Protein 5MTV (pdb70)

Radius of gyration: 25.91 Å; Cα contacts (8 Å, |Δi|>4): 513; chains: 1; bounding box: 41×86×57 Å

InterPro domains:
  IPR000261 EH domain [PF12763] (447-535)
  IPR000261 EH domain [PS50031] (447-535)
  IPR000261 EH domain [SM00027] (441-534)
  IPR000261 EH domain [cd00052] (451-515)
  IPR002048 EF-hand domain [PS50222] (479-514)
  IPR011992 EF-hand domain pair [SSF47473] (445-534)
  IPR018247 EF-Hand 1, calcium-binding site [PS00018] (492-504)
  IPR027417 P-loop containing nucleoside triphosphate hydrolase [G3DSA:3.40.50.300] (64-288)
  IPR027417 P-loop containing nucleoside triphosphate hydrolase [SSF52540] (56-325)
  IPR030381 Dynamin-type guanine nucleotide-binding (G) domain [PS51718] (58-289)
  IPR031692 EH domain-containing protein, N-terminal [PF16880] (27-59)
  IPR040990 Domain of unknown function DUF5600 [PF18150] (292-397)
  IPR045063 Dynamin, N-terminal [PF00350] (64-224)

Secondary structure (DSSP, 8-state):
-THHHHHHHHHHHIIIIIHHHHHHTTHHHHT-PPPPGGGTSPPPEEEEEEBTTSSHHHHHHHHHTS--TT--SS--TTT--EEEEEE-SSSEEEEHHHHTT-TTSTTSGGGGT-TTTGGGEEEEEE--TGGGT-EEEEPPPB----SS-HHHHHHHHHHH-SEEEEEEEGGG----HHHHHHHHHTTT-GGGEEEEEE-TTSS-HHHHHHHHHHHHHHHHHHH--SSPPPEEES--SSSPPSSGGGHHHHHHHHHHHHHHHHHHHHHHHHHHHHHHHHHHHHHHHHHHHHHHHHHTS-SSS-HHHHHHHHHHTHHHHHHHHHHTTT--STTSPPHHHHHHHHTTS-GGGSPPP-HHHHHHHHHIIIIIHHHHHHHHH--

Organism: Mus musculus (NCBI:txid10090)

Structure (mmCIF, N/CA/C/O backbone):
data_5MTV
#
_entry.id   5MTV
#
_cell.length_a   199.973
_cell.length_b   199.973
_cell.length_c   41.537
_cell.angle_alpha   90.00
_cell.angle_beta   90.00
_cell.angle_gamma   90.00
#
_symmetry.space_group_name_H-M   'P 42 21 2'
#
loop_
_entity.id
_entity.type
_entity.pdbx_description
1 polymer 'EH domain-containing protein 4'
2 non-polymer 'PHOSPHOTHIOPHOSPHORIC ACID-ADENYLATE ESTER'
3 non-polymer 'MAGNESIUM ION'
4 water water
#
loop_
_atom_site.group_PDB
_atom_site.id
_atom_site.type_symbol
_atom_site.label_atom_id
_atom_site.label_alt_id
_atom_site.label_comp_id
_atom_site.label_asym_id
_atom_site.label_entity_id
_atom_site.label_seq_id
_atom_site.pdbx_PDB_ins_code
_atom_site.Cartn_x
_atom_site.Cartn_y
_atom_site.Cartn_z
_atom_site.occupancy
_atom_site.B_iso_or_equiv
_atom_site.auth_seq_id
_atom_site.auth_comp_id
_atom_site.auth_asym_id
_atom_site.auth_atom_id
_atom_site.pdbx_PDB_model_num
ATOM 1 N N . GLY A 1 1 ? 78.742 171.887 43.104 1.00 75.10 19 GLY A N 1
ATOM 2 C CA . GLY A 1 1 ? 80.159 171.815 42.799 1.00 80.05 19 GLY A CA 1
ATOM 3 C C . GLY A 1 1 ? 80.509 172.562 41.528 1.00 83.61 19 GLY A C 1
ATOM 4 O O . GLY A 1 1 ? 80.739 173.771 41.550 1.00 93.44 19 GLY A O 1
ATOM 7 N N . GLY A 1 2 ? 80.555 171.834 40.411 1.00 133.89 20 GLY A N 1
ATOM 8 C CA . GLY A 1 2 ? 80.803 172.461 39.126 1.00 147.51 20 GLY A CA 1
ATOM 9 C C . GLY A 1 2 ? 79.746 173.469 38.731 1.00 136.53 20 GLY A C 1
ATOM 10 O O . GLY A 1 2 ? 80.013 174.343 37.901 1.00 138.84 20 GLY A O 1
ATOM 14 N N . SER A 1 3 ? 78.545 173.368 39.309 1.00 119.92 21 SER A N 1
ATOM 15 C CA . SER A 1 3 ? 77.502 174.350 39.044 1.00 112.73 21 SER A CA 1
ATOM 16 C C . SER A 1 3 ? 77.919 175.753 39.464 1.00 102.69 21 SER A C 1
ATOM 17 O O . SER A 1 3 ? 77.297 176.729 39.032 1.00 109.28 21 SER A O 1
ATOM 25 N N . GLN A 1 4 ? 78.956 175.876 40.297 1.00 120.87 22 GLN A N 1
ATOM 26 C CA . GLN A 1 4 ? 79.444 177.195 40.680 1.00 118.79 22 GLN A CA 1
ATOM 27 C C . GLN A 1 4 ? 80.016 177.942 39.482 1.00 117.50 22 GLN A C 1
ATOM 28 O O . GLN A 1 4 ? 79.992 179.178 39.453 1.00 117.85 22 GLN A O 1
ATOM 42 N N . THR A 1 5 ? 80.536 177.215 38.491 1.00 102.97 23 THR A N 1
ATOM 43 C CA . THR A 1 5 ? 80.986 177.858 37.261 1.00 113.01 23 THR A CA 1
ATOM 44 C C . THR A 1 5 ? 79.811 178.451 36.498 1.00 92.48 23 THR A C 1
ATOM 45 O O . THR A 1 5 ? 79.933 179.519 35.886 1.00 70.04 23 THR A O 1
ATOM 56 N N . VAL A 1 6 ? 78.665 177.770 36.520 1.00 81.42 24 VAL A N 1
ATOM 57 C CA . VAL A 1 6 ? 77.477 178.280 35.842 1.00 72.14 24 VAL A CA 1
ATOM 58 C C . VAL A 1 6 ? 76.954 179.514 36.564 1.00 67.81 24 VAL A C 1
ATOM 59 O O . VAL A 1 6 ? 76.621 180.528 35.939 1.00 66.64 24 VAL A O 1
ATOM 72 N N . THR A 1 7 ? 76.873 179.445 37.896 1.00 83.47 25 THR A N 1
ATOM 73 C CA . THR A 1 7 ? 76.432 180.595 38.679 1.00 84.19 25 THR A CA 1
ATOM 74 C C . THR A 1 7 ? 77.314 181.809 38.416 1.00 82.33 25 THR A C 1
ATOM 75 O O . THR A 1 7 ? 76.812 182.924 38.237 1.00 82.23 25 THR A O 1
ATOM 86 N N . GLY A 1 8 ? 78.634 181.613 38.394 1.00 61.71 26 GLY A N 1
ATOM 87 C CA . GLY A 1 8 ? 79.533 182.712 38.094 1.00 77.76 26 GLY A CA 1
ATOM 88 C C . GLY A 1 8 ? 79.433 183.185 36.659 1.00 71.38 26 GLY A C 1
ATOM 89 O O . GLY A 1 8 ? 79.698 184.355 36.368 1.00 64.78 26 GLY A O 1
ATOM 93 N N . GLY A 1 9 ? 79.054 182.291 35.744 1.00 63.42 27 GLY A N 1
ATOM 94 C CA . GLY A 1 9 ? 78.899 182.692 34.356 1.00 65.60 27 GLY A CA 1
ATOM 95 C C . GLY A 1 9 ? 77.709 183.607 34.147 1.00 67.39 27 GLY A C 1
ATOM 96 O O . GLY A 1 9 ? 77.769 184.545 33.347 1.00 60.55 27 GLY A O 1
ATOM 100 N N . LEU A 1 10 ? 76.611 183.349 34.860 1.00 54.28 28 LEU A N 1
ATOM 101 C CA . LEU A 1 10 ? 75.439 184.214 34.768 1.00 52.05 28 LEU A CA 1
ATOM 102 C C . LEU A 1 10 ? 75.713 185.568 35.407 1.00 58.97 28 LEU A C 1
ATOM 103 O O . LEU A 1 10 ? 75.412 186.616 34.824 1.00 78.88 28 LEU A O 1
ATOM 119 N N . ARG A 1 11 ? 76.278 185.561 36.614 1.00 89.68 29 ARG A N 1
ATOM 120 C CA . ARG A 1 11 ? 76.618 186.807 37.292 1.00 88.77 29 ARG A CA 1
ATOM 121 C C . ARG A 1 11 ? 77.505 187.679 36.414 1.00 88.32 29 ARG A C 1
ATOM 122 O O . ARG A 1 11 ? 77.257 188.880 36.254 1.00 88.81 29 ARG A O 1
ATOM 143 N N . SER A 1 12 ? 78.555 187.088 35.842 1.00 69.94 30 SER A N 1
ATOM 144 C CA . SER A 1 12 ? 79.462 187.842 34.984 1.00 69.98 30 SER A CA 1
ATOM 145 C C . SER A 1 12 ? 78.729 188.398 33.770 1.00 57.58 30 SER A C 1
ATOM 146 O O . SER A 1 12 ? 78.835 189.590 33.455 1.00 57.69 30 SER A O 1
ATOM 154 N N . LEU A 1 13 ? 77.980 187.542 33.072 1.00 64.17 31 LEU A N 1
ATOM 155 C CA . LEU A 1 13 ? 77.265 187.980 31.879 1.00 77.48 31 LEU A CA 1
ATOM 156 C C . LEU A 1 13 ? 76.246 189.062 32.201 1.00 64.13 31 LEU A C 1
ATOM 157 O O . LEU A 1 13 ? 76.020 189.965 31.386 1.00 63.58 31 LEU A O 1
ATOM 173 N N . TYR A 1 14 ? 75.620 188.992 33.375 1.00 54.77 32 TYR A N 1
ATOM 174 C CA . TYR A 1 14 ? 74.641 190.005 33.752 1.00 53.04 32 TYR A CA 1
ATOM 175 C C . TYR A 1 14 ? 75.316 191.339 34.046 1.00 61.28 32 TYR A C 1
ATOM 176 O O . TYR A 1 14 ? 74.913 192.381 33.515 1.00 67.52 32 TYR A O 1
ATOM 194 N N . GLN A 1 15 ? 76.349 191.326 34.891 1.00 67.35 33 GLN A N 1
ATOM 195 C CA . GLN A 1 15 ? 76.978 192.572 35.315 1.00 81.95 33 GLN A CA 1
ATOM 196 C C . GLN A 1 15 ? 77.702 193.266 34.168 1.00 66.08 33 GLN A C 1
ATOM 197 O O . GLN A 1 15 ? 77.762 194.500 34.135 1.00 72.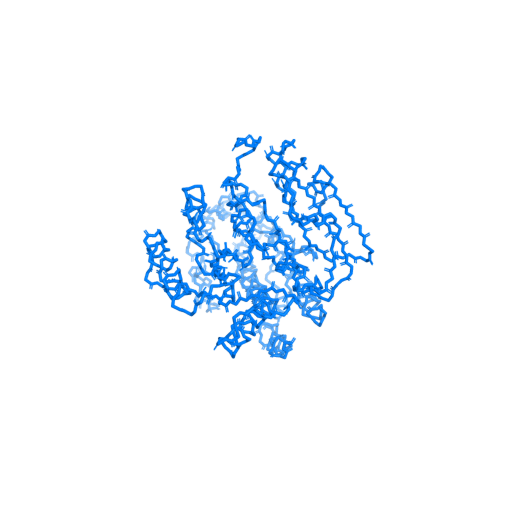88 33 GLN A O 1
ATOM 211 N N . ARG A 1 16 ? 78.247 192.503 33.219 1.00 70.38 34 ARG A N 1
ATOM 212 C CA . ARG A 1 16 ? 78.993 193.109 32.121 1.00 72.78 34 ARG A CA 1
ATOM 213 C C . ARG A 1 16 ? 78.075 193.571 30.994 1.00 68.79 34 ARG A C 1
ATOM 214 O O . ARG A 1 16 ? 78.257 194.668 30.455 1.00 68.12 34 ARG A O 1
ATOM 235 N N . LYS A 1 17 ? 77.086 192.757 30.628 1.00 66.81 35 LYS A N 1
ATOM 236 C CA . LYS A 1 17 ? 76.296 192.993 29.424 1.00 66.61 35 LYS A CA 1
ATOM 237 C C . LYS A 1 17 ? 74.917 193.581 29.698 1.00 63.88 35 LYS A C 1
ATOM 238 O O . LYS A 1 17 ? 74.461 194.446 28.943 1.00 62.15 35 LYS A O 1
ATOM 257 N N . VAL A 1 18 ? 74.237 193.138 30.748 1.00 59.57 36 VAL A N 1
ATOM 258 C CA . VAL A 1 18 ? 72.845 193.508 30.988 1.00 56.32 36 VAL A CA 1
ATOM 259 C C . VAL A 1 18 ? 72.734 194.687 31.944 1.00 53.19 36 VAL A C 1
ATOM 260 O O . VAL A 1 18 ? 72.023 195.653 31.668 1.00 51.13 36 VAL A O 1
ATOM 273 N N . LEU A 1 19 ? 73.419 194.618 33.083 1.00 52.88 37 LEU A N 1
ATOM 274 C CA . LEU A 1 19 ? 73.275 195.666 34.088 1.00 54.54 37 LEU A CA 1
ATOM 275 C C . LEU A 1 19 ? 73.579 197.057 33.546 1.00 53.49 37 LEU A C 1
ATOM 276 O O . LEU A 1 19 ? 72.872 198.005 33.931 1.00 58.56 37 LEU A O 1
ATOM 292 N N . PRO A 1 20 ? 74.580 197.260 32.684 1.00 64.97 38 PRO A N 1
ATOM 293 C CA . PRO A 1 20 ? 74.790 198.612 32.139 1.00 56.41 38 PRO A CA 1
ATOM 294 C C . PRO A 1 20 ? 73.586 199.146 31.386 1.00 60.46 38 PRO A C 1
ATOM 295 O O . PRO A 1 20 ? 73.265 200.336 31.499 1.00 64.60 38 PRO A O 1
ATOM 306 N N . LEU A 1 21 ? 72.906 198.297 30.614 1.00 63.80 39 LEU A N 1
ATOM 307 C CA . LEU A 1 21 ? 71.742 198.755 29.865 1.00 66.93 39 LEU A CA 1
ATOM 308 C C . LEU A 1 21 ? 70.554 199.004 30.784 1.00 63.06 39 LEU A C 1
ATOM 309 O O . LEU A 1 21 ? 69.715 199.863 30.492 1.00 63.45 39 LEU A O 1
ATOM 325 N N . GLU A 1 22 ? 70.464 198.269 31.894 1.00 57.50 40 GLU A N 1
ATOM 326 C CA . GLU A 1 22 ? 69.425 198.544 32.880 1.00 59.28 40 GLU A CA 1
ATOM 327 C C . GLU A 1 22 ? 69.654 199.893 33.548 1.00 61.44 40 GLU A C 1
ATOM 328 O O . GLU A 1 22 ? 68.732 200.709 33.658 1.00 65.73 40 GLU A O 1
ATOM 340 N N . GLU A 1 23 ? 70.885 200.143 33.998 1.00 59.16 41 GLU A N 1
ATOM 341 C CA . GLU A 1 23 ? 71.178 201.371 34.728 1.00 66.61 41 GLU A CA 1
ATOM 342 C C . GLU A 1 23 ? 71.001 202.600 33.847 1.00 60.48 41 GLU A C 1
ATOM 343 O O . GLU A 1 23 ? 70.462 203.620 34.292 1.00 61.41 41 GLU A O 1
ATOM 355 N N . ALA A 1 24 ? 71.446 202.522 32.591 1.00 56.98 42 ALA A N 1
ATOM 356 C CA . ALA A 1 24 ? 71.433 203.688 31.717 1.00 57.16 42 ALA A CA 1
ATOM 357 C C . ALA A 1 24 ? 70.037 204.263 31.524 1.00 57.64 42 ALA A C 1
ATOM 358 O O . ALA A 1 24 ? 69.907 205.455 31.220 1.00 58.89 42 ALA A O 1
ATOM 365 N N . TYR A 1 25 ? 68.991 203.453 31.695 1.00 57.06 43 TYR A N 1
ATOM 366 C CA . TYR A 1 25 ? 67.626 203.880 31.408 1.00 57.93 43 TYR A CA 1
ATOM 367 C C . TYR A 1 25 ? 66.695 203.696 32.602 1.00 60.14 43 TYR A C 1
ATOM 368 O O . TYR A 1 25 ? 65.474 203.655 32.430 1.00 60.98 43 TYR A O 1
ATOM 386 N N . ARG A 1 26 ? 67.249 203.598 33.810 1.00 61.58 44 ARG A N 1
ATOM 387 C CA . ARG A 1 26 ? 66.451 203.534 35.032 1.00 64.33 44 ARG A CA 1
ATOM 388 C C . ARG A 1 26 ? 65.501 202.340 35.013 1.00 63.10 44 ARG A C 1
ATOM 389 O O . ARG A 1 26 ? 64.370 202.413 35.498 1.00 67.74 44 ARG A O 1
ATOM 410 N N . PHE A 1 27 ? 65.970 201.232 34.439 1.00 70.56 45 PHE A N 1
ATOM 411 C CA . PHE A 1 27 ? 65.208 199.990 34.466 1.00 70.69 45 PHE A CA 1
ATOM 412 C C . PHE A 1 27 ? 64.740 199.662 35.878 1.00 72.46 45 PHE A C 1
ATOM 413 O O . PHE A 1 27 ? 63.617 199.183 36.076 1.00 74.09 45 PHE A O 1
ATOM 430 N N . HIS A 1 28 ? 65.585 199.932 36.876 1.00 65.62 46 HIS A N 1
ATOM 431 C CA . HIS A 1 28 ? 65.325 199.503 38.245 1.00 72.73 46 HIS A CA 1
ATOM 432 C C . HIS A 1 28 ? 64.240 200.316 38.936 1.00 71.96 46 HIS A C 1
ATOM 433 O O . HIS A 1 28 ? 63.780 199.912 40.010 1.00 76.35 46 HIS A O 1
ATOM 448 N N . GLU A 1 29 ? 63.823 201.441 38.360 1.00 70.03 47 GLU A N 1
ATOM 449 C CA . GLU A 1 29 ? 62.749 202.245 38.924 1.00 75.06 47 GLU A CA 1
ATOM 450 C C . GLU A 1 29 ? 61.399 201.953 38.284 1.00 74.57 47 GLU A C 1
ATOM 451 O O . GLU A 1 29 ? 60.374 202.406 38.802 1.00 78.64 47 GLU A O 1
ATOM 463 N N . PHE A 1 30 ? 61.376 201.202 37.183 1.00 73.42 48 PHE A N 1
ATOM 464 C CA . PHE A 1 30 ? 60.147 200.857 36.481 1.00 73.36 48 PHE A CA 1
ATOM 465 C C . PHE A 1 30 ? 59.714 199.417 36.722 1.00 79.64 48 PHE A C 1
ATOM 466 O O . PHE A 1 30 ? 58.550 199.163 37.049 1.00 77.19 48 PHE A O 1
ATOM 483 N N . HIS A 1 31 ? 60.632 198.465 36.567 1.00 73.27 49 HIS A N 1
ATOM 484 C CA . HIS A 1 31 ? 60.278 197.054 36.465 1.00 71.76 49 HIS A CA 1
ATOM 485 C C . HIS A 1 31 ? 60.806 196.247 37.647 1.00 72.65 49 HIS A C 1
ATOM 486 O O . HIS A 1 31 ? 60.015 195.739 38.446 1.00 81.46 49 HIS A O 1
ATOM 501 N N . SER A 1 32 ? 62.126 196.103 37.781 1.00 75.00 50 SER A N 1
ATOM 502 C CA . SER A 1 32 ? 62.678 195.251 38.819 1.00 78.68 50 SER A CA 1
ATOM 503 C C . SER A 1 32 ? 64.034 195.776 39.269 1.00 68.93 50 SER A C 1
ATOM 504 O O . SER A 1 32 ? 64.798 196.283 38.435 1.00 75.00 50 SER A O 1
ATOM 512 N N . PRO A 1 33 ? 64.368 195.661 40.554 1.00 79.09 51 PRO A N 1
ATOM 513 C CA . PRO A 1 33 ? 65.661 196.164 41.031 1.00 72.86 51 PRO A CA 1
ATOM 514 C C . PRO A 1 33 ? 66.820 195.351 40.473 1.00 64.45 51 PRO A C 1
ATOM 515 O O . PRO A 1 33 ? 66.651 194.305 39.841 1.00 65.22 51 PRO A O 1
ATOM 526 N N . ALA A 1 34 ? 68.024 195.858 40.726 1.00 80.69 52 ALA A N 1
ATOM 527 C CA . ALA A 1 34 ? 69.231 195.185 40.270 1.00 77.93 52 ALA A CA 1
ATOM 528 C C . ALA A 1 34 ? 69.360 193.819 40.928 1.00 86.56 52 ALA A C 1
ATOM 529 O O . ALA A 1 34 ? 69.025 193.642 42.103 1.00 78.15 52 ALA A O 1
ATOM 536 N N . LEU A 1 35 ? 69.851 192.847 40.163 1.00 70.80 53 LEU A N 1
ATOM 537 C CA . LEU A 1 35 ? 70.044 191.505 40.694 1.00 69.72 53 LEU A CA 1
ATOM 538 C C . LEU A 1 35 ? 71.256 191.470 41.615 1.00 79.57 53 LEU A C 1
ATOM 539 O O . LEU A 1 35 ? 72.347 191.916 41.246 1.00 90.17 53 LEU A O 1
ATOM 555 N N . GLU A 1 36 ? 71.060 190.939 42.815 1.00 92.54 54 GLU A N 1
ATOM 556 C CA . GLU A 1 36 ? 72.152 190.710 43.743 1.00 123.03 54 GLU A CA 1
ATOM 557 C C . GLU A 1 36 ? 72.768 189.338 43.484 1.00 94.55 54 GLU A C 1
ATOM 558 O O . GLU A 1 36 ? 72.225 188.513 42.747 1.00 102.51 54 GLU A O 1
ATOM 570 N N . ASP A 1 37 ? 73.925 189.096 44.104 1.00 104.05 55 ASP A N 1
ATOM 571 C CA . ASP A 1 37 ? 74.566 187.794 43.978 1.00 119.05 55 ASP A CA 1
ATOM 572 C C . ASP A 1 37 ? 73.725 186.687 44.601 1.00 96.95 55 ASP A C 1
ATOM 573 O O . ASP A 1 37 ? 73.935 185.511 44.285 1.00 105.38 55 ASP A O 1
ATOM 582 N N . ALA A 1 38 ? 72.775 187.037 45.474 1.00 101.78 56 ALA A N 1
ATOM 583 C CA . ALA A 1 38 ? 71.890 186.033 46.051 1.00 75.10 56 ALA A CA 1
ATOM 584 C C . ALA A 1 38 ? 70.905 185.500 45.020 1.00 85.33 56 ALA A C 1
ATOM 585 O O . ALA A 1 38 ? 70.418 184.372 45.153 1.00 70.62 56 ALA A O 1
ATOM 592 N N . ASP A 1 39 ? 70.599 186.291 43.993 1.00 86.92 57 ASP A N 1
ATOM 593 C CA . ASP A 1 39 ? 69.706 185.850 42.931 1.00 111.62 57 ASP A CA 1
ATOM 594 C C . ASP A 1 39 ? 70.369 184.876 41.966 1.00 88.16 57 ASP A C 1
ATOM 595 O O . ASP A 1 39 ? 69.690 184.359 41.073 1.00 88.58 57 ASP A O 1
ATOM 604 N N . PHE A 1 40 ? 71.667 184.617 42.122 1.00 91.75 58 PHE A N 1
ATOM 605 C CA . PHE A 1 40 ? 72.392 183.694 41.260 1.00 78.66 58 PHE A CA 1
ATOM 606 C C . PHE A 1 40 ? 72.850 182.432 41.972 1.00 74.52 58 PHE A C 1
ATOM 607 O O . PHE A 1 40 ? 73.008 181.397 41.321 1.00 69.99 58 PHE A O 1
ATOM 624 N N . GLU A 1 41 ? 73.058 182.488 43.286 1.00 78.35 59 GLU A N 1
ATOM 625 C CA . GLU A 1 41 ? 73.605 181.373 44.046 1.00 82.04 59 GLU A CA 1
ATOM 626 C C . GLU A 1 41 ? 72.529 180.513 44.698 1.00 86.84 59 GLU A C 1
ATOM 627 O O . GLU A 1 41 ? 72.853 179.661 45.531 1.00 102.91 59 GLU A O 1
ATOM 639 N N . ASN A 1 42 ? 71.261 180.714 44.346 1.00 108.54 60 ASN A N 1
ATOM 640 C CA . ASN A 1 42 ? 70.182 179.932 44.937 1.00 119.52 60 ASN A CA 1
ATOM 641 C C . ASN A 1 42 ? 70.314 178.471 44.529 1.00 109.13 60 ASN A C 1
ATOM 642 O O . ASN A 1 42 ? 70.375 178.153 43.337 1.00 111.32 60 ASN A O 1
ATOM 653 N N . LYS A 1 43 ? 70.357 177.580 45.523 1.00 99.01 61 LYS A N 1
ATOM 654 C CA . LYS A 1 43 ? 70.327 176.151 45.260 1.00 92.15 61 LYS A CA 1
ATOM 655 C C . LYS A 1 43 ? 68.888 175.644 45.270 1.00 85.21 61 LYS A C 1
ATOM 656 O O . LYS A 1 43 ? 68.039 176.191 45.978 1.00 50.69 61 LYS A O 1
ATOM 675 N N . PRO A 1 44 ? 68.564 174.604 44.504 1.00 64.28 62 PRO A N 1
ATOM 676 C CA . PRO A 1 44 ? 67.202 174.062 44.555 1.00 49.12 62 PRO A CA 1
ATOM 677 C C . PRO A 1 44 ? 66.919 173.389 45.890 1.00 49.73 62 PRO A C 1
ATOM 678 O O . PRO A 1 44 ? 67.799 172.789 46.511 1.00 50.44 62 PRO A O 1
ATOM 689 N N . MET A 1 45 ? 65.668 173.496 46.328 1.00 48.33 63 MET A N 1
ATOM 690 C CA . MET A 1 45 ? 65.228 172.926 47.592 1.00 49.14 63 MET A CA 1
ATOM 691 C C . MET A 1 45 ? 64.217 171.814 47.348 1.00 48.58 63 MET A C 1
ATOM 692 O O . MET A 1 45 ? 63.436 171.855 46.392 1.00 48.17 63 MET A O 1
ATOM 706 N N . ILE A 1 46 ? 64.241 170.818 48.231 1.00 49.46 64 ILE A N 1
ATOM 707 C CA . ILE A 1 46 ? 63.291 169.714 48.214 1.00 49.30 64 ILE A CA 1
ATOM 708 C C . ILE A 1 46 ? 62.506 169.752 49.514 1.00 50.55 64 ILE A C 1
ATOM 709 O O . ILE A 1 46 ? 63.094 169.868 50.596 1.00 51.41 64 ILE A O 1
ATOM 725 N N . LEU A 1 47 ? 61.185 169.655 49.409 1.00 50.60 65 LEU A N 1
ATOM 726 C CA . LEU A 1 47 ? 60.315 169.559 50.572 1.00 52.22 65 LEU A CA 1
ATOM 727 C C . LEU A 1 47 ? 59.878 168.112 50.755 1.00 52.01 65 LEU A C 1
ATOM 728 O O . LEU A 1 47 ? 59.360 167.493 49.820 1.00 51.59 65 LEU A O 1
ATOM 744 N N . LEU A 1 48 ? 60.092 167.578 51.952 1.00 52.63 66 LEU A N 1
ATOM 745 C CA . LEU A 1 48 ? 59.624 166.247 52.310 1.00 52.67 66 LEU A CA 1
ATOM 746 C C . LEU A 1 48 ? 58.332 166.381 53.102 1.00 54.77 66 LEU A C 1
ATOM 747 O O . LEU A 1 48 ? 58.318 166.988 54.179 1.00 56.40 66 LEU A O 1
ATOM 763 N N . VAL A 1 49 ? 57.253 165.817 52.567 1.00 55.30 67 VAL A N 1
ATOM 764 C CA . VAL A 1 49 ? 55.963 165.774 53.240 1.00 57.77 67 VAL A CA 1
ATOM 765 C C . VAL A 1 49 ? 55.601 164.314 53.457 1.00 57.69 67 VAL A C 1
ATOM 766 O O . VAL A 1 49 ? 55.813 163.476 52.573 1.00 56.37 67 VAL A O 1
ATOM 779 N N . GLY A 1 50 ? 55.063 164.009 54.628 1.00 59.58 68 GLY A N 1
ATOM 780 C CA . GLY A 1 50 ? 54.669 162.646 54.919 1.00 59.54 68 GLY A CA 1
ATOM 781 C C . GLY A 1 50 ? 54.200 162.508 56.346 1.00 61.64 68 GLY A C 1
ATOM 782 O O . GLY A 1 50 ? 54.382 163.397 57.184 1.00 67.11 68 GLY A O 1
ATOM 786 N N . GLN A 1 51 ? 53.586 161.360 56.610 1.00 62.27 69 GLN A N 1
ATOM 787 C CA . GLN A 1 51 ? 53.055 161.064 57.928 1.00 64.48 69 GLN A CA 1
ATOM 788 C C . GLN A 1 51 ? 54.162 160.578 58.859 1.00 63.15 69 GLN A C 1
ATOM 789 O O . GLN A 1 51 ? 55.293 160.309 58.448 1.00 65.98 69 GLN A O 1
ATOM 803 N N . TYR A 1 52 ? 53.813 160.467 60.137 1.00 78.69 70 TYR A N 1
ATOM 804 C CA . TYR A 1 52 ? 54.783 160.095 61.154 1.00 77.42 70 TYR A CA 1
ATOM 805 C C . TYR A 1 52 ? 55.319 158.689 60.903 1.00 72.79 70 TYR A C 1
ATOM 806 O O . TYR A 1 52 ? 54.606 157.799 60.433 1.00 85.62 70 TYR A O 1
ATOM 824 N N . SER A 1 53 ? 56.602 158.506 61.212 1.00 75.14 71 SER A N 1
ATOM 825 C CA . SER A 1 53 ? 57.251 157.197 61.177 1.00 71.31 71 SER A CA 1
ATOM 826 C C . SER A 1 53 ? 57.243 156.580 59.780 1.00 68.94 71 SER A C 1
ATOM 827 O O . SER A 1 53 ? 57.271 155.356 59.636 1.00 68.48 71 SER A O 1
ATOM 835 N N . THR A 1 54 ? 57.209 157.408 58.736 1.00 60.29 72 THR A N 1
ATOM 836 C CA . THR A 1 54 ? 57.297 156.898 57.373 1.00 65.72 72 THR A CA 1
ATOM 837 C C . THR A 1 54 ? 58.735 156.750 56.896 1.00 60.81 72 THR A C 1
ATOM 838 O O . THR A 1 54 ? 59.025 155.845 56.105 1.00 57.14 72 THR A O 1
ATOM 849 N N . GLY A 1 55 ? 59.640 157.617 57.350 1.00 56.88 73 GLY A N 1
ATOM 850 C CA . GLY A 1 55 ? 61.042 157.499 56.999 1.00 78.78 73 GLY A CA 1
ATOM 851 C C . GLY A 1 55 ? 61.644 158.744 56.382 1.00 56.62 73 GLY A C 1
ATOM 852 O O . GLY A 1 55 ? 62.674 158.663 55.707 1.00 72.86 73 GLY A O 1
ATOM 856 N N . LYS A 1 56 ? 61.017 159.902 56.597 1.00 75.73 74 LYS A N 1
ATOM 857 C CA . LYS A 1 56 ? 61.548 161.144 56.039 1.00 100.78 74 LYS A CA 1
ATOM 858 C C . LYS A 1 56 ? 62.964 161.404 56.533 1.00 145.84 74 LYS A C 1
ATOM 859 O O . LYS A 1 56 ? 63.885 161.633 55.742 1.00 114.01 74 LYS A O 1
ATOM 878 N N . THR A 1 57 ? 63.144 161.396 57.850 1.00 79.80 75 THR A N 1
ATOM 879 C CA . THR A 1 57 ? 64.426 161.724 58.445 1.00 57.12 75 THR A CA 1
ATOM 880 C C . THR A 1 57 ? 65.490 160.696 58.064 1.00 53.36 75 THR A C 1
ATOM 881 O O . THR A 1 57 ? 66.645 161.057 57.803 1.00 48.45 75 THR A O 1
ATOM 891 N N . THR A 1 58 ? 65.117 159.412 57.997 1.00 112.66 76 THR A N 1
ATOM 892 C CA . THR A 1 58 ? 66.057 158.390 57.541 1.00 69.97 76 THR A CA 1
ATOM 893 C C . THR A 1 58 ? 66.326 158.522 56.047 1.00 47.39 76 THR A C 1
ATOM 894 O O . THR A 1 58 ? 67.450 158.296 55.585 1.00 47.95 76 THR A O 1
ATOM 905 N N . PHE A 1 59 ? 65.295 158.871 55.277 1.00 45.71 77 PHE A N 1
ATOM 906 C CA . PHE A 1 59 ? 65.460 159.145 53.854 1.00 44.36 77 PHE A CA 1
ATOM 907 C C . PHE A 1 59 ? 66.565 160.172 53.619 1.00 46.08 77 PHE A C 1
ATOM 908 O O . PHE A 1 59 ? 67.453 159.969 52.783 1.00 51.90 77 PHE A O 1
ATOM 925 N N . ILE A 1 60 ? 66.528 161.282 54.360 1.00 49.25 78 ILE A N 1
ATOM 926 C CA . ILE A 1 60 ? 67.572 162.298 54.241 1.00 45.20 78 ILE A CA 1
ATOM 927 C C . ILE A 1 60 ? 68.932 161.698 54.573 1.00 47.82 78 ILE A C 1
ATOM 928 O O . ILE A 1 60 ? 69.896 161.833 53.810 1.00 52.40 78 ILE A O 1
ATOM 944 N N . ARG A 1 61 ? 69.030 161.039 55.729 1.00 55.20 79 ARG A N 1
ATOM 945 C CA . ARG A 1 61 ? 70.275 160.383 56.114 1.00 59.92 79 ARG A CA 1
ATOM 946 C C . ARG A 1 61 ? 70.782 159.480 54.998 1.00 56.88 79 ARG A C 1
ATOM 947 O O . ARG A 1 61 ? 71.978 159.469 54.687 1.00 56.95 79 ARG A O 1
ATOM 968 N N . TYR A 1 62 ? 69.876 158.723 54.375 1.00 53.44 80 TYR A N 1
ATOM 969 C CA . TYR A 1 62 ? 70.256 157.826 53.288 1.00 61.88 80 TYR A CA 1
ATOM 970 C C . TYR A 1 62 ? 70.887 158.595 52.131 1.00 53.55 80 TYR A C 1
ATOM 971 O O . TYR A 1 62 ? 71.914 158.175 51.584 1.00 54.27 80 TYR A O 1
ATOM 989 N N . LEU A 1 63 ? 70.290 159.727 51.749 1.00 48.09 81 LEU A N 1
ATOM 990 C CA . LEU A 1 63 ? 70.828 160.518 50.646 1.00 47.92 81 LEU A CA 1
ATOM 991 C C . LEU A 1 63 ? 72.167 161.138 51.019 1.00 53.22 81 LEU A C 1
ATOM 992 O O . LEU A 1 63 ? 73.135 161.057 50.254 1.00 51.53 81 LEU A O 1
ATOM 1008 N N . LEU A 1 64 ? 72.242 161.771 52.190 1.00 50.54 82 LEU A N 1
ATOM 1009 C CA . LEU A 1 64 ? 73.499 162.361 52.632 1.00 51.98 82 LEU A CA 1
ATOM 1010 C C . LEU A 1 64 ? 74.552 161.307 52.937 1.00 54.61 82 LEU A C 1
ATOM 1011 O O . LEU A 1 64 ? 75.747 161.614 52.893 1.00 56.91 82 LEU A O 1
ATOM 1027 N N . GLU A 1 65 ? 74.138 160.078 53.242 1.00 54.71 83 GLU A N 1
ATOM 1028 C CA . GLU A 1 65 ? 75.061 159.038 53.688 1.00 63.19 83 GLU A CA 1
ATOM 1029 C C . GLU A 1 65 ? 75.844 159.517 54.905 1.00 59.77 83 GLU A C 1
ATOM 1030 O O . GLU A 1 65 ? 77.021 159.196 55.079 1.00 63.00 83 GLU A O 1
ATOM 1042 N N . GLN A 1 66 ? 75.176 160.290 55.756 1.00 72.38 84 GLN A N 1
ATOM 1043 C CA . GLN A 1 66 ? 75.825 160.990 56.854 1.00 60.80 84 GLN A CA 1
ATOM 1044 C C . GLN A 1 66 ? 74.750 161.636 57.716 1.00 59.84 84 GLN A C 1
ATOM 1045 O O . GLN A 1 66 ? 73.717 162.079 57.206 1.00 63.24 84 GLN A O 1
ATOM 1059 N N . ASP A 1 67 ? 75.003 161.677 59.022 1.00 72.51 85 ASP A N 1
ATOM 1060 C CA . ASP A 1 67 ? 74.068 162.296 59.949 1.00 75.40 85 ASP A CA 1
ATOM 1061 C C . ASP A 1 67 ? 74.099 163.815 59.804 1.00 72.54 85 ASP A C 1
ATOM 1062 O O . ASP A 1 67 ? 75.056 164.397 59.288 1.00 73.81 85 ASP A O 1
ATOM 1071 N N . PHE A 1 68 ? 73.033 164.458 60.271 1.00 60.86 86 PHE A N 1
ATOM 1072 C CA . PHE A 1 68 ? 72.995 165.910 60.315 1.00 65.34 86 PHE A CA 1
ATOM 1073 C C . PHE A 1 68 ? 72.546 166.374 61.692 1.00 67.85 86 PHE A C 1
ATOM 1074 O O . PHE A 1 68 ? 71.841 165.646 62.398 1.00 61.32 86 PHE A O 1
ATOM 1091 N N . PRO A 1 69 ? 72.949 167.578 62.103 1.00 61.47 87 PRO A N 1
ATOM 1092 C CA . PRO A 1 69 ? 72.649 168.029 63.468 1.00 61.25 87 PRO A CA 1
ATOM 1093 C C . PRO A 1 69 ? 71.154 168.056 63.754 1.00 64.96 87 PRO A C 1
ATOM 1094 O O . PRO A 1 69 ? 70.352 168.524 62.943 1.00 61.15 87 PRO A O 1
ATOM 1105 N N . GLY A 1 70 ? 70.791 167.561 64.935 1.00 71.86 88 GLY A N 1
ATOM 1106 C CA . GLY A 1 70 ? 69.405 167.583 65.361 1.00 66.86 88 GLY A CA 1
ATOM 1107 C C . GLY A 1 70 ? 68.486 166.705 64.544 1.00 69.35 88 GLY A C 1
ATOM 1108 O O . GLY A 1 70 ? 67.280 166.967 64.483 1.00 80.96 88 GLY A O 1
ATOM 1109 N N . MET A 1 71 ? 69.024 165.660 63.912 1.00 82.67 89 MET A N 1
ATOM 1110 C CA . MET A 1 71 ? 68.196 164.808 63.066 1.00 99.99 89 MET A CA 1
ATOM 1111 C C . MET A 1 71 ? 67.094 164.141 63.882 1.00 83.54 89 MET A C 1
ATOM 1112 O O . MET A 1 71 ? 65.920 164.163 63.494 1.00 91.36 89 MET A O 1
ATOM 1126 N N . ARG A 1 72 ? 67.452 163.552 65.023 1.00 94.48 90 ARG A N 1
ATOM 1127 C CA . ARG A 1 72 ? 66.472 162.972 65.932 1.00 93.47 90 ARG A CA 1
ATOM 1128 C C . ARG A 1 72 ? 65.581 161.966 65.208 1.00 104.80 90 ARG A C 1
ATOM 1129 O O . ARG A 1 72 ? 64.517 162.325 64.696 1.00 93.66 90 ARG A O 1
ATOM 1150 N N . ILE A 1 73 ? 66.009 160.707 65.158 1.00 86.21 91 ILE A N 1
ATOM 1151 C CA . ILE A 1 73 ? 65.251 159.661 64.478 1.00 119.71 91 ILE A CA 1
ATOM 1152 C C . ILE A 1 73 ? 64.201 159.101 65.428 1.00 85.30 91 ILE A C 1
ATOM 1153 O O . ILE A 1 73 ? 64.519 158.668 66.542 1.00 99.83 91 ILE A O 1
ATOM 1169 N N . GLY A 1 74 ? 62.943 159.102 64.986 1.00 88.57 92 GLY A N 1
ATOM 1170 C CA . GLY A 1 74 ? 61.849 158.583 65.775 1.00 79.20 92 GLY A CA 1
ATOM 1171 C C . GLY A 1 74 ? 61.567 159.408 67.015 1.00 81.45 92 GLY A C 1
ATOM 1172 O O . GLY A 1 74 ? 61.721 158.941 68.148 1.00 76.74 92 GLY A O 1
ATOM 1176 N N . PRO A 1 75 ? 61.138 160.663 66.822 1.00 92.37 93 PRO A N 1
ATOM 1177 C CA . PRO A 1 75 ? 60.939 161.564 67.962 1.00 86.18 93 PRO A CA 1
ATOM 1178 C C . PRO A 1 75 ? 59.496 161.616 68.429 1.00 91.89 93 PRO A C 1
ATOM 1179 O O . PRO A 1 75 ? 58.615 161.001 67.821 1.00 102.02 93 PRO A O 1
ATOM 1190 N N . GLU A 1 76 ? 59.245 162.355 69.504 1.00 116.22 94 GLU A N 1
ATOM 1191 C CA . GLU A 1 76 ? 57.880 162.608 69.924 1.00 126.91 94 GLU A CA 1
ATOM 1192 C C . GLU A 1 76 ? 57.236 163.640 68.995 1.00 117.47 94 GLU A C 1
ATOM 1193 O O . GLU A 1 76 ? 57.909 164.555 68.516 1.00 115.92 94 GLU A O 1
ATOM 1205 N N . PRO A 1 77 ? 55.934 163.513 68.719 1.00 101.03 95 PRO A N 1
ATOM 1206 C CA . PRO A 1 77 ? 55.282 164.494 67.833 1.00 117.73 95 PRO A CA 1
ATOM 1207 C C . PRO A 1 77 ? 55.484 165.939 68.260 1.00 99.29 95 PRO A C 1
ATOM 1208 O O . PRO A 1 77 ? 55.726 166.802 67.407 1.00 103.61 95 PRO A O 1
ATOM 1219 N N . THR A 1 78 ? 55.387 166.230 69.559 1.00 111.57 96 THR A N 1
ATOM 1220 C CA . THR A 1 78 ? 55.553 167.604 70.022 1.00 100.74 96 THR A CA 1
ATOM 1221 C C . THR A 1 78 ? 56.953 168.121 69.715 1.00 109.90 96 THR A C 1
ATOM 1222 O O . THR A 1 78 ? 57.125 169.287 69.341 1.00 102.77 96 THR A O 1
ATOM 1233 N N . THR A 1 79 ? 57.967 167.268 69.868 1.00 104.50 97 THR A N 1
ATOM 1234 C CA . THR A 1 79 ? 59.342 167.668 69.599 1.00 120.42 97 THR A CA 1
ATOM 1235 C C . THR A 1 79 ? 59.671 167.664 68.111 1.00 100.29 97 THR A C 1
ATOM 1236 O O . THR A 1 79 ? 60.590 168.377 67.694 1.00 100.16 97 THR A O 1
ATOM 1247 N N . ASP A 1 80 ? 58.947 166.887 67.307 1.00 94.98 98 ASP A N 1
ATOM 1248 C CA . ASP A 1 80 ? 59.201 166.848 65.873 1.00 97.11 98 ASP A CA 1
ATOM 1249 C C . ASP A 1 80 ? 58.992 168.231 65.269 1.00 87.52 98 ASP A C 1
ATOM 1250 O O . ASP A 1 80 ? 58.052 168.946 65.626 1.00 82.21 98 ASP A O 1
ATOM 1259 N N . SER A 1 81 ? 59.872 168.610 64.342 1.00 64.71 99 SER A N 1
ATOM 1260 C CA . SER A 1 81 ? 59.906 169.987 63.869 1.00 70.34 99 SER A CA 1
ATOM 1261 C C . SER A 1 81 ? 60.435 170.056 62.443 1.00 76.80 99 SER A C 1
ATOM 1262 O O . SER A 1 81 ? 61.037 169.109 61.931 1.00 58.74 99 SER A O 1
ATOM 1270 N N . PHE A 1 82 ? 60.196 171.203 61.809 1.00 57.96 100 PHE A N 1
ATOM 1271 C CA . PHE A 1 82 ? 60.804 171.499 60.519 1.00 55.65 100 PHE A CA 1
ATOM 1272 C C . PHE A 1 82 ? 62.315 171.629 60.667 1.00 56.35 100 PHE A C 1
ATOM 1273 O O . PHE A 1 82 ? 62.814 172.124 61.682 1.00 56.15 100 PHE A O 1
ATOM 1290 N N . ILE A 1 83 ? 63.046 171.194 59.642 1.00 52.51 101 ILE A N 1
ATOM 1291 C CA . ILE A 1 83 ? 64.500 171.316 59.611 1.00 51.90 101 ILE A CA 1
ATOM 1292 C C . ILE A 1 83 ? 64.927 171.651 58.190 1.00 51.10 101 ILE A C 1
ATOM 1293 O O . ILE A 1 83 ? 64.582 170.933 57.246 1.00 49.23 101 ILE A O 1
ATOM 1309 N N . ALA A 1 84 ? 65.679 172.738 58.039 1.00 63.47 102 ALA A N 1
ATOM 1310 C CA . ALA A 1 84 ? 66.258 173.124 56.758 1.00 55.44 102 ALA A CA 1
ATOM 1311 C C . ALA A 1 84 ? 67.701 172.639 56.735 1.00 55.40 102 ALA A C 1
ATOM 1312 O O . ALA A 1 84 ? 68.561 173.196 57.424 1.00 68.71 102 ALA A O 1
ATOM 1319 N N . VAL A 1 85 ? 67.961 171.597 55.954 1.00 62.98 103 VAL A N 1
ATOM 1320 C CA . VAL A 1 85 ? 69.298 171.026 55.845 1.00 57.11 103 VAL A CA 1
ATOM 1321 C C . VAL A 1 85 ? 70.000 171.684 54.667 1.00 61.72 103 VAL A C 1
ATOM 1322 O O . VAL A 1 85 ? 69.587 171.515 53.514 1.00 56.70 103 VAL A O 1
ATOM 1335 N N . MET A 1 86 ? 71.065 172.429 54.959 1.00 61.79 104 MET A N 1
ATOM 1336 C CA . MET A 1 86 ? 71.780 173.201 53.955 1.00 61.04 104 MET A CA 1
ATOM 1337 C C . MET A 1 86 ? 73.274 173.040 54.183 1.00 63.56 104 MET A C 1
ATOM 1338 O O . MET A 1 86 ? 73.717 172.639 55.261 1.00 62.79 104 MET A O 1
ATOM 1352 N N . TYR A 1 87 ? 74.051 173.355 53.151 1.00 54.52 105 TYR A N 1
ATOM 1353 C CA . TYR A 1 87 ? 75.496 173.210 53.240 1.00 56.45 105 TYR A CA 1
ATOM 1354 C C . TYR A 1 87 ? 76.075 174.170 54.274 1.00 57.86 105 TYR A C 1
ATOM 1355 O O . TYR A 1 87 ? 75.524 175.241 54.543 1.00 67.42 105 TYR A O 1
ATOM 1373 N N . GLY A 1 88 ? 77.200 173.769 54.856 1.00 66.08 106 GLY A N 1
ATOM 1374 C CA . GLY A 1 88 ? 77.902 174.608 55.806 1.00 70.98 106 GLY A CA 1
ATOM 1375 C C . GLY A 1 88 ? 79.340 174.171 55.939 1.00 67.80 106 GLY A C 1
ATOM 1376 O O . GLY A 1 88 ? 79.663 172.989 55.786 1.00 79.12 106 GLY A O 1
ATOM 1380 N N . GLU A 1 89 ? 80.216 175.138 56.222 1.00 80.53 107 GLU A N 1
ATOM 1381 C CA . GLU A 1 89 ? 81.631 174.826 56.396 1.00 75.66 107 GLU A CA 1
ATOM 1382 C C . GLU A 1 89 ? 81.843 173.847 57.543 1.00 73.86 107 GLU A C 1
ATOM 1383 O O . GLU A 1 89 ? 82.641 172.909 57.429 1.00 75.77 107 GLU A O 1
ATOM 1395 N N . THR A 1 90 ? 81.136 174.045 58.654 1.00 68.48 108 THR A N 1
ATOM 1396 C CA . THR A 1 90 ? 81.270 173.200 59.830 1.00 70.00 108 THR A CA 1
ATOM 1397 C C . THR A 1 90 ? 79.895 172.717 60.266 1.00 70.93 108 THR A C 1
ATOM 1398 O O . THR A 1 90 ? 78.885 173.393 60.053 1.00 74.92 108 THR A O 1
ATOM 1409 N N . GLU A 1 91 ? 79.869 171.541 60.883 1.00 100.91 109 GLU A N 1
ATOM 1410 C CA . GLU A 1 91 ? 78.623 170.942 61.357 1.00 100.06 109 GLU A CA 1
ATOM 1411 C C . GLU A 1 91 ? 78.077 171.777 62.508 1.00 100.38 109 GLU A C 1
ATOM 1412 O O . GLU A 1 91 ? 78.537 171.669 63.646 1.00 102.31 109 GLU A O 1
ATOM 1424 N N . GLY A 1 92 ? 77.086 172.619 62.209 1.00 79.23 110 GLY A N 1
ATOM 1425 C CA . GLY A 1 92 ? 76.426 173.425 63.213 1.00 87.39 110 GLY A CA 1
ATOM 1426 C C . GLY A 1 92 ? 74.934 173.485 62.952 1.00 66.85 110 GLY A C 1
ATOM 1427 O O . GLY A 1 92 ? 74.426 172.869 62.015 1.00 59.58 110 GLY A O 1
ATOM 1431 N N . SER A 1 93 ? 74.240 174.239 63.801 1.00 69.75 111 SER A N 1
ATOM 1432 C CA . SER A 1 93 ? 72.799 174.394 63.673 1.00 68.30 111 SER A CA 1
ATOM 1433 C C . SER A 1 93 ? 72.406 175.804 64.090 1.00 70.19 111 SER A C 1
ATOM 1434 O O . SER A 1 93 ? 73.134 176.485 64.817 1.00 66.44 111 SER A O 1
ATOM 1442 N N . THR A 1 94 ? 71.231 176.231 63.623 1.00 60.81 112 THR A N 1
ATOM 1443 C CA . THR A 1 94 ? 70.763 177.597 63.825 1.00 62.02 112 THR A CA 1
ATOM 1444 C C . THR A 1 94 ? 69.276 177.600 64.168 1.00 62.31 112 THR A C 1
ATOM 1445 O O . THR A 1 94 ? 68.459 177.187 63.336 1.00 60.77 112 THR A O 1
ATOM 1456 N N . PRO A 1 95 ? 68.875 178.053 65.359 1.00 64.60 113 PRO A N 1
ATOM 1457 C CA . PRO A 1 95 ? 67.444 178.063 65.685 1.00 65.50 113 PRO A CA 1
ATOM 1458 C C . PRO A 1 95 ? 66.662 178.986 64.762 1.00 65.35 113 PRO A C 1
ATOM 1459 O O . PRO A 1 95 ? 67.189 179.964 64.228 1.00 65.52 113 PRO A O 1
ATOM 1470 N N . GLY A 1 96 ? 65.380 178.658 64.583 1.00 65.45 114 GLY A N 1
ATOM 1471 C CA . GLY A 1 96 ? 64.530 179.399 63.667 1.00 65.71 114 GLY A CA 1
ATOM 1472 C C . GLY A 1 96 ? 64.271 180.832 64.078 1.00 68.66 114 GLY A C 1
ATOM 1473 O O . GLY A 1 96 ? 63.909 181.651 63.228 1.00 69.21 114 GLY A O 1
ATOM 1477 N N . ASN A 1 97 ? 64.440 181.155 65.361 1.00 71.07 115 ASN A N 1
ATOM 1478 C CA . ASN A 1 97 ? 64.236 182.530 65.802 1.00 74.19 115 ASN A CA 1
ATOM 1479 C C . ASN A 1 97 ? 65.301 183.461 65.238 1.00 73.78 115 ASN A C 1
ATOM 1480 O O . ASN A 1 97 ? 65.041 184.655 65.048 1.00 75.93 115 ASN A O 1
ATOM 1491 N N . ALA A 1 98 ? 66.497 182.940 64.965 1.00 71.34 116 ALA A N 1
ATOM 1492 C CA . ALA A 1 98 ? 67.564 183.716 64.347 1.00 71.07 116 ALA A CA 1
ATOM 1493 C C . ALA A 1 98 ? 67.657 183.499 62.846 1.00 68.92 116 ALA A C 1
ATOM 1494 O O . ALA A 1 98 ? 68.064 184.412 62.121 1.00 69.62 116 ALA A O 1
ATOM 1501 N N . LEU A 1 99 ? 67.289 182.309 62.371 1.00 72.50 117 LEU A N 1
ATOM 1502 C CA . LEU A 1 99 ? 67.313 182.029 60.940 1.00 71.97 117 LEU A CA 1
ATOM 1503 C C . LEU A 1 99 ? 66.371 182.946 60.172 1.00 73.88 117 LEU A C 1
ATOM 1504 O O . LEU A 1 99 ? 66.666 183.325 59.033 1.00 78.25 117 LEU A O 1
ATOM 1520 N N . VAL A 1 100 ? 65.236 183.309 60.773 1.00 94.90 118 VAL A N 1
ATOM 1521 C CA . VAL A 1 100 ? 64.286 184.200 60.109 1.00 112.41 118 VAL A CA 1
ATOM 1522 C C . VAL A 1 100 ? 64.909 185.559 59.833 1.00 97.59 118 VAL A C 1
ATOM 1523 O O . VAL A 1 100 ? 64.495 186.262 58.904 1.00 107.87 118 VAL A O 1
ATOM 1536 N N . VAL A 1 101 ? 65.893 185.966 60.634 1.00 100.87 119 VAL A N 1
ATOM 1537 C CA . VAL A 1 101 ? 66.485 187.288 60.468 1.00 87.29 119 VAL A CA 1
ATOM 1538 C C . VAL A 1 101 ? 67.563 187.298 59.395 1.00 97.28 119 VAL A C 1
ATOM 1539 O O . VAL A 1 101 ? 67.899 188.369 58.874 1.00 84.52 119 VAL A O 1
ATOM 1552 N N . ASP A 1 102 ? 68.105 186.137 59.045 1.00 85.75 120 ASP A N 1
ATOM 1553 C CA . ASP A 1 102 ? 69.241 186.053 58.139 1.00 98.58 120 ASP A CA 1
ATOM 1554 C C . ASP A 1 102 ? 68.866 186.587 56.759 1.00 90.98 120 ASP A C 1
ATOM 1555 O O . ASP A 1 102 ? 68.049 185.971 56.064 1.00 90.37 120 ASP A O 1
ATOM 1564 N N . PRO A 1 103 ? 69.434 187.716 56.320 1.00 94.87 121 PRO A N 1
ATOM 1565 C CA . PRO A 1 103 ? 69.109 188.218 54.975 1.00 95.41 121 PRO A CA 1
ATOM 1566 C C . PRO A 1 103 ? 69.663 187.353 53.859 1.00 96.87 121 PRO A C 1
ATOM 1567 O O . PRO A 1 103 ? 69.156 187.425 52.733 1.00 102.12 121 PRO A O 1
ATOM 1578 N N . LYS A 1 104 ? 70.684 186.542 54.132 1.00 99.88 122 LYS A N 1
ATOM 1579 C CA . LYS A 1 104 ? 71.253 185.634 53.147 1.00 99.18 122 LYS A CA 1
ATOM 1580 C C . LYS A 1 104 ? 70.513 184.302 53.088 1.00 98.44 122 LYS A C 1
ATOM 1581 O O . LYS A 1 104 ? 71.064 183.318 52.583 1.00 99.09 122 LYS A O 1
ATOM 1600 N N . LYS A 1 105 ? 69.283 184.253 53.589 1.00 97.25 123 LYS A N 1
ATOM 1601 C CA . LYS A 1 105 ? 68.484 183.041 53.597 1.00 107.78 123 LYS A CA 1
ATOM 1602 C C . LYS A 1 105 ? 67.109 183.336 53.018 1.00 95.99 123 LYS A C 1
ATOM 1603 O O . LYS A 1 105 ? 66.581 184.437 53.200 1.00 97.73 123 LYS A O 1
ATOM 1622 N N . PRO A 1 106 ? 66.502 182.374 52.323 1.00 79.57 124 PRO A N 1
ATOM 1623 C CA . PRO A 1 106 ? 65.151 182.573 51.788 1.00 80.55 124 PRO A CA 1
ATOM 1624 C C . PRO A 1 106 ? 64.037 182.382 52.805 1.00 78.02 124 PRO A C 1
ATOM 1625 O O . PRO A 1 106 ? 62.868 182.340 52.413 1.00 75.17 124 PRO A O 1
ATOM 1636 N N . PHE A 1 107 ? 64.369 182.270 54.089 1.00 71.61 125 PHE A N 1
ATOM 1637 C CA . PHE A 1 107 ? 63.394 182.015 55.139 1.00 67.97 125 PHE A CA 1
ATOM 1638 C C . PHE A 1 107 ? 62.991 183.281 55.880 1.00 81.30 125 PHE A C 1
ATOM 1639 O O . PHE A 1 107 ? 62.392 183.195 56.956 1.00 69.00 125 PHE A O 1
ATOM 1656 N N . ARG A 1 108 ? 63.303 184.454 55.328 1.00 83.20 126 ARG A N 1
ATOM 1657 C CA . ARG A 1 108 ? 63.033 185.702 56.033 1.00 105.75 126 ARG A CA 1
ATOM 1658 C C . ARG A 1 108 ? 61.540 186.000 56.099 1.00 89.37 126 ARG A C 1
ATOM 1659 O O . ARG A 1 108 ? 61.077 186.617 57.065 1.00 100.52 126 ARG A O 1
ATOM 1680 N N . LYS A 1 109 ? 60.775 185.571 55.095 1.00 104.84 127 LYS A N 1
ATOM 1681 C CA . LYS A 1 109 ? 59.333 185.794 55.097 1.00 108.77 127 LYS A CA 1
ATOM 1682 C C . LYS A 1 109 ? 58.596 184.875 56.062 1.00 106.51 127 LYS A C 1
ATOM 1683 O O . LYS A 1 109 ? 57.472 185.196 56.461 1.00 109.75 127 LYS A O 1
ATOM 1702 N N . LEU A 1 110 ? 59.194 183.742 56.441 1.00 92.07 128 LEU A N 1
ATOM 1703 C CA . LEU A 1 110 ? 58.565 182.847 57.405 1.00 101.95 128 LEU A CA 1
ATOM 1704 C C . LEU A 1 110 ? 58.310 183.515 58.747 1.00 102.71 128 LEU A C 1
ATOM 1705 O O . LEU A 1 110 ? 57.564 182.961 59.562 1.00 91.27 128 LEU A O 1
ATOM 1721 N N . SER A 1 111 ? 58.910 184.680 58.998 1.00 93.23 129 SER A N 1
ATOM 1722 C CA . SER A 1 111 ? 58.706 185.371 60.264 1.00 91.05 129 SER A CA 1
ATOM 1723 C C . SER A 1 111 ? 57.235 185.663 60.535 1.00 92.02 129 SER A C 1
ATOM 1724 O O . SER A 1 111 ? 56.864 185.886 61.692 1.00 97.22 129 SER A O 1
ATOM 1732 N N . ARG A 1 112 ? 56.388 185.660 59.501 1.00 102.43 130 ARG A N 1
ATOM 1733 C CA . ARG A 1 112 ? 54.984 186.010 59.685 1.00 107.11 130 ARG A CA 1
ATOM 1734 C C . ARG A 1 112 ? 54.234 184.993 60.538 1.00 108.77 130 ARG A C 1
ATOM 1735 O O . ARG A 1 112 ? 53.188 185.332 61.101 1.00 111.67 130 ARG A O 1
ATOM 1756 N N . PHE A 1 113 ? 54.733 183.761 60.640 1.00 87.59 131 PHE A N 1
ATOM 1757 C CA . PHE A 1 113 ? 54.092 182.768 61.498 1.00 87.81 131 PHE A CA 1
ATOM 1758 C C . PHE A 1 113 ? 54.535 182.936 62.948 1.00 110.37 131 PHE A C 1
ATOM 1759 O O . PHE A 1 113 ? 53.701 182.990 63.858 1.00 132.60 131 PHE A O 1
ATOM 1776 N N . GLY A 1 114 ? 55.843 183.010 63.179 1.00 117.91 132 GLY A N 1
ATOM 1777 C CA . GLY A 1 114 ? 56.376 183.472 64.446 1.00 126.22 132 GLY A CA 1
ATOM 1778 C C . GLY A 1 114 ? 56.197 182.555 65.639 1.00 121.10 132 GLY A C 1
ATOM 1779 O O . GLY A 1 114 ? 55.354 181.653 65.640 1.00 123.93 132 GLY A O 1
ATOM 1783 N N . ASN A 1 115 ? 57.016 182.796 66.664 1.00 122.49 133 ASN A N 1
ATOM 1784 C CA . ASN A 1 115 ? 56.959 182.117 67.955 1.00 144.67 133 ASN A CA 1
ATOM 1785 C C . ASN A 1 115 ? 56.764 180.608 67.827 1.00 120.66 133 ASN A C 1
ATOM 1786 O O . ASN A 1 115 ? 57.745 179.862 67.737 1.00 117.00 133 ASN A O 1
ATOM 1797 N N . ALA A 1 116 ? 55.512 180.141 67.816 1.00 109.24 134 ALA A N 1
ATOM 1798 C CA . ALA A 1 116 ? 55.253 178.708 67.930 1.00 110.93 134 ALA A CA 1
ATOM 1799 C C . ALA A 1 116 ? 55.884 177.929 66.786 1.00 99.01 134 ALA A C 1
ATOM 1800 O O . ALA A 1 116 ? 56.310 176.784 66.976 1.00 84.60 134 ALA A O 1
ATOM 1807 N N . PHE A 1 117 ? 55.952 178.525 65.596 1.00 87.48 135 PHE A N 1
ATOM 1808 C CA . PHE A 1 117 ? 56.613 177.866 64.477 1.00 76.41 135 PHE A CA 1
ATOM 1809 C C . PHE A 1 117 ? 58.128 177.994 64.573 1.00 73.79 135 PHE A C 1
ATOM 1810 O O . PHE A 1 117 ? 58.853 177.032 64.294 1.00 70.58 135 PHE A O 1
ATOM 1827 N N . LEU A 1 118 ? 58.623 179.169 64.965 1.00 81.93 136 LEU A N 1
ATOM 1828 C CA . LEU A 1 118 ? 60.065 179.364 65.071 1.00 80.27 136 LEU A CA 1
ATOM 1829 C C . LEU A 1 118 ? 60.677 178.453 66.125 1.00 82.66 136 LEU A C 1
ATOM 1830 O O . LEU A 1 118 ? 61.814 177.995 65.965 1.00 74.87 136 LEU A O 1
ATOM 1846 N N . ASN A 1 119 ? 59.946 178.179 67.205 1.00 82.89 137 ASN A N 1
ATOM 1847 C CA . ASN A 1 119 ? 60.387 177.176 68.165 1.00 77.42 137 ASN A CA 1
ATOM 1848 C C . ASN A 1 119 ? 60.342 175.767 67.589 1.00 74.81 137 ASN A C 1
ATOM 1849 O O . ASN A 1 119 ? 60.803 174.832 68.251 1.00 83.75 137 ASN A O 1
ATOM 1860 N N . ARG A 1 120 ? 59.797 175.598 66.382 1.00 81.81 138 ARG A N 1
ATOM 1861 C CA . ARG A 1 120 ? 59.756 174.316 65.689 1.00 89.39 138 ARG A CA 1
ATOM 1862 C C . ARG A 1 120 ? 60.445 174.404 64.333 1.00 80.23 138 ARG A C 1
ATOM 1863 O O . ARG A 1 120 ? 60.049 173.732 63.378 1.00 83.37 138 ARG A O 1
ATOM 1884 N N . PHE A 1 121 ? 61.477 175.234 64.232 1.00 98.40 139 PHE A N 1
ATOM 1885 C CA . PHE A 1 121 ? 62.168 175.429 62.968 1.00 61.86 139 PHE A CA 1
ATOM 1886 C C . PHE A 1 121 ? 63.636 175.707 63.245 1.00 61.26 139 PHE A C 1
ATOM 1887 O O . PHE A 1 121 ? 63.971 176.458 64.166 1.00 76.21 139 PHE A O 1
ATOM 1904 N N . MET A 1 122 ? 64.504 175.092 62.447 1.00 63.62 140 MET A N 1
ATOM 1905 C CA . MET A 1 122 ? 65.938 175.263 62.611 1.00 71.53 140 MET A CA 1
ATOM 1906 C C . MET A 1 122 ? 66.626 174.937 61.295 1.00 61.28 140 MET A C 1
ATOM 1907 O O . MET A 1 122 ? 66.053 174.289 60.415 1.00 59.83 140 MET A O 1
ATOM 1921 N N . CYS A 1 123 ? 67.870 175.394 61.178 1.00 67.30 141 CYS A N 1
ATOM 1922 C CA . CYS A 1 123 ? 68.714 175.114 60.022 1.00 65.65 141 CYS A CA 1
ATOM 1923 C C . CYS A 1 123 ? 69.905 174.295 60.494 1.00 68.14 141 CYS A C 1
ATOM 1924 O O . CYS A 1 123 ? 70.793 174.822 61.172 1.00 66.79 141 CYS A O 1
ATOM 1932 N N . SER A 1 124 ? 69.919 173.011 60.151 1.00 57.11 142 SER A N 1
ATOM 1933 C CA . SER A 1 124 ? 71.072 172.163 60.413 1.00 54.41 142 SER A CA 1
ATOM 1934 C C . SER A 1 124 ? 72.015 172.249 59.221 1.00 54.00 142 SER A C 1
ATOM 1935 O O . SER A 1 124 ? 71.605 172.014 58.080 1.00 52.95 142 SER A O 1
ATOM 1943 N N . GLN A 1 125 ? 73.269 172.599 59.485 1.00 61.41 143 GLN A N 1
ATOM 1944 C CA . GLN A 1 125 ? 74.256 172.822 58.440 1.00 62.50 143 GLN A CA 1
ATOM 1945 C C . GLN A 1 125 ? 75.418 171.859 58.624 1.00 61.40 143 GLN A C 1
ATOM 1946 O O . GLN A 1 125 ? 75.813 171.556 59.754 1.00 61.92 143 GLN A O 1
ATOM 1960 N N . LEU A 1 126 ? 75.963 171.377 57.506 1.00 57.32 144 LEU A N 1
ATOM 1961 C CA . LEU A 1 126 ? 77.070 170.438 57.560 1.00 59.12 144 LEU A CA 1
ATOM 1962 C C . LEU A 1 126 ? 77.733 170.376 56.197 1.00 59.73 144 LEU A C 1
ATOM 1963 O O . LEU A 1 126 ? 77.034 170.487 55.180 1.00 58.09 144 LEU A O 1
ATOM 1979 N N . PRO A 1 127 ? 79.058 170.208 56.127 1.00 68.17 145 PRO A N 1
ATOM 1980 C CA . PRO A 1 127 ? 79.706 170.023 54.822 1.00 63.64 145 PRO A CA 1
ATOM 1981 C C . PRO A 1 127 ? 79.399 168.657 54.231 1.00 73.75 145 PRO A C 1
ATOM 1982 O O . PRO A 1 127 ? 79.821 167.632 54.773 1.00 65.67 145 PRO A O 1
ATOM 1993 N N . ASN A 1 128 ? 78.657 168.631 53.126 1.00 61.16 146 ASN A N 1
ATOM 1994 C CA . ASN A 1 128 ? 78.222 167.382 52.519 1.00 60.29 146 ASN A CA 1
ATOM 1995 C C . ASN A 1 128 ? 78.125 167.577 51.014 1.00 60.32 146 ASN A C 1
ATOM 1996 O O . ASN A 1 128 ? 77.717 168.643 50.548 1.00 59.62 146 ASN A O 1
ATOM 2007 N N . GLN A 1 129 ? 78.515 166.546 50.260 1.00 61.58 147 GLN A N 1
ATOM 2008 C CA . GLN A 1 129 ? 78.483 166.640 48.802 1.00 62.21 147 GLN A CA 1
ATOM 2009 C C . GLN A 1 129 ? 77.088 166.983 48.304 1.00 59.23 147 GLN A C 1
ATOM 2010 O O . GLN A 1 129 ? 76.917 167.857 47.446 1.00 59.62 147 GLN A O 1
ATOM 2024 N N . VAL A 1 130 ? 76.076 166.288 48.825 1.00 56.69 148 VAL A N 1
ATOM 2025 C CA . VAL A 1 130 ? 74.706 166.499 48.367 1.00 54.24 148 VAL A CA 1
ATOM 2026 C C . VAL A 1 130 ? 74.295 167.952 48.562 1.00 53.73 148 VAL A C 1
ATOM 2027 O O . VAL A 1 130 ? 73.600 168.533 47.721 1.00 53.35 148 VAL A O 1
ATOM 2040 N N . LEU A 1 131 ? 74.722 168.562 49.668 1.00 66.25 149 LEU A N 1
ATOM 2041 C CA . LEU A 1 131 ? 74.265 169.903 50.009 1.00 61.00 149 LEU A CA 1
ATOM 2042 C C . LEU A 1 131 ? 74.948 170.993 49.194 1.00 58.48 149 LEU A C 1
ATOM 2043 O O . LEU A 1 131 ? 74.458 172.127 49.175 1.00 65.58 149 LEU A O 1
ATOM 2059 N N . LYS A 1 132 ? 76.061 170.688 48.526 1.00 58.09 150 LYS A N 1
ATOM 2060 C CA . LYS A 1 132 ? 76.662 171.652 47.613 1.00 60.57 150 LYS A CA 1
ATOM 2061 C C . LYS A 1 132 ? 75.819 171.872 46.367 1.00 60.43 150 LYS A C 1
ATOM 2062 O O . LYS A 1 132 ? 76.098 172.806 45.608 1.00 62.62 150 LYS A O 1
ATOM 2081 N N . SER A 1 133 ? 74.806 171.038 46.139 1.00 60.55 151 SER A N 1
ATOM 2082 C CA . SER A 1 133 ? 73.996 171.095 44.932 1.00 58.40 151 SER A CA 1
ATOM 2083 C C . SER A 1 133 ? 72.519 171.340 45.197 1.00 65.35 151 SER A C 1
ATOM 2084 O O . SER A 1 133 ? 71.832 171.862 44.318 1.00 57.93 151 SER A O 1
ATOM 2092 N N . ILE A 1 134 ? 72.012 170.975 46.374 1.00 53.85 152 ILE A N 1
ATOM 2093 C CA . ILE A 1 134 ? 70.602 171.123 46.714 1.00 52.08 152 ILE A CA 1
ATOM 2094 C C . ILE A 1 134 ? 70.482 171.276 48.226 1.00 50.89 152 ILE A C 1
ATOM 2095 O O . ILE A 1 134 ? 71.422 171.011 48.977 1.00 51.14 152 ILE A O 1
ATOM 2111 N N . SER A 1 135 ? 69.309 171.714 48.673 1.00 50.06 153 SER A N 1
ATOM 2112 C CA . SER A 1 135 ? 68.958 171.733 50.084 1.00 49.14 153 SER A CA 1
ATOM 2113 C C . SER A 1 135 ? 67.695 170.910 50.290 1.00 47.64 153 SER A C 1
ATOM 2114 O O . SER A 1 135 ? 66.879 170.758 49.375 1.00 47.50 153 SER A O 1
ATOM 2122 N N . ILE A 1 136 ? 67.540 170.371 51.496 1.00 46.89 154 ILE A N 1
ATOM 2123 C CA . ILE A 1 136 ? 66.416 169.507 51.830 1.00 45.82 154 ILE A CA 1
ATOM 2124 C C . ILE A 1 136 ? 65.703 170.085 53.041 1.00 46.29 154 ILE A C 1
ATOM 2125 O O . ILE A 1 136 ? 66.344 170.572 53.979 1.00 47.00 154 ILE A O 1
ATOM 2141 N N . ILE A 1 137 ? 64.376 170.024 53.019 1.00 49.87 155 ILE A N 1
ATOM 2142 C CA . ILE A 1 137 ? 63.538 170.571 54.078 1.00 51.25 155 ILE A CA 1
ATOM 2143 C C . ILE A 1 137 ? 62.675 169.438 54.614 1.00 52.05 155 ILE A C 1
ATOM 2144 O O . ILE A 1 137 ? 61.722 169.005 53.953 1.00 51.50 155 ILE A O 1
ATOM 2160 N N . ASP A 1 138 ? 63.009 168.954 55.807 1.00 51.40 156 ASP A N 1
ATOM 2161 C CA . ASP A 1 138 ? 62.230 167.915 56.464 1.00 50.40 156 ASP A CA 1
ATOM 2162 C C . ASP A 1 138 ? 61.090 168.564 57.233 1.00 52.79 156 ASP A C 1
ATOM 2163 O O . ASP A 1 138 ? 61.308 169.517 57.987 1.00 62.21 156 ASP A O 1
ATOM 2172 N N . SER A 1 139 ? 59.881 168.058 57.033 1.00 60.20 157 SER A N 1
ATOM 2173 C CA . SER A 1 139 ? 58.712 168.572 57.727 1.00 62.37 157 SER A CA 1
ATOM 2174 C C . SER A 1 139 ? 58.325 167.647 58.872 1.00 69.56 157 SER A C 1
ATOM 2175 O O . SER A 1 139 ? 58.703 166.473 58.893 1.00 62.00 157 SER A O 1
ATOM 2183 N N . PRO A 1 140 ? 57.575 168.143 59.855 1.00 59.19 158 PRO A N 1
ATOM 2184 C CA . PRO A 1 140 ? 57.117 167.262 60.934 1.00 69.56 158 PRO A CA 1
ATOM 2185 C C . PRO A 1 140 ? 56.210 166.166 60.395 1.00 63.96 158 PRO A C 1
ATOM 2186 O O . PRO A 1 140 ? 55.408 166.386 59.484 1.00 59.89 158 PRO A O 1
ATOM 2197 N N . GLY A 1 141 ? 56.350 164.974 60.964 1.00 62.23 159 GLY A N 1
ATOM 2198 C CA . GLY A 1 141 ? 55.506 163.862 60.581 1.00 57.49 159 GLY A CA 1
ATOM 2199 C C . GLY A 1 141 ? 54.046 164.156 60.848 1.00 69.97 159 GLY A C 1
ATOM 2200 O O . GLY A 1 141 ? 53.679 164.534 61.964 1.00 71.66 159 GLY A O 1
ATOM 2204 N N . ILE A 1 142 ? 53.204 163.992 59.828 1.00 61.64 160 ILE A N 1
ATOM 2205 C CA . ILE A 1 142 ? 51.777 164.233 59.993 1.00 63.14 160 ILE A CA 1
ATOM 2206 C C . ILE A 1 142 ? 51.185 163.126 60.854 1.00 65.49 160 ILE A C 1
ATOM 2207 O O . ILE A 1 142 ? 51.480 161.940 60.658 1.00 79.40 160 ILE A O 1
ATOM 2223 N N . LEU A 1 143 ? 50.352 163.512 61.813 1.00 95.84 161 LEU A N 1
ATOM 2224 C CA . LEU A 1 143 ? 49.837 162.585 62.812 1.00 117.04 161 LEU A CA 1
ATOM 2225 C C . LEU A 1 143 ? 48.640 161.805 62.281 1.00 97.27 161 LEU A C 1
ATOM 2226 O O . LEU A 1 143 ? 48.603 160.577 62.362 1.00 101.39 161 LEU A O 1
ATOM 2242 N N . ILE A 1 150 ? 47.962 167.118 69.568 1.00 134.72 168 ILE A N 1
ATOM 2243 C CA . ILE A 1 150 ? 47.240 166.902 68.321 1.00 137.12 168 ILE A CA 1
ATOM 2244 C C . ILE A 1 150 ? 47.089 168.228 67.582 1.00 140.35 168 ILE A C 1
ATOM 2245 O O . ILE A 1 150 ? 46.986 168.257 66.356 1.00 129.47 168 ILE A O 1
ATOM 2260 N N . SER A 1 151 ? 47.078 169.325 68.338 1.00 129.21 169 SER A N 1
ATOM 2261 C CA . SER A 1 151 ? 46.898 170.668 67.795 1.00 132.60 169 SER A CA 1
ATOM 2262 C C . SER A 1 151 ? 48.168 171.468 68.054 1.00 123.47 169 SER A C 1
ATOM 2263 O O . SER A 1 151 ? 48.505 171.752 69.208 1.00 127.60 169 SER A O 1
ATOM 2271 N N . ARG A 1 152 ? 48.865 171.830 66.983 1.00 117.61 170 ARG A N 1
ATOM 2272 C CA . ARG A 1 152 ? 50.112 172.577 67.088 1.00 120.89 170 ARG A CA 1
ATOM 2273 C C . ARG A 1 152 ? 49.803 174.022 67.485 1.00 125.90 170 ARG A C 1
ATOM 2274 O O . ARG A 1 152 ? 48.687 174.365 67.885 1.00 121.14 170 ARG A O 1
ATOM 2295 N N . GLY A 1 153 ? 50.811 174.888 67.383 1.00 115.85 171 GLY A N 1
ATOM 2296 C CA . GLY A 1 153 ? 50.654 176.304 67.653 1.00 99.59 171 GLY A CA 1
ATOM 2297 C C . GLY A 1 153 ? 50.751 177.192 66.434 1.00 97.88 171 GLY A C 1
ATOM 2298 O O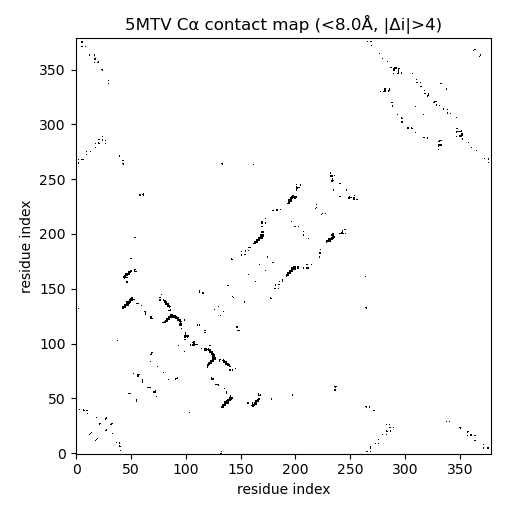 . GLY A 1 153 ? 50.879 178.415 66.587 1.00 100.05 171 GLY A O 1
ATOM 2302 N N . TYR A 1 154 ? 50.693 176.632 65.229 1.00 91.17 172 TYR A N 1
ATOM 2303 C CA . TYR A 1 154 ? 50.816 177.395 63.998 1.00 89.71 172 TYR A CA 1
ATOM 2304 C C . TYR A 1 154 ? 50.028 176.678 62.913 1.00 88.74 172 TYR A C 1
ATOM 2305 O O . TYR A 1 154 ? 49.774 175.474 63.002 1.00 87.47 172 TYR A O 1
ATOM 2323 N N . ASP A 1 155 ? 49.643 177.426 61.884 1.00 97.02 173 ASP A N 1
ATOM 2324 C CA . ASP A 1 155 ? 48.901 176.844 60.768 1.00 100.82 173 ASP A CA 1
ATOM 2325 C C . ASP A 1 155 ? 49.825 175.891 60.023 1.00 90.58 173 ASP A C 1
ATOM 2326 O O . ASP A 1 155 ? 50.621 176.305 59.177 1.00 87.95 173 ASP A O 1
ATOM 2335 N N . PHE A 1 156 ? 49.720 174.599 60.341 1.00 81.83 174 PHE A N 1
ATOM 2336 C CA . PHE A 1 156 ? 50.621 173.609 59.762 1.00 76.68 174 PHE A CA 1
ATOM 2337 C C . PHE A 1 156 ? 50.435 173.487 58.256 1.00 129.93 174 PHE A C 1
ATOM 2338 O O . PHE A 1 156 ? 51.395 173.189 57.536 1.00 71.10 174 PHE A O 1
ATOM 2355 N N . CYS A 1 157 ? 49.218 173.710 57.758 1.00 93.25 175 CYS A N 1
ATOM 2356 C CA . CYS A 1 157 ? 48.977 173.580 56.325 1.00 129.93 175 CYS A CA 1
ATOM 2357 C C . CYS A 1 157 ? 49.589 174.740 55.550 1.00 91.85 175 CYS A C 1
ATOM 2358 O O . CYS A 1 157 ? 50.212 174.533 54.502 1.00 88.95 175 CYS A O 1
ATOM 2366 N N . GLN A 1 158 ? 49.424 175.968 56.045 1.00 92.93 176 GLN A N 1
ATOM 2367 C CA . GLN A 1 158 ? 49.929 177.129 55.319 1.00 97.84 176 GLN A CA 1
ATOM 2368 C C . GLN A 1 158 ? 51.450 177.138 55.255 1.00 91.04 176 GLN A C 1
ATOM 2369 O O . GLN A 1 158 ? 52.022 177.603 54.263 1.00 86.89 176 GLN A O 1
ATOM 2383 N N . VAL A 1 159 ? 52.122 176.636 56.294 1.00 88.76 177 VAL A N 1
ATOM 2384 C CA . VAL A 1 159 ? 53.581 176.598 56.276 1.00 86.11 177 VAL A CA 1
ATOM 2385 C C . VAL A 1 159 ? 54.074 175.541 55.294 1.00 79.45 177 VAL A C 1
ATOM 2386 O O . VAL A 1 159 ? 55.084 175.737 54.608 1.00 78.29 177 VAL A O 1
ATOM 2399 N N . LEU A 1 160 ? 53.380 174.402 55.214 1.00 81.47 178 LEU A N 1
ATOM 2400 C CA . LEU A 1 160 ? 53.655 173.454 54.139 1.00 71.65 178 LEU A CA 1
ATOM 2401 C C . LEU A 1 160 ? 53.385 174.095 52.786 1.00 72.95 178 LEU A C 1
ATOM 2402 O O . LEU A 1 160 ? 54.191 173.982 51.855 1.00 71.88 178 LEU A O 1
ATOM 2418 N N . GLN A 1 161 ? 52.245 174.777 52.663 1.00 79.11 179 GLN A N 1
ATOM 2419 C CA . GLN A 1 161 ? 51.908 175.452 51.416 1.00 84.26 179 GLN A CA 1
ATOM 2420 C C . GLN A 1 161 ? 52.905 176.559 51.100 1.00 78.40 179 GLN A C 1
ATOM 2421 O O . GLN A 1 161 ? 53.114 176.891 49.928 1.00 78.78 179 GLN A O 1
ATOM 2435 N N . TRP A 1 162 ? 53.533 177.134 52.128 1.00 76.43 180 TRP A N 1
ATOM 2436 C CA . TRP A 1 162 ? 54.514 178.192 51.905 1.00 80.09 180 TRP A CA 1
ATOM 2437 C C . TRP A 1 162 ? 55.786 177.634 51.275 1.00 75.87 180 TRP A C 1
ATOM 2438 O O . TRP A 1 162 ? 56.310 178.196 50.307 1.00 73.00 180 TRP A O 1
ATOM 2459 N N . PHE A 1 163 ? 56.301 176.529 51.818 1.00 71.89 181 PHE A N 1
ATOM 2460 C CA . PHE A 1 163 ? 57.472 175.893 51.223 1.00 60.53 181 PHE A CA 1
ATOM 2461 C C . PHE A 1 163 ? 57.171 175.390 49.818 1.00 63.12 181 PHE A C 1
ATOM 2462 O O . PHE A 1 163 ? 58.000 175.525 48.910 1.00 71.93 181 PHE A O 1
ATOM 2479 N N . ALA A 1 164 ? 55.986 174.809 49.620 1.00 67.66 182 ALA A N 1
ATOM 2480 C CA . ALA A 1 164 ? 55.672 174.165 48.349 1.00 63.56 182 ALA A CA 1
ATOM 2481 C C . ALA A 1 164 ? 55.808 175.125 47.175 1.00 65.28 182 ALA A C 1
ATOM 2482 O O . ALA A 1 164 ? 56.112 174.694 46.056 1.00 73.68 182 ALA A O 1
ATOM 2489 N N . GLU A 1 165 ? 55.589 176.421 47.401 1.00 81.93 183 GLU A N 1
ATOM 2490 C CA . GLU A 1 165 ? 55.624 177.386 46.308 1.00 83.06 183 GLU A CA 1
ATOM 2491 C C . GLU A 1 165 ? 57.047 177.771 45.923 1.00 95.34 183 GLU A C 1
ATOM 2492 O O . GLU A 1 165 ? 57.305 178.083 44.754 1.00 83.32 183 GLU A O 1
ATOM 2504 N N . ARG A 1 166 ? 57.973 177.755 46.877 1.00 74.63 184 ARG A N 1
ATOM 2505 C CA . ARG A 1 166 ? 59.350 178.167 46.644 1.00 89.28 184 ARG A CA 1
ATOM 2506 C C . ARG A 1 166 ? 60.298 176.987 46.491 1.00 83.88 184 ARG A C 1
ATOM 2507 O O . ARG A 1 166 ? 61.498 177.194 46.280 1.00 73.10 184 ARG A O 1
ATOM 2528 N N . VAL A 1 167 ? 59.790 175.766 46.580 1.00 59.15 185 VAL A N 1
ATOM 2529 C CA . VAL A 1 167 ? 60.597 174.556 46.495 1.00 56.16 185 VAL A CA 1
ATOM 2530 C C . VAL A 1 167 ? 60.545 174.028 45.068 1.00 56.56 185 VAL A C 1
ATOM 2531 O O . VAL A 1 167 ? 59.551 174.201 44.352 1.00 63.61 185 VAL A O 1
ATOM 2544 N N . ASP A 1 168 ? 61.631 173.380 44.645 1.00 61.49 186 ASP A N 1
ATOM 2545 C CA . ASP A 1 168 ? 61.724 172.841 43.294 1.00 69.07 186 ASP A CA 1
ATOM 2546 C C . ASP A 1 168 ? 61.153 171.436 43.176 1.00 60.78 186 ASP A C 1
ATOM 2547 O O . ASP A 1 168 ? 60.701 171.049 42.091 1.00 60.71 186 ASP A O 1
ATOM 2556 N N . ARG A 1 169 ? 61.165 170.663 44.259 1.00 52.05 187 ARG A N 1
ATOM 2557 C CA . ARG A 1 169 ? 60.713 169.278 44.237 1.00 60.34 187 ARG A CA 1
ATOM 2558 C C . ARG A 1 169 ? 60.027 168.967 45.558 1.00 50.39 187 ARG A C 1
ATOM 2559 O O . ARG A 1 169 ? 60.583 169.235 46.626 1.00 50.88 187 ARG A O 1
ATOM 2580 N N . ILE A 1 170 ? 58.818 168.419 45.480 1.00 51.77 188 ILE A N 1
ATOM 2581 C CA . ILE A 1 170 ? 58.056 168.000 46.652 1.00 54.06 188 ILE A CA 1
ATOM 2582 C C . ILE A 1 170 ? 57.955 166.483 46.609 1.00 54.14 188 ILE A C 1
ATOM 2583 O O . ILE A 1 170 ? 57.497 165.916 45.610 1.00 50.94 188 ILE A O 1
ATOM 2599 N N . ILE A 1 171 ? 58.386 165.823 47.679 1.00 52.21 189 ILE A N 1
ATOM 2600 C CA . ILE A 1 171 ? 58.367 164.366 47.747 1.00 43.75 189 ILE A CA 1
ATOM 2601 C C . ILE A 1 171 ? 57.345 163.955 48.798 1.00 46.00 189 ILE A C 1
ATOM 2602 O O . ILE A 1 171 ? 57.554 164.157 50.000 1.00 44.29 189 ILE A O 1
ATOM 2618 N N . LEU A 1 172 ? 56.234 163.383 48.340 1.00 56.61 190 LEU A N 1
ATOM 2619 C CA . LEU A 1 172 ? 55.275 162.738 49.226 1.00 55.98 190 LEU A CA 1
ATOM 2620 C C . LEU A 1 172 ? 55.779 161.344 49.576 1.00 54.61 190 LEU A C 1
ATOM 2621 O O . LEU A 1 172 ? 56.125 160.563 48.685 1.00 52.98 190 LEU A O 1
ATOM 2637 N N . LEU A 1 173 ? 55.831 161.033 50.869 1.00 46.45 191 LEU A N 1
ATOM 2638 C CA . LEU A 1 173 ? 56.358 159.759 51.343 1.00 52.84 191 LEU A CA 1
ATOM 2639 C C . LEU A 1 173 ? 55.260 158.955 52.020 1.00 48.95 191 LEU A C 1
ATOM 2640 O O . LEU A 1 173 ? 54.550 159.467 52.891 1.00 50.71 191 LEU A O 1
ATOM 2656 N N . PHE A 1 174 ? 55.134 157.695 51.612 1.00 46.45 192 PHE A N 1
ATOM 2657 C CA . PHE A 1 174 ? 54.260 156.727 52.252 1.00 49.11 192 PHE A CA 1
ATOM 2658 C C . PHE A 1 174 ? 55.076 155.471 52.513 1.00 52.00 192 PHE A C 1
ATOM 2659 O O . PHE A 1 174 ? 56.082 155.219 51.846 1.00 52.23 192 PHE A O 1
ATOM 2676 N N . ASP A 1 175 ? 54.650 154.682 53.497 1.00 56.55 193 ASP A N 1
ATOM 2677 C CA . ASP A 1 175 ? 55.328 153.436 53.830 1.00 63.32 193 ASP A CA 1
ATOM 2678 C C . ASP A 1 175 ? 54.383 152.270 53.587 1.00 56.87 193 ASP A C 1
ATOM 2679 O O . ASP A 1 175 ? 53.227 152.299 54.020 1.00 57.50 193 ASP A O 1
ATOM 2688 N N . ALA A 1 176 ? 54.883 151.249 52.886 1.00 49.73 194 ALA A N 1
ATOM 2689 C CA . ALA A 1 176 ? 54.044 150.114 52.522 1.00 52.55 194 ALA A CA 1
ATOM 2690 C C . ALA A 1 176 ? 53.559 149.351 53.748 1.00 56.49 194 ALA A C 1
ATOM 2691 O O . ALA A 1 176 ? 52.447 148.809 53.741 1.00 64.85 194 ALA A O 1
ATOM 2698 N N . HIS A 1 177 ? 54.372 149.295 54.804 1.00 62.46 195 HIS A N 1
ATOM 2699 C CA . HIS A 1 177 ? 54.008 148.526 55.988 1.00 76.39 195 HIS A CA 1
ATOM 2700 C C . HIS A 1 177 ? 52.765 149.075 56.675 1.00 62.75 195 HIS A C 1
ATOM 2701 O O . HIS A 1 177 ? 52.144 148.361 57.470 1.00 70.56 195 HIS A O 1
ATOM 2716 N N . LYS A 1 178 ? 52.386 150.321 56.391 1.00 67.78 196 LYS A N 1
ATOM 2717 C CA . LYS A 1 178 ? 51.231 150.921 57.044 1.00 80.62 196 LYS A CA 1
ATOM 2718 C C . LYS A 1 178 ? 50.755 152.155 56.289 1.00 68.63 196 LYS A C 1
ATOM 2719 O O . LYS A 1 178 ? 50.839 153.274 56.803 1.00 81.64 196 LYS A O 1
ATOM 2738 N N . LEU A 1 179 ? 50.259 151.961 55.071 1.00 80.09 197 LEU A N 1
ATOM 2739 C CA . LEU A 1 179 ? 49.668 153.053 54.304 1.00 71.04 197 LEU A CA 1
ATOM 2740 C C . LEU A 1 179 ? 48.335 153.439 54.935 1.00 86.79 197 LEU A C 1
ATOM 2741 O O . LEU A 1 179 ? 47.353 152.698 54.830 1.00 106.20 197 LEU A O 1
ATOM 2757 N N . ASP A 1 180 ? 48.297 154.597 55.594 1.00 104.19 198 ASP A N 1
ATOM 2758 C CA . ASP A 1 180 ? 47.085 155.093 56.244 1.00 119.80 198 ASP A CA 1
ATOM 2759 C C . ASP A 1 180 ? 46.893 156.569 55.897 1.00 105.45 198 ASP A C 1
ATOM 2760 O O . ASP A 1 180 ? 46.935 157.451 56.754 1.00 107.10 198 ASP A O 1
ATOM 2769 N N . ILE A 1 181 ? 46.677 156.832 54.609 1.00 88.76 199 ILE A N 1
ATOM 2770 C CA . ILE A 1 181 ? 46.444 158.185 54.114 1.00 96.60 199 ILE A CA 1
ATOM 2771 C C . ILE A 1 181 ? 45.314 158.813 54.918 1.00 93.13 199 ILE A C 1
ATOM 2772 O O . ILE A 1 181 ? 44.172 158.341 54.880 1.00 85.06 199 ILE A O 1
ATOM 2788 N N . SER A 1 182 ? 45.623 159.883 55.643 1.00 83.22 200 SER A N 1
ATOM 2789 C CA . SER A 1 182 ? 44.679 160.510 56.550 1.00 85.03 200 SER A CA 1
ATOM 2790 C C . SER A 1 182 ? 44.080 161.760 55.909 1.00 89.53 200 SER A C 1
ATOM 2791 O O . SER A 1 182 ? 44.449 162.171 54.806 1.00 83.01 200 SER A O 1
ATOM 2799 N N . ASP A 1 183 ? 43.137 162.374 56.626 1.00 99.23 201 ASP A N 1
ATOM 2800 C CA . ASP A 1 183 ? 42.494 163.585 56.128 1.00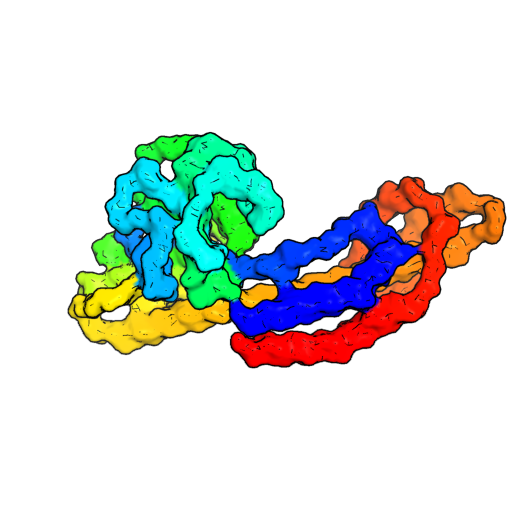 96.17 201 ASP A CA 1
ATOM 2801 C C . ASP A 1 183 ? 43.436 164.781 56.203 1.00 97.70 201 ASP A C 1
ATOM 2802 O O . ASP A 1 183 ? 43.455 165.620 55.294 1.00 110.63 201 ASP A O 1
ATOM 2811 N N . GLU A 1 184 ? 44.223 164.880 57.277 1.00 105.73 202 GLU A N 1
ATOM 2812 C CA . GLU A 1 184 ? 45.217 165.944 57.361 1.00 119.12 202 GLU A CA 1
ATOM 2813 C C . GLU A 1 184 ? 46.216 165.842 56.215 1.00 99.75 202 GLU A C 1
ATOM 2814 O O . GLU A 1 184 ? 46.610 166.859 55.632 1.00 99.43 202 GLU A O 1
ATOM 2826 N N . PHE A 1 185 ? 46.638 164.621 55.878 1.00 100.05 203 PHE A N 1
ATOM 2827 C CA . PHE A 1 185 ? 47.551 164.439 54.756 1.00 86.36 203 PHE A CA 1
ATOM 2828 C C . PHE A 1 185 ? 46.863 164.762 53.435 1.00 82.04 203 PHE A C 1
ATOM 2829 O O . PHE A 1 185 ? 47.454 165.410 52.562 1.00 82.56 203 PHE A O 1
ATOM 2846 N N . SER A 1 186 ? 45.617 164.313 53.266 1.00 92.07 204 SER A N 1
ATOM 2847 C CA . SER A 1 186 ? 44.870 164.643 52.057 1.00 89.37 204 SER A CA 1
ATOM 2848 C C . SER A 1 186 ? 44.703 166.149 51.913 1.00 93.42 204 SER A C 1
ATOM 2849 O O . SER A 1 186 ? 44.887 166.701 50.822 1.00 95.84 204 SER A O 1
ATOM 2857 N N . GLU A 1 187 ? 44.355 166.831 53.007 1.00 102.20 205 GLU A N 1
ATOM 2858 C CA . GLU A 1 187 ? 44.218 168.283 52.965 1.00 121.92 205 GLU A CA 1
ATOM 2859 C C . GLU A 1 187 ? 45.512 168.941 52.506 1.00 101.62 205 GLU A C 1
ATOM 2860 O O . GLU A 1 187 ? 45.489 169.898 51.723 1.00 103.05 205 GLU A O 1
ATOM 2872 N N . ALA A 1 188 ? 46.653 168.439 52.980 1.00 85.10 206 ALA A N 1
ATOM 2873 C CA . ALA A 1 188 ? 47.939 168.982 52.555 1.00 74.51 206 ALA A CA 1
ATOM 2874 C C . ALA A 1 188 ? 48.140 168.802 51.056 1.00 73.58 206 ALA A C 1
ATOM 2875 O O . ALA A 1 188 ? 48.461 169.757 50.340 1.00 72.24 206 ALA A O 1
ATOM 2882 N N . ILE A 1 189 ? 47.961 167.575 50.563 1.00 75.50 207 ILE A N 1
ATOM 2883 C CA . ILE A 1 189 ? 48.174 167.301 49.144 1.00 70.52 207 ILE A CA 1
ATOM 2884 C C . ILE A 1 189 ? 47.269 168.170 48.282 1.00 76.77 207 ILE A C 1
ATOM 2885 O O . ILE A 1 189 ? 47.662 168.592 47.187 1.00 78.64 207 ILE A O 1
ATOM 2901 N N . LYS A 1 190 ? 46.049 168.447 48.746 1.00 96.14 208 LYS A N 1
ATOM 2902 C CA . LYS A 1 190 ? 45.163 169.331 47.997 1.00 95.27 208 LYS A CA 1
ATOM 2903 C C . LYS A 1 190 ? 45.715 170.751 47.953 1.00 95.86 208 LYS A C 1
ATOM 2904 O O . LYS A 1 190 ? 45.567 171.451 46.944 1.00 104.58 208 LYS A O 1
ATOM 2923 N N . ALA A 1 191 ? 46.357 171.193 49.037 1.00 96.48 209 ALA A N 1
ATOM 2924 C CA . ALA A 1 191 ? 46.978 172.512 49.040 1.00 96.71 209 ALA A CA 1
ATOM 2925 C C . ALA A 1 191 ? 48.125 172.589 48.042 1.00 108.03 209 ALA A C 1
ATOM 2926 O O . ALA A 1 191 ? 48.423 173.671 47.523 1.00 97.22 209 ALA A O 1
ATOM 2933 N N . PHE A 1 192 ? 48.776 171.460 47.760 1.00 87.51 210 PHE A N 1
ATOM 2934 C CA . PHE A 1 192 ? 49.872 171.428 46.801 1.00 83.84 210 PHE A CA 1
ATOM 2935 C C . PHE A 1 192 ? 49.396 171.463 45.356 1.00 85.68 210 PHE A C 1
ATOM 2936 O O . PHE A 1 192 ? 50.224 171.643 44.456 1.00 96.68 210 PHE A O 1
ATOM 2953 N N . ARG A 1 193 ? 48.100 171.292 45.110 1.00 110.92 211 ARG A N 1
ATOM 2954 C CA . ARG A 1 193 ? 47.593 171.327 43.747 1.00 131.61 211 ARG A CA 1
ATOM 2955 C C . ARG A 1 193 ? 47.935 172.665 43.101 1.00 117.36 211 ARG A C 1
ATOM 2956 O O . ARG A 1 193 ? 48.075 173.689 43.774 1.00 121.83 211 ARG A O 1
ATOM 2977 N N . GLY A 1 194 ? 48.072 172.648 41.778 1.00 106.48 212 GLY A N 1
ATOM 2978 C CA . GLY A 1 194 ? 48.582 173.790 41.052 1.00 114.01 212 GLY A CA 1
ATOM 2979 C C . GLY A 1 194 ? 50.087 173.816 40.923 1.00 112.77 212 GLY A C 1
ATOM 2980 O O . GLY A 1 194 ? 50.629 174.760 40.336 1.00 101.97 212 GLY A O 1
ATOM 2984 N N . GLN A 1 195 ? 50.777 172.813 41.467 1.00 104.58 213 GLN A N 1
ATOM 2985 C CA . GLN A 1 195 ? 52.220 172.670 41.326 1.00 103.35 213 GLN A CA 1
ATOM 2986 C C . GLN A 1 195 ? 52.588 171.201 41.182 1.00 101.96 213 GLN A C 1
ATOM 2987 O O . GLN A 1 195 ? 53.648 170.768 41.648 1.00 112.12 213 GLN A O 1
ATOM 3001 N N . ASP A 1 196 ? 51.708 170.427 40.541 1.00 121.76 214 ASP A N 1
ATOM 3002 C CA . ASP A 1 196 ? 51.900 168.985 40.437 1.00 128.50 214 ASP A CA 1
ATOM 3003 C C . ASP A 1 196 ? 53.218 168.649 39.757 1.00 117.11 214 ASP A C 1
ATOM 3004 O O . ASP A 1 196 ? 53.818 167.606 40.045 1.00 116.17 214 ASP A O 1
ATOM 3013 N N . ASP A 1 197 ? 53.685 169.515 38.855 1.00 102.81 215 ASP A N 1
ATOM 3014 C CA . ASP A 1 197 ? 54.953 169.287 38.173 1.00 102.55 215 ASP A CA 1
ATOM 3015 C C . ASP A 1 197 ? 56.135 169.225 39.133 1.00 98.07 215 ASP A C 1
ATOM 3016 O O . ASP A 1 197 ? 57.219 168.796 38.723 1.00 69.70 215 ASP A O 1
ATOM 3025 N N . LYS A 1 198 ? 55.958 169.644 40.386 1.00 67.60 216 LYS A N 1
ATOM 3026 C CA . LYS A 1 198 ? 57.009 169.541 41.389 1.00 72.47 216 LYS A CA 1
ATOM 3027 C C . LYS A 1 198 ? 56.927 168.264 42.211 1.00 56.50 216 LYS A C 1
ATOM 3028 O O . LYS A 1 198 ? 57.900 167.924 42.893 1.00 56.69 216 LYS A O 1
ATOM 3047 N N . ILE A 1 199 ? 55.804 167.560 42.175 1.00 53.23 217 ILE A N 1
ATOM 3048 C CA . ILE A 1 199 ? 55.548 166.484 43.124 1.00 51.03 217 ILE A CA 1
ATOM 3049 C C . ILE A 1 199 ? 56.128 165.177 42.603 1.00 50.91 217 ILE A C 1
ATOM 3050 O O . ILE A 1 199 ? 56.071 164.873 41.405 1.00 50.04 217 ILE A O 1
ATOM 3066 N N . ARG A 1 200 ? 56.702 164.410 43.524 1.00 47.00 218 ARG A N 1
ATOM 3067 C CA . ARG A 1 200 ? 57.103 163.033 43.296 1.00 45.47 218 ARG A CA 1
ATOM 3068 C C . ARG A 1 200 ? 56.722 162.245 44.536 1.00 44.31 218 ARG A C 1
ATOM 3069 O O . ARG A 1 200 ? 56.673 162.792 45.639 1.00 44.31 218 ARG A O 1
ATOM 3090 N N . VAL A 1 201 ? 56.440 160.964 44.358 1.00 46.12 219 VAL A N 1
ATOM 3091 C CA . VAL A 1 201 ? 56.030 160.120 45.470 1.00 45.30 219 VAL A CA 1
ATOM 3092 C C . VAL A 1 201 ? 57.118 159.093 45.729 1.00 44.61 219 VAL A C 1
ATOM 3093 O O . VAL A 1 201 ? 57.890 158.726 44.836 1.00 44.48 219 VAL A O 1
ATOM 3106 N N . VAL A 1 202 ? 57.178 158.637 46.974 1.00 41.43 220 VAL A N 1
ATOM 3107 C CA . VAL A 1 202 ? 58.097 157.593 47.398 1.00 40.82 220 VAL A CA 1
ATOM 3108 C C . VAL A 1 202 ? 57.302 156.592 48.219 1.00 41.24 220 VAL A C 1
ATOM 3109 O O . VAL A 1 202 ? 56.756 156.943 49.271 1.00 42.11 220 VAL A O 1
ATOM 3122 N N . LEU A 1 203 ? 57.223 155.356 47.734 1.00 43.36 221 LEU A N 1
ATOM 3123 C CA . LEU A 1 203 ? 56.612 154.268 48.492 1.00 43.98 221 LEU A CA 1
ATOM 3124 C C . LEU A 1 203 ? 57.733 153.565 49.245 1.00 44.07 221 LEU A C 1
ATOM 3125 O O . LEU A 1 203 ? 58.504 152.796 48.666 1.00 44.43 221 LEU A O 1
ATOM 3141 N N . ASN A 1 204 ? 57.826 153.838 50.538 1.00 42.79 222 ASN A N 1
ATOM 3142 C CA . ASN A 1 204 ? 58.956 153.432 51.355 1.00 43.40 222 ASN A CA 1
ATOM 3143 C C . ASN A 1 204 ? 58.661 152.123 52.079 1.00 44.94 222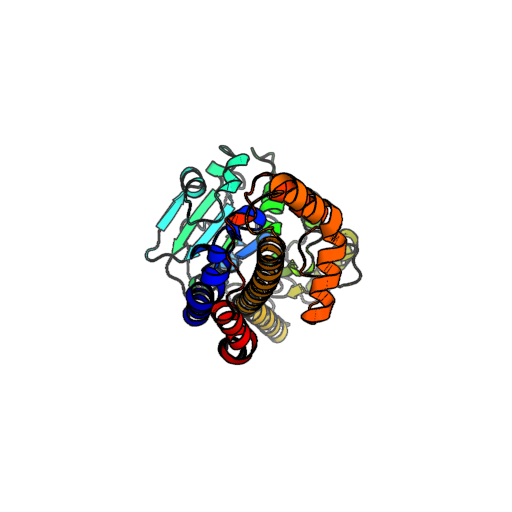 ASN A C 1
ATOM 3144 O O . ASN A 1 204 ? 57.515 151.678 52.173 1.00 45.58 222 ASN A O 1
ATOM 3155 N N . LYS A 1 205 ? 59.725 151.506 52.595 1.00 50.63 223 LYS A N 1
ATOM 3156 C CA . LYS A 1 205 ? 59.621 150.258 53.353 1.00 52.27 223 LYS A CA 1
ATOM 3157 C C . LYS A 1 205 ? 59.010 149.137 52.515 1.00 53.44 223 LYS A C 1
ATOM 3158 O O . LYS A 1 205 ? 58.401 148.208 53.051 1.00 54.61 223 LYS A O 1
ATOM 3177 N N . ALA A 1 206 ? 59.173 149.210 51.192 1.00 46.57 224 ALA A N 1
ATOM 3178 C CA . ALA A 1 206 ? 58.503 148.276 50.295 1.00 50.45 224 ALA A CA 1
ATOM 3179 C C . ALA A 1 206 ? 58.962 146.836 50.481 1.00 48.48 224 ALA A C 1
ATOM 3180 O O . ALA A 1 206 ? 58.291 145.924 49.986 1.00 53.60 224 ALA A O 1
ATOM 3187 N N . ASP A 1 207 ? 60.078 146.606 51.169 1.00 52.06 225 ASP A N 1
ATOM 3188 C CA . ASP A 1 207 ? 60.574 145.256 51.399 1.00 53.72 225 ASP A CA 1
ATOM 3189 C C . ASP A 1 207 ? 60.013 144.624 52.667 1.00 54.64 225 ASP A C 1
ATOM 3190 O O . ASP A 1 207 ? 60.275 143.443 52.920 1.00 61.42 225 ASP A O 1
ATOM 3199 N N . GLN A 1 208 ? 59.253 145.376 53.466 1.00 60.87 226 GLN A N 1
ATOM 3200 C CA . GLN A 1 208 ? 58.694 144.845 54.703 1.00 62.04 226 GLN A CA 1
ATOM 3201 C C . GLN A 1 208 ? 57.476 143.964 54.464 1.00 62.87 226 GLN A C 1
ATOM 3202 O O . GLN A 1 208 ? 57.176 143.105 55.301 1.00 63.31 226 GLN A O 1
ATOM 3216 N N . VAL A 1 209 ? 56.774 144.156 53.355 1.00 55.67 227 VAL A N 1
ATOM 3217 C CA . VAL A 1 209 ? 55.589 143.385 53.042 1.00 56.47 227 VAL A CA 1
ATOM 3218 C C . VAL A 1 209 ? 55.942 142.343 51.986 1.00 56.42 227 VAL A C 1
ATOM 3219 O O . VAL A 1 209 ? 56.999 142.391 51.361 1.00 55.50 227 VAL A O 1
ATOM 3232 N N . ASP A 1 210 ? 55.045 141.380 51.785 1.00 57.77 228 ASP A N 1
ATOM 3233 C CA . ASP A 1 210 ? 55.227 140.424 50.707 1.00 57.80 228 ASP A CA 1
ATOM 3234 C C . ASP A 1 210 ? 54.782 141.046 49.385 1.00 55.07 228 ASP A C 1
ATOM 3235 O O . ASP A 1 210 ? 54.110 142.080 49.348 1.00 53.59 228 ASP A O 1
ATOM 3244 N N . THR A 1 211 ? 55.174 140.403 48.284 1.00 54.86 229 THR A N 1
ATOM 3245 C CA . THR A 1 211 ? 54.989 141.011 46.969 1.00 52.67 229 THR A CA 1
ATOM 3246 C C . THR A 1 211 ? 53.525 141.343 46.708 1.00 52.17 229 THR A C 1
ATOM 3247 O O . THR A 1 211 ? 53.213 142.414 46.175 1.00 50.49 229 THR A O 1
ATOM 3258 N N . GLN A 1 212 ? 52.611 140.444 47.077 1.00 54.04 230 GLN A N 1
ATOM 3259 C CA . GLN A 1 212 ? 51.196 140.691 46.821 1.00 54.15 230 GLN A CA 1
ATOM 3260 C C . GLN A 1 212 ? 50.697 141.895 47.610 1.00 53.73 230 GLN A C 1
ATOM 3261 O O . GLN A 1 212 ? 50.015 142.770 47.065 1.00 52.81 230 GLN A O 1
ATOM 3275 N N . GLN A 1 213 ? 51.028 141.959 48.901 1.00 54.80 231 GLN A N 1
ATOM 3276 C CA . GLN A 1 213 ? 50.611 143.104 49.702 1.00 54.73 231 GLN A CA 1
ATOM 3277 C C . GLN A 1 213 ? 51.199 144.398 49.163 1.00 52.16 231 GLN A C 1
ATOM 3278 O O . GLN A 1 213 ? 50.577 145.459 49.282 1.00 51.87 231 GLN A O 1
ATOM 3292 N N . LEU A 1 214 ? 52.391 144.335 48.570 1.00 50.71 232 LEU A N 1
ATOM 3293 C CA . LEU A 1 214 ? 52.968 145.526 47.958 1.00 48.60 232 LEU A CA 1
ATOM 3294 C C . LEU A 1 214 ? 52.099 146.022 46.810 1.00 47.89 232 LEU A C 1
ATOM 3295 O O . LEU A 1 214 ? 51.923 147.232 46.631 1.00 52.11 232 LEU A O 1
ATOM 3311 N N . MET A 1 215 ? 51.545 145.100 46.021 1.00 49.59 233 MET A N 1
ATOM 3312 C CA . MET A 1 215 ? 50.665 145.498 44.928 1.00 54.74 233 MET A CA 1
ATOM 3313 C C . MET A 1 215 ? 49.322 145.988 45.449 1.00 49.74 233 MET A C 1
ATOM 3314 O O . MET A 1 215 ? 48.683 146.835 44.815 1.00 51.70 233 MET A O 1
ATOM 3328 N N . ARG A 1 216 ? 48.879 145.470 46.595 1.00 56.13 234 ARG A N 1
ATOM 3329 C CA . ARG A 1 216 ? 47.645 145.957 47.201 1.00 56.87 234 ARG A CA 1
ATOM 3330 C C . ARG A 1 216 ? 47.823 147.374 47.726 1.00 66.17 234 ARG A C 1
ATOM 3331 O O . ARG A 1 216 ? 47.005 148.259 47.451 1.00 58.67 234 ARG A O 1
ATOM 3352 N N . VAL A 1 217 ? 48.892 147.606 48.489 1.00 51.58 235 VAL A N 1
ATOM 3353 C CA . VAL A 1 217 ? 49.139 148.929 49.051 1.00 57.87 235 VAL A CA 1
ATOM 3354 C C . VAL A 1 217 ? 49.429 149.930 47.941 1.00 55.27 235 VAL A C 1
ATOM 3355 O O . VAL A 1 217 ? 48.828 151.008 47.879 1.00 51.14 235 VAL A O 1
ATOM 3368 N N . TYR A 1 218 ? 50.366 149.591 47.053 1.00 47.72 236 TYR A N 1
ATOM 3369 C CA . TYR A 1 218 ? 50.690 150.477 45.941 1.00 46.57 236 TYR A CA 1
ATOM 3370 C C . TYR A 1 218 ? 49.446 150.816 45.130 1.00 48.84 236 TYR A C 1
ATOM 3371 O O . TYR A 1 218 ? 49.275 151.959 44.690 1.00 48.02 236 TYR A O 1
ATOM 3389 N N . GLY A 1 219 ? 48.560 149.841 44.933 1.00 49.16 237 GLY A N 1
ATOM 3390 C CA . GLY A 1 219 ? 47.329 150.116 44.212 1.00 50.90 237 GLY A CA 1
ATOM 3391 C C . GLY A 1 219 ? 46.420 151.069 44.964 1.00 52.77 237 GLY A C 1
ATOM 3392 O O . GLY A 1 219 ? 45.827 151.974 44.371 1.00 53.96 237 GLY A O 1
ATOM 3396 N N . ALA A 1 220 ? 46.299 150.881 46.281 1.00 53.52 238 ALA A N 1
ATOM 3397 C CA . ALA A 1 220 ? 45.487 151.784 47.089 1.00 55.72 238 ALA A CA 1
ATOM 3398 C C . ALA A 1 220 ? 46.058 153.195 47.075 1.00 54.81 238 ALA A C 1
ATOM 3399 O O . ALA A 1 220 ? 45.308 154.177 47.011 1.00 56.77 238 ALA A O 1
ATOM 3406 N N . LEU A 1 221 ? 47.385 153.316 47.132 1.00 52.20 239 LEU A N 1
ATOM 3407 C CA . LEU A 1 221 ? 48.018 154.631 47.119 1.00 51.36 239 LEU A CA 1
ATOM 3408 C C . LEU A 1 221 ? 47.642 155.406 45.863 1.00 58.92 239 LEU A C 1
ATOM 3409 O O . LEU A 1 221 ? 47.211 156.562 45.938 1.00 57.83 239 LEU A O 1
ATOM 3425 N N . MET A 1 222 ? 47.803 154.784 44.693 1.00 51.22 240 MET A N 1
ATOM 3426 C CA . MET A 1 222 ? 47.474 155.458 43.443 1.00 52.25 240 MET A CA 1
ATOM 3427 C C . MET A 1 222 ? 45.971 155.640 43.285 1.00 55.45 240 MET A C 1
ATOM 3428 O O . MET A 1 222 ? 45.524 156.635 42.704 1.00 57.34 240 MET A O 1
ATOM 3442 N N . TRP A 1 223 ? 45.182 154.692 43.791 1.00 56.52 241 TRP A N 1
ATOM 3443 C CA . TRP A 1 223 ? 43.730 154.818 43.733 1.00 62.77 241 TRP A CA 1
ATOM 3444 C C . TRP A 1 223 ? 43.270 156.094 44.424 1.00 62.27 241 TRP A C 1
ATOM 3445 O O . TRP A 1 223 ? 42.551 156.910 43.836 1.00 64.98 241 TRP A O 1
ATOM 3466 N N . SER A 1 224 ? 43.681 156.286 45.676 1.00 68.65 242 SER A N 1
ATOM 3467 C CA . SER A 1 224 ? 43.256 157.446 46.446 1.00 69.27 242 SER A CA 1
ATOM 3468 C C . SER A 1 224 ? 44.065 158.697 46.134 1.00 69.12 242 SER A C 1
ATOM 3469 O O . SER A 1 224 ? 43.693 159.780 46.597 1.00 70.21 242 SER A O 1
ATOM 3477 N N . LEU A 1 225 ? 45.153 158.584 45.37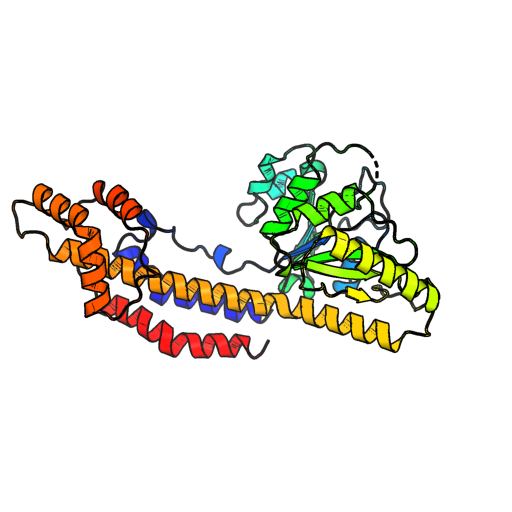2 1.00 64.57 243 LEU A N 1
ATOM 3478 C CA . LEU A 1 225 ? 45.890 159.774 44.958 1.00 61.85 243 LEU A CA 1
ATOM 3479 C C . LEU A 1 225 ? 45.179 160.482 43.811 1.00 76.52 243 LEU A C 1
ATOM 3480 O O . LEU A 1 225 ? 44.787 161.647 43.932 1.00 81.44 243 LEU A O 1
ATOM 3496 N N . GLY A 1 226 ? 45.013 159.792 42.682 1.00 74.78 244 GLY A N 1
ATOM 3497 C CA . GLY A 1 226 ? 44.231 160.356 41.596 1.00 79.87 244 GLY A CA 1
ATOM 3498 C C . GLY A 1 226 ? 42.855 160.798 42.045 1.00 86.35 244 GLY A C 1
ATOM 3499 O O . GLY A 1 226 ? 42.314 161.782 41.535 1.00 90.49 244 GLY A O 1
ATOM 3503 N N . LYS A 1 227 ? 42.273 160.083 43.011 1.00 90.57 245 LYS A N 1
ATOM 3504 C CA . LYS A 1 227 ? 40.990 160.485 43.577 1.00 90.16 245 LYS A CA 1
ATOM 3505 C C . LYS A 1 227 ? 41.080 161.850 44.247 1.00 90.48 245 LYS A C 1
ATOM 3506 O O . LYS A 1 227 ? 40.077 162.566 44.338 1.00 105.60 245 LYS A O 1
ATOM 3525 N N . VAL A 1 228 ? 42.269 162.227 44.717 1.00 90.42 246 VAL A N 1
ATOM 3526 C CA . VAL A 1 228 ? 42.485 163.508 45.381 1.00 112.11 246 VAL A CA 1
ATOM 3527 C C . VAL A 1 228 ? 42.940 164.538 44.358 1.00 92.67 246 VAL A C 1
ATOM 3528 O O . VAL A 1 228 ? 42.261 165.545 44.126 1.00 106.96 246 VAL A O 1
ATOM 3541 N N . ILE A 1 229 ? 44.096 164.289 43.741 1.00 92.84 247 ILE A N 1
ATOM 3542 C CA . ILE A 1 229 ? 44.724 165.299 42.897 1.00 91.55 247 ILE A CA 1
ATOM 3543 C C . ILE A 1 229 ? 43.866 165.602 41.673 1.00 95.54 247 ILE A C 1
ATOM 3544 O O . ILE A 1 229 ? 43.861 166.737 41.181 1.00 105.81 247 ILE A O 1
ATOM 3560 N N . ASN A 1 230 ? 43.118 164.618 41.173 1.00 117.50 248 ASN A N 1
ATOM 3561 C CA . ASN A 1 230 ? 42.131 164.844 40.114 1.00 140.53 248 ASN A CA 1
ATOM 3562 C C . ASN A 1 230 ? 42.771 165.444 38.862 1.00 123.14 248 ASN A C 1
ATOM 3563 O O . ASN A 1 230 ? 42.293 166.438 38.312 1.00 128.20 248 ASN A O 1
ATOM 3574 N N . THR A 1 231 ? 43.857 164.827 38.398 1.00 93.26 249 THR A N 1
ATOM 3575 C CA . THR A 1 231 ? 44.500 165.298 37.181 1.00 140.60 249 THR A CA 1
ATOM 3576 C C . THR A 1 231 ? 44.808 164.124 36.261 1.00 91.79 249 THR A C 1
ATOM 3577 O O . THR A 1 231 ? 45.166 163.042 36.740 1.00 112.04 249 THR A O 1
ATOM 3588 N N . PRO A 1 232 ? 44.681 164.301 34.942 1.00 124.16 250 PRO A N 1
ATOM 3589 C CA . PRO A 1 232 ? 45.006 163.192 34.030 1.00 76.95 250 PRO A CA 1
ATOM 3590 C C . PRO A 1 232 ? 46.461 162.766 34.093 1.00 73.63 250 PRO A C 1
ATOM 3591 O O . PRO A 1 232 ? 46.766 161.594 33.835 1.00 83.36 250 PRO A O 1
ATOM 3602 N N . GLU A 1 233 ? 47.368 163.681 34.424 1.00 87.45 251 GLU A N 1
ATOM 3603 C CA . GLU A 1 233 ? 48.795 163.380 34.466 1.00 97.33 251 GLU A CA 1
ATOM 3604 C C . GLU A 1 233 ? 49.088 162.566 35.720 1.00 79.81 251 GLU A C 1
ATOM 3605 O O . GLU A 1 233 ? 49.044 163.093 36.836 1.00 78.89 251 GLU A O 1
ATOM 3617 N N . VAL A 1 234 ? 49.388 161.284 35.533 1.00 67.98 252 VAL A N 1
ATOM 3618 C CA . VAL A 1 234 ? 49.597 160.367 36.650 1.00 86.81 252 VAL A CA 1
ATOM 3619 C C . VAL A 1 234 ? 50.978 160.602 37.246 1.00 64.05 252 VAL A C 1
ATOM 3620 O O . VAL A 1 234 ? 51.984 160.642 36.528 1.00 64.32 252 VAL A O 1
ATOM 3633 N N . LEU A 1 235 ? 51.025 160.752 38.568 1.00 67.40 253 LEU A N 1
ATOM 3634 C CA . LEU A 1 235 ? 52.269 161.027 39.271 1.00 52.05 253 LEU A CA 1
ATOM 3635 C C . LEU A 1 235 ? 53.208 159.824 39.224 1.00 49.73 253 LEU A C 1
ATOM 3636 O O . LEU A 1 235 ? 52.793 158.672 39.068 1.00 49.30 253 LEU A O 1
ATOM 3652 N N . ARG A 1 236 ? 54.497 160.113 39.364 1.00 48.56 254 ARG A N 1
ATOM 3653 C CA . ARG A 1 236 ? 55.519 159.082 39.451 1.00 46.81 254 ARG A CA 1
ATOM 3654 C C . ARG A 1 236 ? 55.700 158.669 40.905 1.00 46.45 254 ARG A C 1
ATOM 3655 O O . ARG A 1 236 ? 55.819 159.522 41.790 1.00 44.72 254 ARG A O 1
ATOM 3676 N N . VAL A 1 237 ? 55.704 157.362 41.146 1.00 54.42 255 VAL A N 1
ATOM 3677 C CA . VAL A 1 237 ? 55.987 156.798 42.459 1.00 54.66 255 VAL A CA 1
ATOM 3678 C C . VAL A 1 237 ? 57.305 156.046 42.367 1.00 55.31 255 VAL A C 1
ATOM 3679 O O . VAL A 1 237 ? 57.517 155.263 41.434 1.00 56.65 255 VAL A O 1
ATOM 3692 N N . TYR A 1 238 ? 58.190 156.291 43.326 1.00 43.09 256 TYR A N 1
ATOM 3693 C CA . TYR A 1 238 ? 59.421 155.528 43.464 1.00 60.73 256 TYR A CA 1
ATOM 3694 C C . TYR A 1 238 ? 59.217 154.506 44.576 1.00 41.69 256 TYR A C 1
ATOM 3695 O O . TYR A 1 238 ? 58.981 154.878 45.731 1.00 44.57 256 TYR A O 1
ATOM 3713 N N . ILE A 1 239 ? 59.289 153.224 44.221 1.00 48.47 257 ILE A N 1
ATOM 3714 C CA . ILE A 1 239 ? 59.042 152.125 45.148 1.00 48.12 257 ILE A CA 1
ATOM 3715 C C . ILE A 1 239 ? 60.380 151.555 45.592 1.00 48.37 257 ILE A C 1
ATOM 3716 O O . ILE A 1 239 ? 61.218 151.194 44.756 1.00 47.40 257 ILE A O 1
ATOM 3732 N N . GLY A 1 240 ? 60.579 151.461 46.900 1.00 45.30 258 GLY A N 1
ATOM 3733 C CA . GLY A 1 240 ? 61.795 150.872 47.417 1.00 44.08 258 GLY A CA 1
ATOM 3734 C C . GLY A 1 240 ? 61.895 151.051 48.916 1.00 50.38 258 GLY A C 1
ATOM 3735 O O . GLY A 1 240 ? 60.982 151.561 49.574 1.00 43.62 258 GLY A O 1
ATOM 3739 N N . SER A 1 241 ? 63.033 150.604 49.443 1.00 56.76 259 SER A N 1
ATOM 3740 C CA . SER A 1 241 ? 63.380 150.753 50.853 1.00 57.24 259 SER A CA 1
ATOM 3741 C C . SER A 1 241 ? 64.629 151.620 50.919 1.00 55.64 259 SER A C 1
ATOM 3742 O O . SER A 1 241 ? 65.733 151.152 50.619 1.00 57.08 259 SER A O 1
ATOM 3750 N N . PHE A 1 242 ? 64.456 152.878 51.319 1.00 48.40 260 PHE A N 1
ATOM 3751 C CA . PHE A 1 242 ? 65.507 153.884 51.192 1.00 47.48 260 PHE A CA 1
ATOM 3752 C C . PHE A 1 242 ? 66.214 154.053 52.534 1.00 47.59 260 PHE A C 1
ATOM 3753 O O . PHE A 1 242 ? 65.932 154.960 53.318 1.00 51.23 260 PHE A O 1
ATOM 3770 N N . TRP A 1 243 ? 67.151 153.143 52.790 1.00 57.68 261 TRP A N 1
ATOM 3771 C CA . TRP A 1 243 ? 68.090 153.266 53.898 1.00 69.55 261 TRP A CA 1
ATOM 3772 C C . TRP A 1 243 ? 69.196 152.238 53.688 1.00 59.46 261 TRP A C 1
ATOM 3773 O O . TRP A 1 243 ? 69.142 151.419 52.767 1.00 69.06 261 TRP A O 1
ATOM 3794 N N . ALA A 1 244 ? 70.204 152.295 54.557 1.00 69.14 262 ALA A N 1
ATOM 3795 C CA . ALA A 1 244 ? 71.416 151.505 54.377 1.00 69.50 262 ALA A CA 1
ATOM 3796 C C . ALA A 1 244 ? 71.276 150.059 54.836 1.00 71.31 262 ALA A C 1
ATOM 3797 O O . ALA A 1 244 ? 72.212 149.277 54.641 1.00 72.94 262 ALA A O 1
ATOM 3804 N N . GLN A 1 245 ? 70.151 149.681 55.429 1.00 65.31 263 GLN A N 1
ATOM 3805 C CA . GLN A 1 245 ? 70.018 148.347 55.988 1.00 77.04 263 GLN A CA 1
ATOM 3806 C C . GLN A 1 245 ? 69.828 147.303 54.891 1.00 67.55 263 GLN A C 1
ATOM 3807 O O . GLN A 1 245 ? 69.487 147.635 53.754 1.00 66.99 263 GLN A O 1
ATOM 3821 N N . PRO A 1 246 ? 70.037 146.028 55.211 1.00 68.21 264 PRO A N 1
ATOM 3822 C CA . PRO A 1 246 ? 69.738 144.971 54.241 1.00 68.47 264 PRO A CA 1
ATOM 3823 C C . PRO A 1 246 ? 68.246 144.867 53.973 1.00 66.14 264 PRO A C 1
ATOM 3824 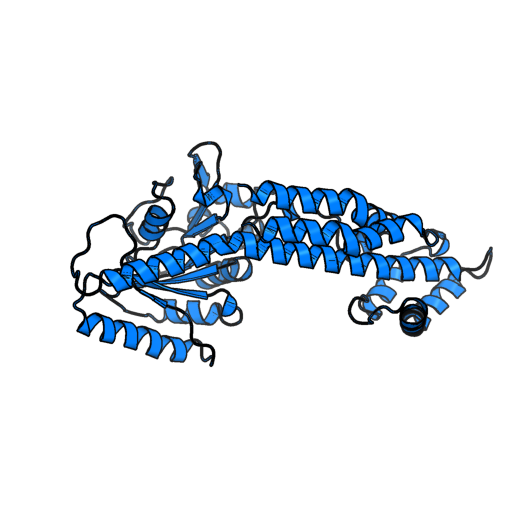O O . PRO A 1 246 ? 67.406 145.336 54.745 1.00 64.17 264 PRO A O 1
ATOM 3835 N N . LEU A 1 247 ? 67.922 144.230 52.853 1.00 70.70 265 LEU A N 1
ATOM 3836 C CA . LEU A 1 247 ? 66.533 143.996 52.495 1.00 64.98 265 LEU A CA 1
ATOM 3837 C C . LEU A 1 247 ? 65.963 142.845 53.315 1.00 74.51 265 LEU A C 1
ATOM 3838 O O . LEU A 1 247 ? 66.687 141.947 53.753 1.00 86.31 265 LEU A O 1
ATOM 3854 N N . GLN A 1 248 ? 64.648 142.884 53.526 1.00 79.76 266 GLN A N 1
ATOM 3855 C CA . GLN A 1 248 ? 63.942 141.766 54.164 1.00 101.83 266 GLN A CA 1
ATOM 3856 C C . GLN A 1 248 ? 63.385 140.838 53.088 1.00 83.64 266 GLN A C 1
ATOM 3857 O O . GLN A 1 248 ? 63.872 139.719 52.908 1.00 96.07 266 GLN A O 1
ATOM 3871 N N . ASN A 1 249 ? 62.368 141.297 52.362 1.00 91.78 267 ASN A N 1
ATOM 3872 C CA . ASN A 1 249 ? 61.810 140.542 51.245 1.00 85.17 267 ASN A CA 1
ATOM 3873 C C . ASN A 1 249 ? 62.614 140.881 49.995 1.00 82.81 267 ASN A C 1
ATOM 3874 O O . ASN A 1 249 ? 62.502 141.987 49.455 1.00 83.63 267 ASN A O 1
ATOM 3885 N N . THR A 1 250 ? 63.419 139.928 49.533 1.00 83.46 268 THR A N 1
ATOM 3886 C CA . THR A 1 250 ? 64.350 140.157 48.436 1.00 76.75 268 THR A CA 1
ATOM 3887 C C . THR A 1 250 ? 63.764 139.835 47.067 1.00 67.83 268 THR A C 1
ATOM 3888 O O . THR A 1 250 ? 64.473 139.963 46.064 1.00 70.59 268 THR A O 1
ATOM 3899 N N . ASP A 1 251 ? 62.495 139.426 46.995 1.00 81.78 269 ASP A N 1
ATOM 3900 C CA . ASP A 1 251 ? 61.908 139.052 45.714 1.00 79.24 269 ASP A CA 1
ATOM 3901 C C . ASP A 1 251 ? 61.896 140.208 44.721 1.00 78.32 269 ASP A C 1
ATOM 3902 O O . ASP A 1 251 ? 61.845 139.968 43.510 1.00 77.94 269 ASP A O 1
ATOM 3911 N N . ASN A 1 252 ? 61.951 141.451 45.199 1.00 65.88 270 ASN A N 1
ATOM 3912 C CA . ASN A 1 252 ? 61.870 142.629 44.343 1.00 72.77 270 ASN A CA 1
ATOM 3913 C C . ASN A 1 252 ? 63.160 143.440 44.392 1.00 63.60 270 ASN A C 1
ATOM 3914 O O . ASN A 1 252 ? 63.143 144.662 44.232 1.00 62.75 270 ASN A O 1
ATOM 3925 N N . ARG A 1 253 ? 64.292 142.765 44.601 1.00 66.10 271 ARG A N 1
ATOM 3926 C CA . ARG A 1 253 ? 65.564 143.468 44.734 1.00 65.25 271 ARG A CA 1
ATOM 3927 C C . ARG A 1 253 ? 65.878 144.284 43.485 1.00 64.04 271 ARG A C 1
ATOM 3928 O O . ARG A 1 253 ? 66.188 145.478 43.572 1.00 62.97 271 ARG A O 1
ATOM 3949 N N . ARG A 1 254 ? 65.801 143.657 42.308 1.00 63.18 272 ARG A N 1
ATOM 3950 C CA . ARG A 1 254 ? 66.079 144.377 41.068 1.00 62.46 272 ARG A CA 1
ATOM 3951 C C . ARG A 1 254 ? 65.188 145.605 40.934 1.00 61.30 272 ARG A C 1
ATOM 3952 O O . ARG A 1 254 ? 65.635 146.658 40.466 1.00 60.86 272 ARG A O 1
ATOM 3973 N N . LEU A 1 255 ? 63.922 145.486 41.336 1.00 61.20 273 LEU A N 1
ATOM 3974 C CA . LEU A 1 255 ? 62.989 146.599 41.197 1.00 60.38 273 LEU A CA 1
ATOM 3975 C C . LEU A 1 255 ? 63.376 147.759 42.105 1.00 59.97 273 LEU A C 1
ATOM 3976 O O . LEU A 1 255 ? 63.465 148.908 41.657 1.00 59.16 273 LEU A O 1
ATOM 3992 N N . PHE A 1 256 ? 63.609 147.476 43.389 1.00 60.69 274 PHE A N 1
ATOM 3993 C CA . PHE A 1 256 ? 63.906 148.541 44.343 1.00 60.65 274 PHE A CA 1
ATOM 3994 C C . PHE A 1 256 ? 65.174 149.292 43.960 1.00 60.22 274 PHE A C 1
ATOM 3995 O O . PHE A 1 256 ? 65.249 150.518 44.110 1.00 59.67 274 PHE A O 1
ATOM 4012 N N . GLU A 1 257 ? 66.184 148.576 43.464 1.00 65.25 275 GLU A N 1
ATOM 4013 C CA . GLU A 1 257 ? 67.427 149.228 43.064 1.00 74.47 275 GLU A CA 1
ATOM 4014 C C . GLU A 1 257 ? 67.214 150.133 41.857 1.00 64.67 275 GLU A C 1
ATOM 4015 O O . GLU A 1 257 ? 67.741 151.250 41.811 1.00 68.02 275 GLU A O 1
ATOM 4027 N N . ALA A 1 258 ? 66.447 149.668 40.868 1.00 59.07 276 ALA A N 1
ATOM 4028 C CA . ALA A 1 258 ? 66.168 150.496 39.699 1.00 58.25 276 ALA A CA 1
ATOM 4029 C C . ALA A 1 258 ? 65.368 151.733 40.083 1.00 57.38 276 ALA A C 1
ATOM 4030 O O . ALA A 1 258 ? 65.602 152.824 39.551 1.00 56.73 276 ALA A O 1
ATOM 4037 N N . GLU A 1 259 ? 64.415 151.581 41.006 1.00 57.54 277 GLU A N 1
ATOM 4038 C CA . GLU A 1 259 ? 63.609 152.715 41.442 1.00 57.04 277 GLU A CA 1
ATOM 4039 C C . GLU A 1 259 ? 64.435 153.718 42.235 1.00 56.91 277 GLU A C 1
ATOM 4040 O O . GLU A 1 259 ? 64.190 154.926 42.149 1.00 56.29 277 GLU A O 1
ATOM 4052 N N . ALA A 1 260 ? 65.411 153.242 43.011 1.00 57.67 278 ALA A N 1
ATOM 4053 C CA . ALA A 1 260 ? 66.290 154.153 43.735 1.00 57.86 278 ALA A CA 1
ATOM 4054 C C . ALA A 1 260 ? 67.166 154.951 42.776 1.00 57.18 278 ALA A C 1
ATOM 4055 O O . ALA A 1 260 ? 67.447 156.131 43.018 1.00 56.85 278 ALA A O 1
ATOM 4062 N N . GLN A 1 261 ? 67.608 154.325 41.683 1.00 57.13 279 GLN A N 1
ATOM 4063 C CA . GLN A 1 261 ? 68.412 155.040 40.698 1.00 56.74 279 GLN A CA 1
ATOM 4064 C C . GLN A 1 261 ? 67.585 156.090 39.966 1.00 55.64 279 GLN A C 1
ATOM 4065 O O . GLN A 1 261 ? 68.060 157.207 39.731 1.00 55.19 279 GLN A O 1
ATOM 4079 N N . ASP A 1 262 ? 66.348 155.754 39.593 1.00 55.34 280 ASP A N 1
ATOM 4080 C CA . ASP A 1 262 ? 65.468 156.751 38.993 1.00 54.58 280 ASP A CA 1
ATOM 4081 C C . ASP A 1 262 ? 65.284 157.942 39.923 1.00 54.19 280 ASP A C 1
ATOM 4082 O O . ASP A 1 262 ? 65.193 159.088 39.468 1.00 53.57 280 ASP A O 1
ATOM 4091 N N . LEU A 1 263 ? 65.232 157.688 41.232 1.00 54.74 281 LEU A N 1
ATOM 4092 C CA . LEU A 1 263 ? 65.089 158.769 42.200 1.00 54.74 281 LEU A CA 1
ATOM 4093 C C . LEU A 1 263 ? 66.375 159.579 42.319 1.00 54.66 281 LEU A C 1
ATOM 4094 O O . LEU A 1 263 ? 66.336 160.814 42.353 1.00 54.21 281 LEU A O 1
ATOM 4110 N N . PHE A 1 264 ? 67.524 158.902 42.393 1.00 55.29 282 PHE A N 1
ATOM 4111 C CA . PHE A 1 264 ? 68.800 159.610 42.429 1.00 55.51 282 PHE A CA 1
ATOM 4112 C C . PHE A 1 264 ? 68.980 160.483 41.194 1.00 54.58 282 PHE A C 1
ATOM 4113 O O . PHE A 1 264 ? 69.428 161.631 41.295 1.00 54.35 282 PHE A O 1
ATOM 4130 N N . ARG A 1 265 ? 68.639 159.955 40.017 1.00 63.88 283 ARG A N 1
ATOM 4131 C CA . ARG A 1 265 ? 68.782 160.732 38.791 1.00 58.51 283 ARG A CA 1
ATOM 4132 C C . ARG A 1 265 ? 67.867 161.949 38.801 1.00 57.25 283 ARG A C 1
ATOM 4133 O O . ARG A 1 265 ? 68.227 163.010 38.277 1.00 57.80 283 ARG A O 1
ATOM 4154 N N . ASP A 1 266 ? 66.678 161.818 39.390 1.00 56.37 284 ASP A N 1
ATOM 4155 C CA . ASP A 1 266 ? 65.761 162.950 39.447 1.00 54.80 284 ASP A CA 1
ATOM 4156 C C . ASP A 1 266 ? 66.307 164.047 40.352 1.00 62.38 284 ASP A C 1
ATOM 4157 O O . ASP A 1 266 ? 66.318 165.225 39.980 1.00 56.09 284 ASP A O 1
ATOM 4166 N N . ILE A 1 267 ? 66.763 163.678 41.550 1.00 52.83 285 ILE A N 1
ATOM 4167 C CA . ILE A 1 267 ? 67.320 164.665 42.470 1.00 59.52 285 ILE A CA 1
ATOM 4168 C C . ILE A 1 267 ? 68.578 165.282 41.876 1.00 56.73 285 ILE A C 1
ATOM 4169 O O . ILE A 1 267 ? 68.773 166.503 41.915 1.00 53.25 285 ILE A O 1
ATOM 4185 N N . GLN A 1 268 ? 69.455 164.446 41.319 1.00 57.19 286 GLN A N 1
ATOM 4186 C CA . GLN A 1 268 ? 70.705 164.948 40.764 1.00 64.89 286 GLN A CA 1
ATOM 4187 C C . GLN A 1 268 ? 70.479 165.829 39.546 1.00 58.37 286 GLN A C 1
ATOM 4188 O O . GLN A 1 268 ? 71.390 166.565 39.152 1.00 60.09 286 GLN A O 1
ATOM 4202 N N . SER A 1 269 ? 69.291 165.778 38.945 1.00 51.76 287 SER A N 1
ATOM 4203 C CA . SER A 1 269 ? 68.985 166.628 37.803 1.00 55.72 287 SER A CA 1
ATOM 4204 C C . SER A 1 269 ? 68.500 168.011 38.216 1.00 50.83 287 SER A C 1
ATOM 4205 O O . SER A 1 269 ? 68.572 168.942 37.408 1.00 50.60 287 SER A O 1
ATOM 4213 N N . LEU A 1 270 ? 68.018 168.166 39.449 1.00 50.73 288 LEU A N 1
ATOM 4214 C CA . LEU A 1 270 ? 67.465 169.443 39.900 1.00 50.46 288 LEU A CA 1
ATOM 4215 C C . LEU A 1 270 ? 68.407 170.623 39.693 1.00 50.27 288 LEU A C 1
ATOM 4216 O O . LEU A 1 270 ? 67.975 171.630 39.111 1.00 49.69 288 LEU A O 1
ATOM 4232 N N . PRO A 1 271 ? 69.667 170.588 40.136 1.00 54.99 289 PRO A N 1
ATOM 4233 C CA . PRO A 1 271 ? 70.524 171.769 39.927 1.00 55.16 289 PRO A CA 1
ATOM 4234 C C . PRO A 1 271 ? 70.684 172.139 38.463 1.00 59.70 289 PRO A C 1
ATOM 4235 O O . PRO A 1 271 ? 70.673 173.330 38.128 1.00 62.75 289 PRO A O 1
ATOM 4246 N N . GLN A 1 272 ? 70.832 171.153 37.575 1.00 64.94 290 GLN A N 1
ATOM 4247 C CA . GLN A 1 272 ? 70.883 171.458 36.149 1.00 65.61 290 GLN A CA 1
ATOM 4248 C C . GLN A 1 272 ? 69.564 172.040 35.663 1.00 63.09 290 GLN A C 1
ATOM 4249 O O . GLN A 1 272 ? 69.553 172.898 34.774 1.00 62.89 290 GLN A O 1
ATOM 4263 N N . LYS A 1 273 ? 68.445 171.592 36.234 1.00 58.87 291 LYS A N 1
ATOM 4264 C CA . LYS A 1 273 ? 67.148 172.140 35.857 1.00 56.46 291 LYS A CA 1
ATOM 4265 C C . LYS A 1 273 ? 67.005 173.588 36.306 1.00 67.66 291 LYS A C 1
ATOM 4266 O O . LYS A 1 273 ? 66.351 174.386 35.625 1.00 54.21 291 LYS A O 1
ATOM 4285 N N . ALA A 1 274 ? 67.612 173.945 37.441 1.00 48.61 292 ALA A N 1
ATOM 4286 C CA . ALA A 1 274 ? 67.561 175.325 37.911 1.00 57.09 292 ALA A CA 1
ATOM 4287 C C . ALA A 1 274 ? 68.483 176.219 37.092 1.00 50.02 292 ALA A C 1
ATOM 4288 O O . ALA A 1 274 ? 68.156 177.382 36.828 1.00 47.91 292 ALA A O 1
ATOM 4295 N N . ALA A 1 275 ? 69.643 175.699 36.687 1.00 52.18 293 ALA A N 1
ATOM 4296 C CA . ALA A 1 275 ? 70.537 176.475 35.835 1.00 48.51 293 ALA A CA 1
ATOM 4297 C C . ALA A 1 275 ? 69.846 176.865 34.534 1.00 53.80 293 ALA A C 1
ATOM 4298 O O . ALA A 1 275 ? 70.051 177.970 34.019 1.00 55.89 293 ALA A O 1
ATOM 4305 N N . VAL A 1 276 ? 69.018 175.972 33.991 1.00 51.48 294 VAL A N 1
ATOM 4306 C CA . VAL A 1 276 ? 68.267 176.288 32.780 1.00 48.95 294 VAL A CA 1
ATOM 4307 C C . VAL A 1 276 ? 67.234 177.371 33.062 1.00 52.68 294 VAL A C 1
ATOM 4308 O O . VAL A 1 276 ? 67.043 178.291 32.258 1.00 63.16 294 VAL A O 1
ATOM 4321 N N . ARG A 1 277 ? 66.546 177.280 34.202 1.00 60.89 295 ARG A N 1
ATOM 4322 C CA . ARG A 1 277 ? 65.529 178.272 34.534 1.00 69.02 295 ARG A CA 1
ATOM 4323 C C . ARG A 1 277 ? 66.153 179.644 34.749 1.00 64.65 295 ARG A C 1
ATOM 4324 O O . ARG A 1 277 ? 65.635 180.653 34.256 1.00 60.99 295 ARG A O 1
ATOM 4345 N N . LYS A 1 278 ? 67.266 179.703 35.486 1.00 57.15 296 LYS A N 1
ATOM 4346 C CA . LYS A 1 278 ? 67.971 180.966 35.663 1.00 80.51 296 LYS A CA 1
ATOM 4347 C C . LYS A 1 278 ? 68.437 181.522 34.327 1.00 58.53 296 LYS A C 1
ATOM 4348 O O . LYS A 1 278 ? 68.350 182.731 34.084 1.00 58.72 296 LYS A O 1
ATOM 4367 N N . LEU A 1 279 ? 68.948 180.655 33.451 1.00 54.31 297 LEU A N 1
ATOM 4368 C CA . LEU A 1 279 ? 69.426 181.119 32.154 1.00 47.54 297 LEU A CA 1
ATOM 4369 C C . LEU A 1 279 ? 68.293 181.721 31.334 1.00 48.73 297 LEU A C 1
ATOM 4370 O O . LEU A 1 279 ? 68.487 182.722 30.635 1.00 49.10 297 LEU A O 1
ATOM 4386 N N . ASN A 1 280 ? 67.101 181.124 31.402 1.00 52.06 298 ASN A N 1
ATOM 4387 C CA . ASN A 1 280 ? 65.964 181.675 30.676 1.00 47.94 298 ASN A CA 1
ATOM 4388 C C . ASN A 1 280 ? 65.512 182.995 31.288 1.00 49.76 298 ASN A C 1
ATOM 4389 O O . ASN A 1 280 ? 65.112 183.915 30.565 1.00 60.94 298 ASN A O 1
ATOM 4400 N N . ASP A 1 281 ? 65.573 183.110 32.617 1.00 57.10 299 ASP A N 1
ATOM 4401 C CA . ASP A 1 281 ? 65.212 184.366 33.265 1.00 68.42 299 ASP A CA 1
ATOM 4402 C C . ASP A 1 281 ? 66.149 185.490 32.840 1.00 57.11 299 ASP A C 1
ATOM 4403 O O . ASP A 1 281 ? 65.704 186.611 32.568 1.00 56.96 299 ASP A O 1
ATOM 4412 N N . LEU A 1 282 ? 67.451 185.207 32.771 1.00 53.71 300 LEU A N 1
ATOM 4413 C CA . LEU A 1 282 ? 68.408 186.224 32.350 1.00 54.11 300 LEU A CA 1
ATOM 4414 C C . LEU A 1 282 ? 68.151 186.658 30.912 1.00 51.02 300 LEU A C 1
ATOM 4415 O O . LEU A 1 282 ? 68.334 187.832 30.567 1.00 47.17 300 LEU A O 1
ATOM 4431 N N . ILE A 1 283 ? 67.734 185.723 30.057 1.00 48.12 301 ILE A N 1
ATOM 4432 C CA . ILE A 1 283 ? 67.411 186.066 28.676 1.00 48.19 301 ILE A CA 1
ATOM 4433 C C . ILE A 1 283 ? 66.164 186.937 28.622 1.00 48.37 301 ILE A C 1
ATOM 4434 O O . ILE A 1 283 ? 66.100 187.910 27.860 1.00 51.68 301 ILE A O 1
ATOM 4450 N N . LYS A 1 284 ? 65.148 186.597 29.417 1.00 55.71 302 LYS A N 1
ATOM 4451 C CA . LYS A 1 284 ? 63.909 187.365 29.398 1.00 57.51 302 LYS A CA 1
ATOM 4452 C C . LYS A 1 284 ? 64.114 188.751 29.998 1.00 56.90 302 LYS A C 1
ATOM 4453 O O . LYS A 1 284 ? 63.575 189.739 29.488 1.00 57.79 302 LYS A O 1
ATOM 4472 N N . ARG A 1 285 ? 64.897 188.848 31.076 1.00 54.37 303 ARG A N 1
ATOM 4473 C CA . ARG A 1 285 ? 65.243 190.161 31.613 1.00 51.84 303 ARG A CA 1
ATOM 4474 C C . ARG A 1 285 ? 66.016 190.979 30.587 1.00 51.04 303 ARG A C 1
ATOM 4475 O O . ARG A 1 285 ? 65.748 192.171 30.402 1.00 52.02 303 ARG A O 1
ATOM 4496 N N . ALA A 1 286 ? 66.977 190.352 29.905 1.00 47.51 304 ALA A N 1
ATOM 4497 C CA . ALA A 1 286 ? 67.751 191.062 28.894 1.00 47.79 304 ALA A CA 1
ATOM 4498 C C . ALA A 1 286 ? 66.852 191.600 27.789 1.00 48.54 304 ALA A C 1
ATOM 4499 O O . ALA A 1 286 ? 67.022 192.739 27.339 1.00 53.55 304 ALA A O 1
ATOM 4506 N N . ARG A 1 287 ? 65.889 190.794 27.335 1.00 54.17 305 ARG A N 1
ATOM 4507 C CA . ARG A 1 287 ? 64.972 191.252 26.298 1.00 54.29 305 ARG A CA 1
ATOM 4508 C C . ARG A 1 287 ? 64.089 192.386 26.796 1.00 55.45 305 ARG A C 1
ATOM 4509 O O . ARG A 1 287 ? 63.727 193.276 26.018 1.00 56.11 305 ARG A O 1
ATOM 4530 N N . LEU A 1 288 ? 63.727 192.370 28.080 1.00 59.43 306 LEU A N 1
ATOM 4531 C CA . LEU A 1 288 ? 62.898 193.437 28.627 1.00 63.55 306 LEU A CA 1
ATOM 4532 C C . LEU A 1 288 ? 63.682 194.732 28.773 1.00 66.40 306 LEU A C 1
ATOM 4533 O O . LEU A 1 288 ? 63.111 195.819 28.636 1.00 62.88 306 LEU A O 1
ATOM 4549 N N . ALA A 1 289 ? 64.985 194.639 29.049 1.00 50.39 307 ALA A N 1
ATOM 4550 C CA . ALA A 1 289 ? 65.801 195.841 29.177 1.00 48.51 307 ALA A CA 1
ATOM 4551 C C . ALA A 1 289 ? 65.990 196.523 27.827 1.00 49.09 307 ALA A C 1
ATOM 4552 O O . ALA A 1 289 ? 66.026 197.756 27.750 1.00 49.27 307 ALA A O 1
ATOM 4559 N N . LYS A 1 290 ? 66.114 195.739 26.753 1.00 53.06 308 LYS A N 1
ATOM 4560 C CA . LYS A 1 290 ? 66.162 196.319 25.414 1.00 53.78 308 LYS A CA 1
ATOM 4561 C C . LYS A 1 290 ? 64.899 197.118 25.122 1.00 61.00 308 LYS A C 1
ATOM 4562 O O . LYS A 1 290 ? 64.965 198.288 24.727 1.00 55.87 308 LYS A O 1
ATOM 4581 N N . VAL A 1 291 ? 63.733 196.494 25.299 1.00 54.97 309 VAL A N 1
ATOM 4582 C CA . VAL A 1 291 ? 62.470 197.177 25.031 1.00 67.21 309 VAL A CA 1
ATOM 4583 C C . VAL A 1 291 ? 62.382 198.457 25.850 1.00 62.83 309 VAL A C 1
ATOM 4584 O O . VAL A 1 291 ? 62.101 199.539 25.319 1.00 58.84 309 VAL A O 1
ATOM 4597 N N . HIS A 1 292 ? 62.617 198.351 27.159 1.00 51.92 310 HIS A N 1
ATOM 4598 C CA . HIS A 1 292 ? 62.602 199.531 28.017 1.00 51.54 310 HIS A CA 1
ATOM 4599 C C . HIS A 1 292 ? 63.526 200.615 27.477 1.00 53.84 310 HIS A C 1
ATOM 4600 O O . HIS A 1 292 ? 63.177 201.802 27.482 1.00 56.44 310 HIS A O 1
ATOM 4615 N N . ALA A 1 293 ? 64.710 200.226 27.003 1.00 56.43 311 ALA A N 1
ATOM 4616 C CA . ALA A 1 293 ? 65.652 201.200 26.464 1.00 57.98 311 ALA A CA 1
ATOM 4617 C C . ALA A 1 293 ? 65.106 201.843 25.196 1.00 63.73 311 ALA A C 1
ATOM 4618 O O . ALA A 1 293 ? 65.181 203.066 25.026 1.00 76.29 311 ALA A O 1
ATOM 4625 N N . TYR A 1 294 ? 64.552 201.034 24.291 1.00 63.01 312 TYR A N 1
ATOM 4626 C CA . TYR A 1 294 ? 63.966 201.582 23.072 1.00 92.46 312 TYR A CA 1
ATOM 4627 C C . TYR A 1 294 ? 62.845 202.563 23.391 1.00 65.07 312 TYR A C 1
ATOM 4628 O O . TYR A 1 294 ? 62.676 203.571 22.696 1.00 80.34 312 TYR A O 1
ATOM 4646 N N . ILE A 1 295 ? 62.070 202.287 24.440 1.00 96.17 313 ILE A N 1
ATOM 4647 C CA . ILE A 1 295 ? 60.963 203.168 24.804 1.00 55.86 313 ILE A CA 1
ATOM 4648 C C . ILE A 1 295 ? 61.494 204.502 25.313 1.00 55.34 313 ILE A C 1
ATOM 4649 O O . ILE A 1 295 ? 61.205 205.563 24.749 1.00 56.35 313 ILE A O 1
ATOM 4665 N N . ILE A 1 296 ? 62.269 204.465 26.401 1.00 69.47 314 ILE A N 1
ATOM 4666 C CA . ILE A 1 296 ? 62.822 205.689 26.976 1.00 55.30 314 ILE A CA 1
ATOM 4667 C C . ILE A 1 296 ? 63.557 206.492 25.911 1.00 59.41 314 ILE A C 1
ATOM 4668 O O . ILE A 1 296 ? 63.458 207.725 25.860 1.00 62.25 314 ILE A O 1
ATOM 4684 N N . SER A 1 297 ? 64.302 205.807 25.040 1.00 57.83 315 SER A N 1
ATOM 4685 C CA . SER A 1 297 ? 65.050 206.503 23.999 1.00 57.07 315 SER A CA 1
ATOM 4686 C C . SER A 1 297 ? 64.116 207.206 23.024 1.00 58.67 315 SER A C 1
ATOM 4687 O O . SER A 1 297 ? 64.396 208.327 22.585 1.00 68.40 315 SER A O 1
ATOM 4695 N N . TYR A 1 298 ? 63.002 206.563 22.667 1.00 75.08 316 TYR A N 1
ATOM 4696 C CA . TYR A 1 298 ? 62.054 207.184 21.748 1.00 75.65 316 TYR A CA 1
ATOM 4697 C C . TYR A 1 298 ? 61.356 208.374 22.390 1.00 76.58 316 TYR A C 1
ATOM 4698 O O . TYR A 1 298 ? 61.051 209.356 21.704 1.00 77.37 316 TYR A O 1
ATOM 4716 N N . LEU A 1 299 ? 61.093 208.309 23.698 1.00 69.62 317 LEU A N 1
ATOM 4717 C CA . LEU A 1 299 ? 60.505 209.451 24.389 1.00 66.55 317 LEU A CA 1
ATOM 4718 C C . LEU A 1 299 ? 61.479 210.622 24.435 1.00 65.79 317 LEU A C 1
ATOM 4719 O O . LEU A 1 299 ? 61.085 211.773 24.220 1.00 71.13 317 LEU A O 1
ATOM 4735 N N . LYS A 1 300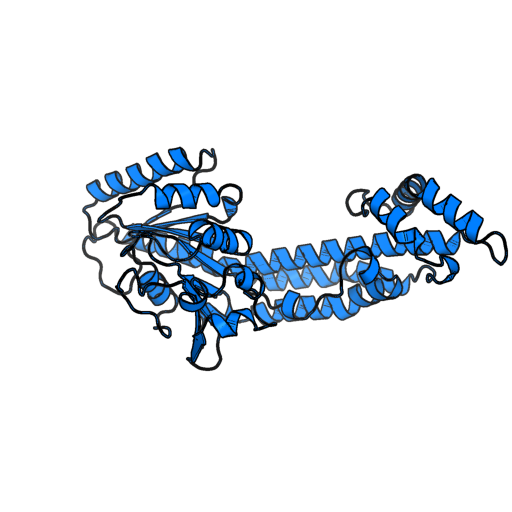 ? 62.755 210.346 24.713 1.00 65.91 318 LYS A N 1
ATOM 4736 C CA . LYS A 1 300 ? 63.770 211.394 24.671 1.00 70.02 318 LYS A CA 1
ATOM 4737 C C . LYS A 1 300 ? 63.890 211.986 23.274 1.00 65.62 318 LYS A C 1
ATOM 4738 O O . LYS A 1 300 ? 63.955 213.210 23.112 1.00 73.80 318 LYS A O 1
ATOM 4757 N N . LYS A 1 301 ? 63.917 211.130 22.251 1.00 78.25 319 LYS A N 1
ATOM 4758 C CA . LYS A 1 301 ? 64.165 211.594 20.890 1.00 70.60 319 LYS A CA 1
ATOM 4759 C C . LYS A 1 301 ? 63.074 212.538 20.403 1.00 71.62 319 LYS A C 1
ATOM 4760 O O . LYS A 1 301 ? 63.344 213.432 19.593 1.00 82.01 319 LYS A O 1
ATOM 4779 N N . GLU A 1 302 ? 61.844 212.358 20.873 1.00 86.82 320 GLU A N 1
ATOM 4780 C CA . GLU A 1 302 ? 60.710 213.112 20.358 1.00 95.96 320 GLU A CA 1
ATOM 4781 C C . GLU A 1 302 ? 60.447 214.399 21.129 1.00 88.57 320 GLU A C 1
ATOM 4782 O O . GLU A 1 302 ? 59.524 215.138 20.770 1.00 89.45 320 GLU A O 1
ATOM 4794 N N . MET A 1 303 ? 61.227 214.691 22.168 1.00 83.05 321 MET A N 1
ATOM 4795 C CA . MET A 1 303 ? 61.027 215.914 22.923 1.00 76.83 321 MET A CA 1
ATOM 4796 C C . MET A 1 303 ? 61.522 217.118 22.124 1.00 74.06 321 MET A C 1
ATOM 4797 O O . MET A 1 303 ? 62.385 216.988 21.253 1.00 65.03 321 MET A O 1
ATOM 4811 N N . PRO A 1 304 ? 60.988 218.303 22.402 1.00 67.24 322 PRO A N 1
ATOM 4812 C CA . PRO A 1 304 ? 61.452 219.506 21.706 1.00 67.47 322 PRO A CA 1
ATOM 4813 C C . PRO A 1 304 ? 62.806 219.975 22.219 1.00 67.98 322 PRO A C 1
ATOM 4814 O O . PRO A 1 304 ? 63.274 219.584 23.290 1.00 76.94 322 PRO A O 1
ATOM 4825 N N . ASN A 1 305 ? 63.435 220.839 21.420 1.00 79.44 323 ASN A N 1
ATOM 4826 C CA . ASN A 1 305 ? 64.753 221.356 21.765 1.00 88.04 323 ASN A CA 1
ATOM 4827 C C . ASN A 1 305 ? 64.705 222.367 22.903 1.00 78.82 323 ASN A C 1
ATOM 4828 O O . ASN A 1 305 ? 65.719 222.558 23.582 1.00 78.20 323 ASN A O 1
ATOM 4839 N N . MET A 1 306 ? 63.563 223.017 23.131 1.00 70.91 324 MET A N 1
ATOM 4840 C CA . MET A 1 306 ? 63.492 224.042 24.166 1.00 71.67 324 MET A CA 1
ATOM 4841 C C . MET A 1 306 ? 62.123 224.121 24.832 1.00 66.51 324 MET A C 1
ATOM 4842 O O . MET A 1 306 ? 62.005 223.881 26.038 1.00 63.83 324 MET A O 1
ATOM 4856 N N . PHE A 1 307 ? 61.087 224.461 24.072 1.00 66.19 325 PHE A N 1
ATOM 4857 C CA . PHE A 1 307 ? 59.794 224.801 24.645 1.00 67.93 325 PHE A CA 1
ATOM 4858 C C . PHE A 1 307 ? 58.734 223.787 24.238 1.00 69.01 325 PHE A C 1
ATOM 4859 O O . PHE A 1 307 ? 58.901 223.023 23.284 1.00 68.79 325 PHE A O 1
ATOM 4876 N N . GLY A 1 308 ? 57.630 223.796 24.984 1.00 70.43 326 GLY A N 1
ATOM 4877 C CA . GLY A 1 308 ? 56.583 222.813 24.800 1.00 71.60 326 GLY A CA 1
ATOM 4878 C C . GLY A 1 308 ? 56.869 221.483 25.452 1.00 69.87 326 GLY A C 1
ATOM 4879 O O . GLY A 1 308 ? 56.319 220.463 25.026 1.00 74.45 326 GLY A O 1
ATOM 4883 N N . LYS A 1 309 ? 57.712 221.465 26.485 1.00 71.20 327 LYS A N 1
ATOM 4884 C CA . LYS A 1 309 ? 58.164 220.207 27.069 1.00 70.92 327 LYS A CA 1
ATOM 4885 C C . LYS A 1 309 ? 57.029 219.497 27.800 1.00 73.65 327 LYS A C 1
ATOM 4886 O O . LYS A 1 309 ? 56.713 218.339 27.504 1.00 88.02 327 LYS A O 1
ATOM 4905 N N . GLU A 1 310 ? 56.402 220.176 28.763 1.00 90.66 328 GLU A N 1
ATOM 4906 C CA . GLU A 1 310 ? 55.331 219.543 29.527 1.00 91.92 328 GLU A CA 1
ATOM 4907 C C . GLU A 1 310 ? 54.166 219.138 28.634 1.00 90.83 328 GLU A C 1
ATOM 4908 O O . GLU A 1 310 ? 53.491 218.140 28.913 1.00 90.89 328 GLU A O 1
ATOM 4920 N N . ASN A 1 311 ? 53.911 219.892 27.563 1.00 78.70 329 ASN A N 1
ATOM 4921 C CA . ASN A 1 311 ? 52.855 219.514 26.630 1.00 84.98 329 ASN A CA 1
ATOM 4922 C C . ASN A 1 311 ? 53.247 218.272 25.839 1.00 78.12 329 ASN A C 1
ATOM 4923 O O . ASN A 1 311 ? 52.451 217.336 25.698 1.00 75.33 329 ASN A O 1
ATOM 4934 N N . LYS A 1 312 ? 54.476 218.244 25.316 1.00 74.52 330 LYS A N 1
ATOM 4935 C CA . LYS A 1 312 ? 54.914 217.096 24.531 1.00 85.52 330 LYS A CA 1
ATOM 4936 C C . LYS A 1 312 ? 54.992 215.838 25.384 1.00 74.51 330 LYS A C 1
ATOM 4937 O O . LYS A 1 312 ? 54.708 214.739 24.896 1.00 77.57 330 LYS A O 1
ATOM 4956 N N . LYS A 1 313 ? 55.372 215.978 26.655 1.00 75.57 331 LYS A N 1
ATOM 4957 C CA . LYS A 1 313 ? 55.428 214.821 27.541 1.00 71.34 331 LYS A CA 1
ATOM 4958 C C . LYS A 1 313 ? 54.071 214.136 27.637 1.00 77.70 331 LYS A C 1
ATOM 4959 O O . LYS A 1 313 ? 53.992 212.904 27.689 1.00 89.40 331 LYS A O 1
ATOM 4978 N N . ARG A 1 314 ? 52.990 214.919 27.659 1.00 94.60 332 ARG A N 1
ATOM 4979 C CA . ARG A 1 314 ? 51.656 214.343 27.782 1.00 108.21 332 ARG A CA 1
ATOM 4980 C C . ARG A 1 314 ? 51.164 213.750 26.468 1.00 95.12 332 ARG A C 1
ATOM 4981 O O . ARG A 1 314 ? 50.446 212.744 26.482 1.00 92.60 332 ARG A O 1
ATOM 5002 N N . GLU A 1 315 ? 51.530 214.349 25.332 1.00 85.14 333 GLU A N 1
ATOM 5003 C CA . GLU A 1 315 ? 51.214 213.742 24.043 1.00 112.89 333 GLU A CA 1
ATOM 5004 C C . GLU A 1 315 ? 51.822 212.350 23.939 1.00 85.91 333 GLU A C 1
ATOM 5005 O O . GLU A 1 315 ? 51.162 211.398 23.507 1.00 85.79 333 GLU A O 1
ATOM 5017 N N . LEU A 1 316 ? 53.089 212.214 24.335 1.00 94.50 334 LEU A N 1
ATOM 5018 C CA . LEU A 1 316 ? 53.777 210.935 24.202 1.00 84.08 334 LEU A CA 1
ATOM 5019 C C . LEU A 1 316 ? 53.161 209.875 25.107 1.00 77.36 334 LEU A C 1
ATOM 5020 O O . LEU A 1 316 ? 53.052 208.707 24.715 1.00 69.68 334 LEU A O 1
ATOM 5036 N N . ILE A 1 317 ? 52.754 210.256 26.319 1.00 70.08 335 ILE A N 1
ATOM 5037 C CA . ILE A 1 317 ? 52.131 209.291 27.221 1.00 70.38 335 ILE A CA 1
ATOM 5038 C C . ILE A 1 317 ? 50.771 208.863 26.684 1.00 73.23 335 ILE A C 1
ATOM 5039 O O . ILE A 1 317 ? 50.420 207.678 26.716 1.00 78.20 335 ILE A O 1
ATOM 5055 N N . TYR A 1 318 ? 49.981 209.818 26.188 1.00 88.93 336 TYR A N 1
ATOM 5056 C CA . TYR A 1 318 ? 48.694 209.474 25.594 1.00 104.52 336 TYR A CA 1
ATOM 5057 C C . TYR A 1 318 ? 48.872 208.626 24.342 1.00 87.97 336 TYR A C 1
ATOM 5058 O O . TYR A 1 318 ? 48.054 207.740 24.067 1.00 98.81 336 TYR A O 1
ATOM 5076 N N . ARG A 1 319 ? 49.931 208.879 23.580 1.00 84.17 337 ARG A N 1
ATOM 5077 C CA . ARG A 1 319 ? 50.211 208.158 22.348 1.00 116.40 337 ARG A CA 1
ATOM 5078 C C . ARG A 1 319 ? 51.028 206.892 22.588 1.00 84.49 337 ARG A C 1
ATOM 5079 O O . ARG A 1 319 ? 51.396 206.217 21.621 1.00 99.54 337 ARG A O 1
ATOM 5100 N N . LEU A 1 320 ? 51.301 206.550 23.848 1.00 112.53 338 LEU A N 1
ATOM 5101 C CA . LEU A 1 320 ? 52.199 205.436 24.140 1.00 70.29 338 LEU A CA 1
ATOM 5102 C C . LEU A 1 320 ? 51.769 204.130 23.483 1.00 78.04 338 LEU A C 1
ATOM 5103 O O . LEU A 1 320 ? 52.650 203.403 22.990 1.00 69.66 338 LEU A O 1
ATOM 5119 N N . PRO A 1 321 ? 50.485 203.762 23.447 1.00 78.59 339 PRO A N 1
ATOM 5120 C CA . PRO A 1 321 ? 50.113 202.540 22.710 1.00 80.64 339 PRO A CA 1
ATOM 5121 C C . PRO A 1 321 ? 50.579 202.564 21.265 1.00 77.77 339 PRO A C 1
ATOM 5122 O O . PRO A 1 321 ? 51.121 201.568 20.769 1.00 86.76 339 PRO A O 1
ATOM 5133 N N . GLU A 1 322 ? 50.385 203.689 20.572 1.00 99.80 340 GLU A N 1
ATOM 5134 C CA . GLU A 1 322 ? 50.893 203.813 19.211 1.00 110.72 340 GLU A CA 1
ATOM 5135 C C . GLU A 1 322 ? 52.413 203.723 19.172 1.00 100.50 340 GLU A C 1
ATOM 5136 O O . GLU A 1 322 ? 52.977 203.209 18.200 1.00 100.35 340 GLU A O 1
ATOM 5148 N N . ILE A 1 323 ? 53.093 204.217 20.210 1.00 90.12 341 ILE A N 1
ATOM 5149 C CA . ILE A 1 323 ? 54.552 204.146 20.239 1.00 101.08 341 ILE A CA 1
ATOM 5150 C C . ILE A 1 323 ? 55.011 202.694 20.228 1.00 94.14 341 ILE A C 1
ATOM 5151 O O . ILE A 1 323 ? 55.964 202.334 19.526 1.00 85.06 341 ILE A O 1
ATOM 5167 N N . TYR A 1 324 ? 54.350 201.841 21.012 1.00 81.68 342 TYR A N 1
ATOM 5168 C CA . TYR A 1 324 ? 54.699 200.425 21.038 1.00 73.47 342 TYR A CA 1
ATOM 5169 C C . TYR A 1 324 ? 54.723 199.841 19.630 1.00 99.75 342 TYR A C 1
ATOM 5170 O O . TYR A 1 324 ? 55.731 199.277 19.192 1.00 89.76 342 TYR A O 1
ATOM 5188 N N . VAL A 1 325 ? 53.611 199.973 18.904 1.00 76.22 343 VAL A N 1
ATOM 5189 C CA . VAL A 1 325 ? 53.553 199.461 17.538 1.00 103.58 343 VAL A CA 1
ATOM 5190 C C . VAL A 1 325 ? 54.657 200.085 16.694 1.00 96.45 343 VAL A C 1
ATOM 5191 O O . VAL A 1 325 ? 55.290 199.410 15.874 1.00 110.83 343 VAL A O 1
ATOM 5204 N N . GLN A 1 326 ? 54.903 201.384 16.880 1.00 106.89 344 GLN A N 1
ATOM 5205 C CA . GLN A 1 326 ? 55.957 202.056 16.129 1.00 110.09 344 GLN A CA 1
ATOM 5206 C C . GLN A 1 326 ? 57.307 201.385 16.355 1.00 107.11 344 GLN A C 1
ATOM 5207 O O . GLN A 1 326 ? 58.116 201.274 15.426 1.00 107.07 344 GLN A O 1
ATOM 5221 N N . LEU A 1 327 ? 57.567 200.930 17.582 1.00 101.25 345 LEU A N 1
ATOM 5222 C CA . LEU A 1 327 ? 58.836 200.276 17.880 1.00 93.55 345 LEU A CA 1
ATOM 5223 C C . LEU A 1 327 ? 58.810 198.794 17.531 1.00 93.56 345 LEU A C 1
ATOM 5224 O O . LEU A 1 327 ? 59.843 198.235 17.146 1.00 88.16 345 LEU A O 1
ATOM 5240 N N . GLN A 1 328 ? 57.651 198.145 17.657 1.00 96.92 346 GLN A N 1
ATOM 5241 C CA . GLN A 1 328 ? 57.534 196.749 17.255 1.00 94.01 346 GLN A CA 1
ATOM 5242 C C . GLN A 1 328 ? 57.808 196.559 15.770 1.00 98.32 346 GLN A C 1
ATOM 5243 O O . GLN A 1 328 ? 58.177 195.455 15.355 1.00 119.52 346 GLN A O 1
ATOM 5257 N N . ARG A 1 329 ? 57.640 197.607 14.964 1.00 123.44 347 ARG A N 1
ATOM 5258 C CA . ARG A 1 329 ? 57.779 197.493 13.519 1.00 148.68 347 ARG A CA 1
ATOM 5259 C C . ARG A 1 329 ? 59.200 197.774 13.042 1.00 126.57 347 ARG A C 1
ATOM 5260 O O . ARG A 1 329 ? 59.708 197.058 12.172 1.00 135.87 347 ARG A O 1
ATOM 5281 N N . GLU A 1 330 ? 59.856 198.801 13.585 1.00 128.31 348 GLU A N 1
ATOM 5282 C CA . GLU A 1 330 ? 61.196 199.174 13.149 1.00 142.65 348 GLU A CA 1
ATOM 5283 C C . GLU A 1 330 ? 62.285 198.538 14.007 1.00 119.75 348 GLU A C 1
ATOM 5284 O O . GLU A 1 330 ? 63.438 198.979 13.960 1.00 127.14 348 GLU A O 1
ATOM 5296 N N . TYR A 1 331 ? 61.944 197.512 14.792 1.00 132.87 349 TYR A N 1
ATOM 5297 C CA . TYR A 1 331 ? 62.950 196.727 15.491 1.00 116.48 349 TYR A CA 1
ATOM 5298 C C . TYR A 1 331 ? 62.619 195.240 15.516 1.00 124.18 349 TYR A C 1
ATOM 5299 O O . TYR A 1 331 ? 63.355 194.473 16.145 1.00 135.25 349 TYR A O 1
ATOM 5317 N N . GLN A 1 332 ? 61.551 194.810 14.845 1.00 152.25 350 GLN A N 1
ATOM 5318 C CA . GLN A 1 332 ? 61.175 193.399 14.746 1.00 161.72 350 GLN A CA 1
ATOM 5319 C C . GLN A 1 332 ? 61.245 192.711 16.109 1.00 151.83 350 GLN A C 1
ATOM 5320 O O . GLN A 1 332 ? 61.939 191.712 16.303 1.00 151.85 350 GLN A O 1
ATOM 5334 N N . ILE A 1 333 ? 60.504 193.274 17.060 1.00 124.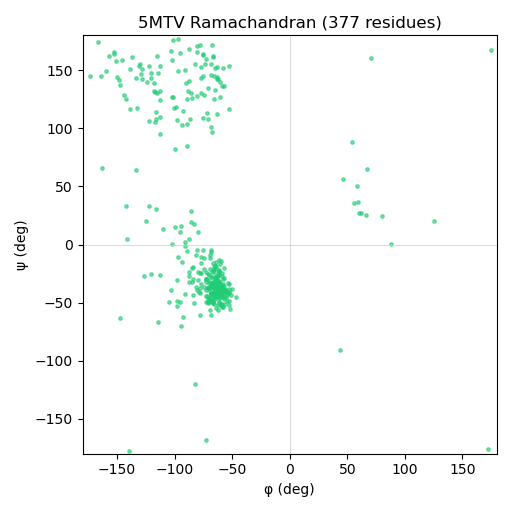52 351 ILE A N 1
ATOM 5335 C CA . ILE A 1 333 ? 60.424 192.741 18.412 1.00 118.58 351 ILE A CA 1
ATOM 5336 C C . ILE A 1 333 ? 58.974 192.394 18.712 1.00 104.86 351 ILE A C 1
ATOM 5337 O O . ILE A 1 333 ? 58.042 193.036 18.216 1.00 103.16 351 ILE A O 1
ATOM 5353 N N . SER A 1 334 ? 58.788 191.360 19.526 1.00 99.05 352 SER A N 1
ATOM 5354 C CA . SER A 1 334 ? 57.454 190.881 19.850 1.00 129.07 352 SER A CA 1
ATOM 5355 C C . SER A 1 334 ? 56.789 191.797 20.867 1.00 100.44 352 SER A C 1
ATOM 5356 O O . SER A 1 334 ? 57.442 192.324 21.772 1.00 101.00 352 SER A O 1
ATOM 5364 N N . ALA A 1 335 ? 55.478 191.984 20.711 1.00 95.85 353 ALA A N 1
ATOM 5365 C CA . ALA A 1 335 ? 54.703 192.737 21.687 1.00 87.53 353 ALA A CA 1
ATOM 5366 C C . ALA A 1 335 ? 54.585 192.015 23.023 1.00 80.88 353 ALA A C 1
ATOM 5367 O O . ALA A 1 335 ? 54.029 192.585 23.968 1.00 76.49 353 ALA A O 1
ATOM 5374 N N . GLY A 1 336 ? 55.089 190.784 23.125 1.00 94.15 354 GLY A N 1
ATOM 5375 C CA . GLY A 1 336 ? 54.926 190.028 24.355 1.00 81.51 354 GLY A CA 1
ATOM 5376 C C . GLY A 1 336 ? 55.795 190.553 25.483 1.00 97.39 354 GLY A C 1
ATOM 5377 O O . GLY A 1 336 ? 55.317 190.772 26.599 1.00 84.09 354 GLY A O 1
ATOM 5381 N N . ASP A 1 337 ? 57.085 190.758 25.208 1.00 80.70 355 ASP A N 1
ATOM 5382 C CA . ASP A 1 337 ? 58.024 191.241 26.215 1.00 90.11 355 ASP A CA 1
ATOM 5383 C C . ASP A 1 337 ? 58.035 192.763 26.323 1.00 82.36 355 ASP A C 1
ATOM 5384 O O . ASP A 1 337 ? 59.062 193.351 26.688 1.00 81.76 355 ASP A O 1
ATOM 5393 N N . PHE A 1 338 ? 56.913 193.414 26.012 1.00 78.74 356 PHE A N 1
ATOM 5394 C CA . PHE A 1 338 ? 56.681 194.820 26.317 1.00 80.41 356 PHE A CA 1
ATOM 5395 C C . PHE A 1 338 ? 56.025 194.948 27.689 1.00 84.46 356 PHE A C 1
ATOM 5396 O O . PHE A 1 338 ? 55.136 194.161 28.023 1.00 77.22 356 PHE A O 1
ATOM 5413 N N . PRO A 1 339 ? 56.416 195.914 28.517 1.00 81.11 357 PRO A N 1
ATOM 5414 C CA . PRO A 1 339 ? 55.724 196.100 29.796 1.00 76.56 357 PRO A CA 1
ATOM 5415 C C . PRO A 1 339 ? 54.290 196.556 29.575 1.00 81.89 357 PRO A C 1
ATOM 5416 O O . PRO A 1 339 ? 53.916 197.027 28.499 1.00 92.29 357 PRO A O 1
ATOM 5427 N N . GLU A 1 340 ? 53.480 196.403 30.620 1.00 82.44 358 GLU A N 1
ATOM 5428 C CA . GLU A 1 340 ? 52.082 196.799 30.534 1.00 98.43 358 GLU A CA 1
ATOM 5429 C C . GLU A 1 340 ? 51.976 198.270 30.152 1.00 83.35 358 GLU A C 1
ATOM 5430 O O . GLU A 1 340 ? 52.701 199.119 30.677 1.00 92.61 358 GLU A O 1
ATOM 5442 N N . VAL A 1 341 ? 51.057 198.567 29.232 1.00 104.70 359 VAL A N 1
ATOM 5443 C CA . VAL A 1 341 ? 50.929 199.926 28.711 1.00 88.55 359 VAL A CA 1
ATOM 5444 C C . VAL A 1 341 ? 50.562 200.888 29.834 1.00 95.85 359 VAL A C 1
ATOM 5445 O O . VAL A 1 341 ? 51.252 201.883 30.079 1.00 100.45 359 VAL A O 1
ATOM 5458 N N . LYS A 1 342 ? 49.462 200.599 30.532 1.00 105.17 360 LYS A N 1
ATOM 5459 C CA . LYS A 1 342 ? 48.925 201.548 31.502 1.00 115.84 360 LYS A CA 1
ATOM 5460 C C . LYS A 1 342 ? 49.883 201.762 32.668 1.00 104.75 360 LYS A C 1
ATOM 5461 O O . LYS A 1 342 ? 50.049 202.893 33.140 1.00 105.04 360 LYS A O 1
ATOM 5480 N N . ALA A 1 343 ? 50.524 200.694 33.149 1.00 95.57 361 ALA A N 1
ATOM 5481 C CA . ALA A 1 343 ? 51.437 200.833 34.280 1.00 85.86 361 ALA A CA 1
ATOM 5482 C C . ALA A 1 343 ? 52.610 201.742 33.936 1.00 74.82 361 ALA A C 1
ATOM 5483 O O . ALA A 1 343 ? 53.099 202.486 34.793 1.00 67.86 361 ALA A O 1
ATOM 5490 N N . MET A 1 344 ? 53.082 201.690 32.688 1.00 86.91 362 MET A N 1
ATOM 5491 C CA . MET A 1 344 ? 54.133 202.602 32.247 1.00 74.60 362 MET A CA 1
ATOM 5492 C C . MET A 1 344 ? 53.641 204.043 32.283 1.00 82.82 362 MET A C 1
ATOM 5493 O O . MET A 1 344 ? 54.262 204.912 32.908 1.00 78.54 362 MET A O 1
ATOM 5507 N N . GLN A 1 345 ? 52.521 204.312 31.607 1.00 74.25 363 GLN A N 1
ATOM 5508 C CA . GLN A 1 345 ? 51.932 205.647 31.622 1.00 74.02 363 GLN A CA 1
ATOM 5509 C C . GLN A 1 345 ? 51.874 206.208 33.038 1.00 79.43 363 GLN A C 1
ATOM 5510 O O . GLN A 1 345 ? 52.228 207.367 33.276 1.00 91.75 363 GLN A O 1
ATOM 5524 N N . GLU A 1 346 ? 51.433 205.389 33.995 1.00 92.54 364 GLU A N 1
ATOM 5525 C CA . GLU A 1 346 ? 51.321 205.854 35.372 1.00 101.20 364 GLU A CA 1
ATOM 5526 C C . GLU A 1 346 ? 52.684 206.230 35.943 1.00 93.12 364 GLU A C 1
ATOM 5527 O O . GLU A 1 346 ? 52.800 207.194 36.708 1.00 93.67 364 GLU A O 1
ATOM 5539 N N . GLN A 1 347 ? 53.730 205.484 35.579 1.00 84.07 365 GLN A N 1
ATOM 5540 C CA . GLN A 1 347 ? 55.055 205.736 36.134 1.00 90.76 365 GLN A CA 1
ATOM 5541 C C . GLN A 1 347 ? 55.797 206.842 35.390 1.00 85.22 365 GLN A C 1
ATOM 5542 O O . GLN A 1 347 ? 56.618 207.541 35.993 1.00 73.35 365 GLN A O 1
ATOM 5556 N N . LEU A 1 348 ? 55.529 207.017 34.095 1.00 74.85 366 LEU A N 1
ATOM 5557 C CA . LEU A 1 348 ? 56.216 208.043 33.320 1.00 72.48 366 LEU A CA 1
ATOM 5558 C C . LEU A 1 348 ? 55.812 209.457 33.717 1.00 79.47 366 LEU A C 1
ATOM 5559 O O . LEU A 1 348 ? 56.442 210.414 33.253 1.00 90.46 366 LEU A O 1
ATOM 5575 N N . GLU A 1 349 ? 54.789 209.615 34.559 1.00 93.38 367 GLU A N 1
ATOM 5576 C CA . GLU A 1 349 ? 54.396 210.948 35.005 1.00 105.00 367 GLU A CA 1
ATOM 5577 C C . GLU A 1 349 ? 55.490 211.591 35.849 1.00 92.27 367 GLU A C 1
ATOM 5578 O O . GLU A 1 349 ? 55.711 212.805 35.775 1.00 92.63 367 GLU A O 1
ATOM 5590 N N . ASN A 1 350 ? 56.188 210.792 36.655 1.00 76.36 368 ASN A N 1
ATOM 5591 C CA . ASN A 1 350 ? 57.163 211.290 37.617 1.00 107.07 368 ASN A CA 1
ATOM 5592 C C . ASN A 1 350 ? 58.534 211.551 37.009 1.00 76.47 368 ASN A C 1
ATOM 5593 O O . ASN A 1 350 ? 59.509 211.662 37.763 1.00 75.70 368 ASN A O 1
ATOM 5604 N N . TYR A 1 351 ? 58.651 211.655 35.688 1.00 72.58 369 TYR A N 1
ATOM 5605 C CA . TYR A 1 351 ? 59.952 211.734 35.041 1.00 76.64 369 TYR A CA 1
ATOM 5606 C C . TYR A 1 351 ? 60.019 212.919 34.091 1.00 67.78 369 TYR A C 1
ATOM 5607 O O . TYR A 1 351 ? 59.037 213.255 33.420 1.00 64.28 369 TYR A O 1
ATOM 5625 N N . ASP A 1 352 ? 61.189 213.549 34.053 1.00 58.66 370 ASP A N 1
ATOM 5626 C CA . ASP A 1 352 ? 61.494 214.614 33.102 1.00 61.05 370 ASP A CA 1
ATOM 5627 C C . ASP A 1 352 ? 62.079 213.946 31.864 1.00 58.60 370 ASP A C 1
ATOM 5628 O O . ASP A 1 352 ? 63.234 213.513 31.865 1.00 55.88 370 ASP A O 1
ATOM 5637 N N . PHE A 1 353 ? 61.273 213.843 30.803 1.00 60.34 371 PHE A N 1
ATOM 5638 C CA . PHE A 1 353 ? 61.695 213.093 29.623 1.00 57.04 371 PHE A CA 1
ATOM 5639 C C . PHE A 1 353 ? 62.982 213.649 29.031 1.00 57.60 371 PHE A C 1
ATOM 5640 O O . PHE A 1 353 ? 63.734 212.913 28.382 1.00 57.13 371 PHE A O 1
ATOM 5657 N N . THR A 1 354 ? 63.252 214.938 29.235 1.00 63.56 372 THR A N 1
ATOM 5658 C CA . THR A 1 354 ? 64.492 215.524 28.738 1.00 56.13 372 THR A CA 1
ATOM 5659 C C . THR A 1 354 ? 65.719 214.953 29.436 1.00 59.42 372 THR A C 1
ATOM 5660 O O . THR A 1 354 ? 66.814 214.996 28.866 1.00 66.73 372 THR A O 1
ATOM 5671 N N . LYS A 1 355 ? 65.560 214.422 30.650 1.00 66.92 373 LYS A N 1
ATOM 5672 C CA . LYS A 1 355 ? 66.683 213.862 31.390 1.00 66.98 373 LYS A CA 1
ATOM 5673 C C . LYS A 1 355 ? 67.086 212.482 30.888 1.00 65.91 373 LYS A C 1
ATOM 5674 O O . LYS A 1 355 ? 68.238 212.080 31.081 1.00 64.93 373 LYS A O 1
ATOM 5693 N N . PHE A 1 356 ? 66.167 211.749 30.261 1.00 68.05 374 PHE A N 1
ATOM 5694 C CA . PHE A 1 356 ? 66.493 210.435 29.725 1.00 63.13 374 PHE A CA 1
ATOM 5695 C C . PHE A 1 356 ? 67.714 210.518 28.820 1.00 65.55 374 PHE A C 1
ATOM 5696 O O . PHE A 1 356 ? 68.007 211.561 28.228 1.00 66.95 374 PHE A O 1
ATOM 5713 N N . HIS A 1 357 ? 68.428 209.402 28.712 1.00 55.66 375 HIS A N 1
ATOM 5714 C CA . HIS A 1 357 ? 69.513 209.298 27.752 1.00 58.35 375 HIS A CA 1
ATOM 5715 C C . HIS A 1 357 ? 68.965 208.962 26.370 1.00 54.17 375 HIS A C 1
ATOM 5716 O O . HIS A 1 357 ? 67.879 208.395 26.221 1.00 53.39 375 HIS A O 1
ATOM 5731 N N . SER A 1 358 ? 69.735 209.325 25.350 1.00 59.77 376 SER A N 1
ATOM 5732 C CA . SER A 1 358 ? 69.430 208.901 23.996 1.00 63.00 376 SER A CA 1
ATOM 5733 C C . SER A 1 358 ? 69.867 207.450 23.801 1.00 64.26 376 SER A C 1
ATOM 5734 O O . SER A 1 358 ? 70.523 206.849 24.656 1.00 59.98 376 SER A O 1
ATOM 5742 N N . LEU A 1 359 ? 69.493 206.885 22.658 1.00 67.15 377 LEU A N 1
ATOM 5743 C CA . LEU A 1 359 ? 69.794 205.487 22.390 1.00 61.39 377 LEU A CA 1
ATOM 5744 C C . LEU A 1 359 ? 71.301 205.282 22.285 1.00 66.22 377 LEU A C 1
ATOM 5745 O O . LEU A 1 359 ? 71.997 206.039 21.602 1.00 79.09 377 LEU A O 1
ATOM 5761 N N . LYS A 1 360 ? 71.801 204.248 22.962 1.00 74.66 378 LYS A N 1
ATOM 5762 C CA . LYS A 1 360 ? 73.225 203.926 22.975 1.00 76.87 378 LYS A CA 1
ATOM 5763 C C . LYS A 1 360 ? 73.448 202.611 22.239 1.00 72.90 378 LYS A C 1
ATOM 5764 O O . LYS A 1 360 ? 73.309 201.537 22.842 1.00 73.32 378 LYS A O 1
ATOM 5783 N N . PRO A 1 361 ? 73.794 202.629 20.947 1.00 69.87 379 PRO A N 1
ATOM 5784 C CA . PRO A 1 361 ? 73.962 201.355 20.224 1.00 77.92 379 PRO A CA 1
ATOM 5785 C C . PRO A 1 361 ? 75.001 200.446 20.851 1.00 77.10 379 PRO A C 1
ATOM 5786 O O . PRO A 1 361 ? 74.848 199.219 20.809 1.00 79.86 379 PRO A O 1
ATOM 5797 N N . LYS A 1 362 ? 76.062 201.015 21.428 1.00 81.37 380 LYS A N 1
ATOM 5798 C CA . LYS A 1 362 ? 77.079 200.205 22.091 1.00 97.47 380 LYS A CA 1
ATOM 5799 C C . LYS A 1 362 ? 76.467 199.296 23.149 1.00 81.41 380 LYS A C 1
ATOM 5800 O O . LYS A 1 362 ? 76.828 198.117 23.251 1.00 81.30 380 LYS A O 1
ATOM 5819 N N . LEU A 1 363 ? 75.539 199.824 23.950 1.00 72.44 381 LEU A N 1
ATOM 5820 C CA . LEU A 1 363 ? 74.975 199.035 25.040 1.00 62.34 381 LEU A CA 1
ATOM 5821 C C . LEU A 1 363 ? 74.028 197.958 24.531 1.00 54.81 381 LEU A C 1
ATOM 5822 O O . LEU A 1 363 ? 73.889 196.907 25.168 1.00 50.80 381 LEU A O 1
ATOM 5838 N N . ILE A 1 364 ? 73.368 198.192 23.398 1.00 56.43 382 ILE A N 1
ATOM 5839 C CA . ILE A 1 364 ? 72.457 197.190 22.857 1.00 55.56 382 ILE A CA 1
ATOM 5840 C C . ILE A 1 364 ? 73.232 196.084 22.153 1.00 65.56 382 ILE A C 1
ATOM 5841 O O . ILE A 1 364 ? 72.861 194.908 22.229 1.00 83.67 382 ILE A O 1
ATOM 5857 N N . GLU A 1 365 ? 74.315 196.436 21.457 1.00 87.93 383 GLU A N 1
ATOM 5858 C CA . GLU A 1 365 ? 75.150 195.415 20.836 1.00 95.05 383 GLU A CA 1
ATOM 5859 C C . GLU A 1 365 ? 75.790 194.516 21.884 1.00 87.24 383 GLU A C 1
ATOM 5860 O O . GLU A 1 365 ? 76.020 193.329 21.628 1.00 87.28 383 GLU A O 1
ATOM 5872 N N . ALA A 1 366 ? 76.081 195.060 23.068 1.00 83.01 384 ALA A N 1
ATOM 5873 C CA . ALA A 1 366 ? 76.618 194.239 24.147 1.00 72.13 384 ALA A CA 1
ATOM 5874 C C . ALA A 1 366 ? 75.621 193.174 24.581 1.00 63.64 384 ALA A C 1
ATOM 5875 O O . ALA A 1 366 ? 76.019 192.070 24.968 1.00 55.74 384 ALA A O 1
ATOM 5882 N N . VAL A 1 367 ? 74.326 193.485 24.528 1.00 69.02 385 VAL A N 1
ATOM 5883 C CA . VAL A 1 367 ? 73.305 192.512 24.903 1.00 59.16 385 VAL A CA 1
ATOM 5884 C C . VAL A 1 367 ? 73.031 191.549 23.755 1.00 65.05 385 VAL A C 1
ATOM 5885 O O . VAL A 1 367 ? 72.786 190.357 23.976 1.00 73.21 385 VAL A O 1
ATOM 5898 N N . ASP A 1 368 ? 73.062 192.042 22.517 1.00 63.86 386 ASP A N 1
ATOM 5899 C CA . ASP A 1 368 ? 72.773 191.186 21.372 1.00 75.82 386 ASP A CA 1
ATOM 5900 C C . ASP A 1 368 ? 73.847 190.120 21.194 1.00 86.16 386 ASP A C 1
ATOM 5901 O O . ASP A 1 368 ? 73.536 188.932 21.046 1.00 103.34 386 ASP A O 1
ATOM 5910 N N . ASN A 1 369 ? 75.121 190.520 21.204 1.00 106.20 387 ASN A N 1
ATOM 5911 C CA . ASN A 1 369 ? 76.190 189.541 21.059 1.00 117.21 387 ASN A CA 1
ATOM 5912 C C . ASN A 1 369 ? 76.250 188.588 22.245 1.00 105.91 387 ASN A C 1
ATOM 5913 O O . ASN A 1 369 ? 76.856 187.519 22.134 1.00 106.60 387 ASN A O 1
ATOM 5924 N N . MET A 1 370 ? 75.638 188.952 23.374 1.00 100.59 388 MET A N 1
ATOM 5925 C CA . MET A 1 370 ? 75.474 187.998 24.465 1.00 90.85 388 MET A CA 1
ATOM 5926 C C . MET A 1 370 ? 74.450 186.934 24.099 1.00 82.66 388 MET A C 1
ATOM 5927 O O . MET A 1 370 ? 74.702 185.733 24.247 1.00 76.90 388 MET A O 1
ATOM 5941 N N . LEU A 1 371 ? 73.280 187.363 23.622 1.00 78.20 389 LEU A N 1
ATOM 5942 C CA . LEU A 1 371 ? 72.200 186.433 23.323 1.00 71.65 389 LEU A CA 1
ATOM 5943 C C . LEU A 1 371 ? 72.552 185.469 22.198 1.00 84.65 389 LEU A C 1
ATOM 5944 O O . LEU A 1 371 ? 71.936 184.403 22.097 1.00 86.54 389 LEU A O 1
ATOM 5960 N N . THR A 1 372 ? 73.522 185.813 21.352 1.00 68.53 390 THR A N 1
ATOM 5961 C CA . THR A 1 372 ? 73.891 184.979 20.214 1.00 95.04 390 THR A CA 1
ATOM 5962 C C . THR A 1 372 ? 75.109 184.106 20.491 1.00 97.69 390 THR A C 1
ATOM 5963 O O . THR A 1 372 ? 75.078 182.901 20.225 1.00 105.91 390 THR A O 1
ATOM 5974 N N . ASN A 1 373 ? 76.183 184.686 21.027 1.00 113.92 391 ASN A N 1
ATOM 5975 C CA . ASN A 1 373 ? 77.443 183.975 21.208 1.00 125.49 391 ASN A CA 1
ATOM 5976 C C . ASN A 1 373 ? 77.629 183.439 22.623 1.00 116.77 391 ASN A C 1
ATOM 5977 O O . ASN A 1 373 ? 77.899 182.248 22.803 1.00 117.32 391 ASN A O 1
ATOM 5988 N N . LYS A 1 374 ? 77.484 184.296 23.635 1.00 92.60 392 LYS A N 1
ATOM 5989 C CA . LYS A 1 374 ? 77.898 183.926 24.984 1.00 121.99 392 LYS A CA 1
ATOM 5990 C C . LYS A 1 374 ? 76.994 182.866 25.604 1.00 80.86 392 LYS A C 1
ATOM 5991 O O . LYS A 1 374 ? 77.445 182.109 26.471 1.00 96.52 392 LYS A O 1
ATOM 6010 N N . ILE A 1 375 ? 75.730 182.788 25.187 1.00 113.41 393 ILE A N 1
ATOM 6011 C CA . ILE A 1 375 ? 74.806 181.853 25.825 1.00 85.95 393 ILE A CA 1
ATOM 6012 C C . ILE A 1 375 ? 74.990 180.442 25.280 1.00 82.35 393 ILE A C 1
ATOM 6013 O O . ILE A 1 375 ? 74.913 179.464 26.031 1.00 83.59 393 ILE A O 1
ATOM 6029 N N . SER A 1 376 ? 75.221 180.308 23.972 1.00 96.24 394 SER A N 1
ATOM 6030 C CA . SER A 1 376 ? 75.397 178.984 23.385 1.00 103.85 394 SER A CA 1
ATOM 6031 C C . SER A 1 376 ? 76.470 178.188 24.114 1.00 96.30 394 SER A C 1
ATOM 6032 O O . SER A 1 376 ? 76.367 176.961 24.227 1.00 96.60 394 SER A O 1
ATOM 6040 N N . SER A 1 377 ? 77.505 178.865 24.615 1.00 78.69 395 SER A N 1
ATOM 6041 C CA . SER A 1 377 ? 78.550 178.192 25.378 1.00 92.43 395 SER A CA 1
ATOM 6042 C C . SER A 1 377 ? 78.094 177.901 26.801 1.00 94.83 395 SER A C 1
ATOM 6043 O O . SER A 1 377 ? 78.364 176.820 27.336 1.00 75.34 395 SER A O 1
ATOM 6051 N N . LEU A 1 378 ? 77.404 178.857 27.424 1.00 79.17 396 LEU A N 1
ATOM 6052 C CA . LEU A 1 378 ? 76.928 178.663 28.788 1.00 71.28 396 LEU A CA 1
ATOM 6053 C C . LEU A 1 378 ? 76.003 177.458 28.882 1.00 76.31 396 LEU A C 1
ATOM 6054 O O . LEU A 1 378 ? 76.016 176.731 29.882 1.00 77.94 396 LEU A O 1
ATOM 6070 N N . MET A 1 379 ? 75.184 177.234 27.853 1.00 80.32 397 MET A N 1
ATOM 6071 C CA . MET A 1 379 ? 74.356 176.035 27.827 1.00 80.24 397 MET A CA 1
ATOM 6072 C C . MET A 1 379 ? 75.219 174.782 27.759 1.00 88.02 397 MET A C 1
ATOM 6073 O O . MET A 1 379 ? 74.959 173.801 28.467 1.00 86.99 397 MET A O 1
ATOM 6087 N N . GLY A 1 380 ? 76.247 174.793 26.909 1.00 81.46 398 GLY A N 1
ATOM 6088 C CA . GLY A 1 380 ? 77.151 173.657 26.837 1.00 85.12 398 GLY A CA 1
ATOM 6089 C C . GLY A 1 380 ? 77.712 173.276 28.192 1.00 84.32 398 GLY A C 1
ATOM 6090 O O . GLY A 1 380 ? 77.867 172.092 28.501 1.00 86.41 398 GLY A O 1
ATOM 6094 N N . LEU A 1 381 ? 78.024 174.275 29.020 1.00 89.08 399 LEU A N 1
ATOM 6095 C CA . LEU A 1 381 ? 78.476 173.994 30.376 1.00 94.33 399 LEU A CA 1
ATOM 6096 C C . LEU A 1 381 ? 77.397 173.281 31.178 1.00 92.73 399 LEU A C 1
ATOM 6097 O O . LEU A 1 381 ? 77.706 172.557 32.131 1.00 94.04 399 LEU A O 1
ATOM 6113 N N . ILE A 1 382 ? 76.130 173.472 30.807 1.00 87.99 400 ILE A N 1
ATOM 6114 C CA . ILE A 1 382 ? 75.029 172.765 31.450 1.00 86.73 400 ILE A CA 1
ATOM 6115 C C . ILE A 1 382 ? 74.757 171.416 30.793 1.00 92.18 400 ILE A C 1
ATOM 6116 O O . ILE A 1 382 ? 74.206 170.519 31.448 1.00 94.43 400 ILE A O 1
ATOM 6132 N N . SER A 1 383 ? 75.135 171.242 29.524 1.00 87.05 401 SER A N 1
ATOM 6133 C CA . SER A 1 383 ? 74.968 169.946 28.873 1.00 90.62 401 SER A CA 1
ATOM 6134 C C . SER A 1 383 ? 75.812 168.879 29.558 1.00 108.66 401 SER A C 1
ATOM 6135 O O . SER A 1 383 ? 75.370 167.735 29.721 1.00 102.85 401 SER A O 1
ATOM 6143 N N . GLN A 1 384 ? 77.032 169.232 29.962 1.00 115.50 402 GLN A N 1
ATOM 6144 C CA . GLN A 1 384 ? 77.893 168.337 30.731 1.00 119.04 402 GLN A CA 1
ATOM 6145 C C . GLN A 1 384 ? 77.587 168.562 32.205 1.00 118.65 402 GLN A C 1
ATOM 6146 O O . GLN A 1 384 ? 78.257 169.335 32.892 1.00 119.79 402 GLN A O 1
ATOM 6160 N N . GLU A 1 385 ? 76.560 167.878 32.697 1.00 113.81 403 GLU A N 1
ATOM 6161 C CA . GLU A 1 385 ? 76.132 168.033 34.082 1.00 116.10 403 GLU A CA 1
ATOM 6162 C C . GLU A 1 385 ? 77.237 167.624 35.048 1.00 119.37 403 GLU A C 1
ATOM 6163 O O . GLU A 1 385 ? 77.279 168.087 36.188 1.00 110.41 403 GLU A O 1
#

Foldseek 3Di:
DLCVVLLVLLVVLCVPFPVVLCVQFVVCLQPHHDDDSLLRQDAFEEEEAAAPPQQLLQLVCLVQVHHWPPSDPRDDLQQAAKEKEAEDPAFDKAQLVVVLVDPSDPNVVVCVFPDQRSNRYMYTYHHTPLRSHYMYMYGRHHYPDGSTDSLVVLLVCLVRHQAYEYTAELVDGDCDPVNLSNVLSSAVPLVRYAYEHANLLVDDPVSSCVSVVVVQVVVCVRNVDPDRHHYQYAHRHDDDGRRCPCVVRNVVSVVVVVVVSVCRSLVVSVVSLVVSLLSSLLSVLSLLLLQVLQVPADPDDCQVVSLVVCLVCVVVVLVVCCVVPVDDPPSYPDSVSVSVSSVPDRSNPRDHRDVVSNVSSVCCVPPVVVVSVVSSVVD

Nearest PDB structures (foldseek):
  5mtv-assembly1_A-2  TM=1.003E+00  e=4.095E-71  Mus musculus
  5mvf-assembly1_A-2  TM=9.958E-01  e=4.166E-66  Mus musculus
  7sox-assembly1_A  TM=6.293E-01  e=4.234E-55  Mus musculus
  4cid-assembly1_A-2  TM=6.017E-01  e=1.708E-47  Mus musculus
  2qpt-assembly1_A-2  TM=6.023E-01  e=1.903E-44  Mus musculus

GO terms:
  GO:0002042 cell migration involved in sprouting angiogenesis (P, IDA)
  GO:0005912 adherens junction (C, IDA)
  GO:0030674 protein-macromolecule adaptor activity (F, IDA)
  GO:0005886 plasma membrane (C, EXP)
  GO:0048471 perinuclear region of cytoplasm (C, IDA)
  GO:0005515 protein binding (F, IPI)

Sequence (379 aa):
GGSQTVTGGLRSLYQRKVLPLEEAYRFHEFHSPALEDADFENKPMILLVGQYSTGKTTFIRYLLEQDFPGMRIGPEPTTDSFIAVMYGETEGSTPGNALVVDPKKPFRKLSRFGNAFLNRFMCSQLPNQVLKSISIIDSPGILISRGYDFCQVLQWFAERVDRIILLFDAHKLDISDEFSEAIKAFRGQDDKIRVVLNKADQVDTQQLMRVYGALMWSLGKVINTPEVLRVYIGSFWAQPLQNTDNRRLFEAEAQDLFRDIQSLPQKAAVRKLNDLIKRARLAKVHAYIISYLKKEMPNMFGKENKKRELIYRLPEIYVQLQREYQISAGDFPEVKAMQEQLENYDFTKFHSLKPKLIEAVDNMLTNKISSLMGLISQE

Solvent-accessible surface area: 19825 Å² total; per-residue (Å²): 53,62,46,145,83,10,26,28,22,3,73,23,23,0,68,175,50,0,35,43,1,0,107,23,4,118,2,52,88,17,56,39,97,40,44,113,66,61,68,10,107,84,88,7,16,1,0,0,0,0,20,76,71,4,16,14,24,31,0,0,88,58,17,7,143,53,76,6,34,42,29,144,104,61,22,122,66,106,47,28,21,0,11,0,0,31,71,10,152,108,106,31,67,38,86,0,77,54,2,9,104,45,101,182,33,65,0,125,128,0,60,159,45,17,116,36,0,15,84,80,6,38,0,0,44,0,54,13,123,42,0,77,31,4,1,1,0,10,2,0,3,1,87,202,108,66,56,30,65,17,29,98,0,1,70,9,0,0,95,90,2,31,8,0,1,0,1,7,9,3,118,100,34,80,48,34,125,61,0,22,103,2,3,112,28,0,109,69,34,38,120,37,3,52,0,0,0,8,57,1,1,66,20,76,53,129,80,5,99,142,14,61,37,49,0,50,198,32,8,42,150,19,8,101,40,128,126,119,27,84,7,9,15,0,20,4,109,84,96,107,50,124,46,60,115,30,105,220,71,11,99,54,21,12,87,49,0,64,139,16,15,130,27,4,13,45,107,6,8,50,116,38,5,66,79,6,42,124,29,0,99,44,1,33,2,0,0,21,0,0,5,37,0,57,140,64,23,45,158,119,154,37,92,102,103,42,22,163,89,0,13,192,89,0,58,108,5,11,92,73,2,42,188,87,68,154,34,73,61,64,34,20,20,112,48,157,42,3,40,136,66,0,90,131,30,66,1,44,152,13,92,62,49,51,82,134,28,13,110,23,0,55,63,0,47,99,95,79,18,80,78,13,75,37,76,13,80,154,153

B-factor: mean 82.32, std 25.23, range [34.46, 203.06]

CATH classification: 1.10.268.20 (+1 more: 3.40.50.300)